Protein AF-A0AA88I882-F1 (afdb_monomer_lite)

Secondary structure (DSSP, 8-state):
-HHHHHHHHHHHHHHHHHHHGGG-HHHHHHHHHHHHHHHHHHHHHHHHHHHHHHHHHHT-S-HHHHHHHHHHHHHHHHHHHHHHHHTT-SS--HHHHHHHHHHHHHHHHHHHHHHHH---HHHHHHHHHHIIIIIS-HHHHH-GGGHHHHHHHHHHHHHHHHHHHHHHHHHIIIIIIS----HHHH-HHHHHHHHHHHHHHHHSS-S------------SSGGGSSS--------S---GGGSGGGS-HHHHHHHHHHHHHHHHS-HHHHHHHHHHHHHHHHHHHHHHHHHHHHHT-HHHHHHHHHHHHHHHHHHHGGGTTTSEEEEEEEE-HHHHHHHHHHHH-GGGSS-SSS--HHHHHHHH-SPEEEEEEEEHHHHHHHHHHHHHHHHHHHHHHHHHHHHHHHHHHHHHHHHH-SS--GGGSTTS-HHHHHHHHHHHHHHHHHHHHHHHHHHHHH---HHHHHHHHTTT-

Structure (mmCIF, N/CA/C/O backbone):
data_AF-A0AA88I882-F1
#
_entry.id   AF-A0AA88I882-F1
#
loop_
_atom_site.group_PDB
_atom_site.id
_atom_site.type_symbol
_atom_site.label_atom_id
_atom_site.label_alt_id
_atom_site.label_comp_id
_atom_site.label_asym_id
_atom_site.label_entity_id
_atom_site.label_seq_id
_atom_site.pdbx_PDB_ins_code
_atom_site.Cartn_x
_atom_site.Cartn_y
_atom_site.Cartn_z
_atom_site.occupancy
_atom_site.B_iso_or_equiv
_atom_site.auth_seq_id
_atom_site.auth_comp_id
_atom_site.auth_asym_id
_atom_site.auth_atom_id
_atom_site.pdbx_PDB_model_num
ATOM 1 N N . MET A 1 1 ? 34.377 -10.174 -47.319 1.00 42.16 1 MET A N 1
ATOM 2 C CA . MET A 1 1 ? 35.744 -9.650 -47.559 1.00 42.16 1 MET A CA 1
ATOM 3 C C . MET A 1 1 ? 35.767 -8.129 -47.769 1.00 42.16 1 MET A C 1
ATOM 5 O O . MET A 1 1 ? 36.567 -7.473 -47.118 1.00 42.16 1 MET A O 1
ATOM 9 N N . LEU A 1 2 ? 34.872 -7.553 -48.587 1.00 39.72 2 LEU A N 1
ATOM 10 C CA . LEU A 1 2 ? 34.772 -6.096 -48.819 1.00 39.72 2 LEU A CA 1
ATOM 11 C C . LEU A 1 2 ? 34.391 -5.277 -47.571 1.00 39.72 2 LEU A C 1
ATOM 13 O O . LEU A 1 2 ? 35.080 -4.317 -47.257 1.00 39.72 2 LEU A O 1
ATOM 17 N N . ILE A 1 3 ? 33.386 -5.709 -46.801 1.00 49.00 3 ILE A N 1
ATOM 18 C CA . ILE A 1 3 ? 32.972 -5.035 -45.549 1.00 49.00 3 ILE A CA 1
ATOM 19 C C . ILE A 1 3 ? 34.112 -5.000 -44.518 1.00 49.00 3 ILE A C 1
ATOM 21 O O . ILE A 1 3 ? 34.287 -4.017 -43.814 1.00 49.00 3 ILE A O 1
ATOM 25 N N . TRP A 1 4 ? 34.929 -6.055 -44.463 1.00 46.75 4 TRP A N 1
ATOM 26 C CA . TRP A 1 4 ? 36.063 -6.152 -43.537 1.00 46.75 4 TRP A CA 1
ATOM 27 C C . TRP A 1 4 ? 37.232 -5.239 -43.936 1.00 46.75 4 TRP A C 1
ATOM 29 O O . TRP A 1 4 ? 37.890 -4.677 -43.066 1.00 46.75 4 TRP A O 1
ATOM 39 N N . ARG A 1 5 ? 37.477 -5.059 -45.244 1.00 50.34 5 ARG A N 1
ATOM 40 C CA . ARG A 1 5 ? 38.460 -4.085 -45.752 1.00 50.34 5 ARG A CA 1
ATOM 41 C C . ARG A 1 5 ? 37.985 -2.649 -45.553 1.00 50.34 5 ARG A C 1
ATOM 43 O O . ARG A 1 5 ? 38.741 -1.854 -45.016 1.00 50.34 5 ARG A O 1
ATOM 50 N N . PHE A 1 6 ? 36.724 -2.368 -45.876 1.00 56.59 6 PHE A N 1
ATOM 51 C CA . PHE A 1 6 ? 36.104 -1.064 -45.646 1.00 56.59 6 PHE A CA 1
ATOM 52 C C . PHE A 1 6 ? 36.121 -0.689 -44.158 1.00 56.59 6 PHE A C 1
ATOM 54 O O . PHE A 1 6 ? 36.549 0.399 -43.800 1.00 56.59 6 PHE A O 1
ATOM 61 N N . LYS A 1 7 ? 35.775 -1.633 -43.271 1.00 61.25 7 LYS A N 1
ATOM 62 C CA . LYS A 1 7 ? 35.881 -1.457 -41.816 1.00 61.25 7 LYS A CA 1
ATOM 63 C C . LYS A 1 7 ? 37.305 -1.121 -41.376 1.00 61.25 7 LYS A C 1
ATOM 65 O O . LYS A 1 7 ? 37.488 -0.216 -40.577 1.00 61.25 7 LYS A O 1
ATOM 70 N N . LYS A 1 8 ? 38.311 -1.824 -41.902 1.00 60.81 8 LYS A N 1
ATOM 71 C CA . LYS A 1 8 ? 39.717 -1.615 -41.528 1.00 60.81 8 LYS A CA 1
ATOM 72 C C . LYS A 1 8 ? 40.274 -0.274 -42.025 1.00 60.81 8 LYS A C 1
ATOM 74 O O . LYS A 1 8 ? 41.030 0.360 -41.300 1.00 60.81 8 LYS A O 1
ATOM 79 N N . GLU A 1 9 ? 39.912 0.148 -43.234 1.00 59.69 9 GLU A N 1
ATOM 80 C CA . GLU A 1 9 ? 40.355 1.426 -43.809 1.00 59.69 9 GLU A CA 1
ATOM 81 C C . GLU A 1 9 ? 39.658 2.617 -43.141 1.00 59.69 9 GLU A C 1
ATOM 83 O O . GLU A 1 9 ? 40.330 3.553 -42.721 1.00 59.69 9 GLU A O 1
ATOM 88 N N . VAL A 1 10 ? 38.338 2.550 -42.946 1.00 64.38 10 VAL A N 1
ATOM 89 C CA . VAL A 1 10 ? 37.566 3.626 -42.301 1.00 64.38 10 VAL A CA 1
ATOM 90 C C . VAL A 1 10 ? 37.903 3.750 -40.815 1.00 64.38 10 VAL A C 1
ATOM 92 O O . VAL A 1 10 ? 38.095 4.864 -40.343 1.00 64.38 10 VAL A O 1
ATOM 95 N N . ALA A 1 11 ? 38.062 2.639 -40.084 1.00 63.38 11 ALA A N 1
ATOM 96 C CA . ALA A 1 11 ? 38.489 2.687 -38.682 1.00 63.38 11 ALA A CA 1
ATOM 97 C C . ALA A 1 11 ? 39.929 3.213 -38.530 1.00 63.38 11 ALA A C 1
ATOM 99 O O . ALA A 1 11 ? 40.230 3.916 -37.571 1.00 63.38 11 ALA A O 1
ATOM 100 N N . GLY A 1 12 ? 40.817 2.916 -39.488 1.00 62.78 12 GLY A N 1
ATOM 101 C CA . GLY A 1 12 ? 42.177 3.461 -39.508 1.00 62.78 12 GLY A CA 1
ATOM 102 C C . GLY A 1 12 ? 42.215 4.971 -39.759 1.00 62.78 12 GLY A C 1
ATOM 103 O O . GLY A 1 12 ? 42.983 5.678 -39.111 1.00 62.78 12 GLY A O 1
ATOM 104 N N . ILE A 1 13 ? 41.368 5.471 -40.665 1.00 62.91 13 ILE A N 1
ATOM 105 C CA . ILE A 1 13 ? 41.238 6.907 -40.962 1.00 62.91 13 ILE A CA 1
ATOM 106 C C . ILE A 1 13 ? 40.580 7.644 -39.789 1.00 62.91 13 ILE A C 1
ATOM 108 O O . ILE A 1 13 ? 41.088 8.674 -39.360 1.00 62.91 13 ILE A O 1
ATOM 112 N N . SER A 1 14 ? 39.503 7.085 -39.235 1.00 64.00 14 SER A N 1
ATOM 113 C CA . SER A 1 14 ? 38.823 7.598 -38.042 1.00 64.00 14 SER A CA 1
ATOM 114 C C . SER A 1 14 ? 39.781 7.705 -36.853 1.00 64.00 14 SER A C 1
ATOM 116 O O . SER A 1 14 ? 39.955 8.791 -36.311 1.00 64.00 14 SER A O 1
ATOM 118 N N . GLY A 1 15 ? 40.525 6.638 -36.533 1.00 62.94 15 GLY A N 1
ATOM 119 C CA . GLY A 1 15 ? 41.503 6.664 -35.441 1.00 62.94 15 GLY A CA 1
ATOM 120 C C . GLY A 1 15 ? 42.652 7.659 -35.663 1.00 62.94 15 GLY A C 1
ATOM 121 O O . GLY A 1 15 ? 43.136 8.269 -34.709 1.00 62.94 15 GLY A O 1
ATOM 122 N N . TYR A 1 16 ? 43.074 7.881 -36.915 1.00 61.19 16 TYR A N 1
ATOM 123 C CA . TYR A 1 16 ? 44.072 8.905 -37.245 1.00 61.19 16 TYR A CA 1
ATOM 124 C C . TYR A 1 16 ? 43.531 10.325 -37.023 1.00 61.19 16 TYR A C 1
ATOM 126 O O . TYR A 1 16 ? 44.219 11.156 -36.422 1.00 61.19 16 TYR A O 1
ATOM 134 N N . ILE A 1 17 ? 42.290 10.584 -37.444 1.00 61.00 17 ILE A N 1
ATOM 135 C CA . ILE A 1 17 ? 41.597 11.857 -37.217 1.00 61.00 17 ILE A CA 1
ATOM 136 C C . ILE A 1 17 ? 41.416 12.086 -35.713 1.00 61.00 17 ILE A C 1
ATOM 138 O O . ILE A 1 17 ? 41.827 13.136 -35.230 1.00 61.00 17 ILE A O 1
ATOM 142 N N . GLU A 1 18 ? 40.930 11.091 -34.962 1.00 62.12 18 GLU A N 1
ATOM 143 C CA . GLU A 1 18 ? 40.721 11.144 -33.505 1.00 62.12 18 GLU A CA 1
ATOM 144 C C . GLU A 1 18 ? 42.014 11.440 -32.727 1.00 62.12 18 GLU A C 1
ATOM 146 O O . GLU A 1 18 ? 42.018 12.283 -31.832 1.00 62.12 18 GLU A O 1
ATOM 151 N N . SER A 1 19 ? 43.144 10.835 -33.114 1.00 61.62 19 SER A N 1
ATOM 152 C CA . SER A 1 19 ? 44.457 11.127 -32.508 1.00 61.62 19 SER A CA 1
ATOM 153 C C . SER A 1 19 ? 44.981 12.545 -32.797 1.00 61.62 19 SER A C 1
ATOM 155 O O . SER A 1 19 ? 45.848 13.045 -32.080 1.00 61.62 19 SER A O 1
ATOM 157 N N . SER A 1 20 ? 44.437 13.202 -33.827 1.00 59.28 20 SER A N 1
ATOM 158 C CA . SER A 1 20 ? 44.857 14.519 -34.324 1.00 59.28 20 SER A CA 1
ATOM 159 C C . SER A 1 20 ? 43.876 15.648 -33.967 1.00 59.28 20 SER A C 1
ATOM 161 O O . SER A 1 20 ? 44.155 16.810 -34.281 1.00 59.28 20 SER A O 1
ATOM 163 N N . VAL A 1 21 ? 42.755 15.336 -33.294 1.00 57.69 21 VAL A N 1
ATOM 164 C CA . VAL A 1 21 ? 41.697 16.295 -32.904 1.00 57.69 21 VAL A CA 1
ATOM 165 C C . VAL A 1 21 ? 42.261 17.451 -32.074 1.00 57.69 21 VAL A C 1
ATOM 167 O O . VAL A 1 21 ? 41.899 18.601 -32.296 1.00 57.69 21 VAL A O 1
ATOM 170 N N . SER A 1 22 ? 43.239 17.190 -31.204 1.00 54.94 22 SER A N 1
ATOM 171 C CA . SER A 1 22 ? 43.864 18.216 -30.356 1.00 54.94 22 SER A CA 1
ATOM 172 C C . SER A 1 22 ? 44.721 19.240 -31.118 1.00 54.94 22 SER A C 1
ATOM 174 O O . SER A 1 22 ? 45.177 20.211 -30.518 1.00 54.94 22 SER A O 1
ATOM 176 N N . SER A 1 23 ? 44.998 19.024 -32.411 1.00 57.84 23 SER A N 1
ATOM 177 C CA . SER A 1 23 ? 45.967 19.824 -33.171 1.00 57.84 23 SER A CA 1
ATOM 178 C C . SER A 1 23 ? 45.344 20.805 -34.168 1.00 57.84 23 SER A C 1
ATOM 180 O O . SER A 1 23 ? 46.014 21.776 -34.520 1.00 57.84 23 SER A O 1
ATOM 182 N N . VAL A 1 24 ? 44.124 20.569 -34.676 1.00 63.25 24 VAL A N 1
ATOM 183 C CA . VAL A 1 24 ? 43.514 21.398 -35.738 1.00 63.25 24 VAL A CA 1
ATOM 184 C C . VAL A 1 24 ? 41.980 21.350 -35.664 1.00 63.25 24 VAL A C 1
ATOM 186 O O . VAL A 1 24 ? 41.390 20.288 -35.846 1.00 63.25 24 VAL A O 1
ATOM 189 N N . ALA A 1 25 ? 41.330 22.512 -35.533 1.00 67.88 25 ALA A N 1
ATOM 190 C CA . ALA A 1 25 ? 39.863 22.647 -35.477 1.00 67.88 25 ALA A CA 1
ATOM 191 C C . ALA A 1 25 ? 39.119 22.062 -36.702 1.00 67.88 25 ALA A C 1
ATOM 193 O O . ALA A 1 25 ? 37.972 21.640 -36.607 1.00 67.88 25 ALA A O 1
ATOM 194 N N . ALA A 1 26 ? 39.775 21.989 -37.864 1.00 68.62 26 ALA A N 1
ATOM 195 C CA . ALA A 1 26 ? 39.214 21.368 -39.065 1.00 68.62 26 ALA A CA 1
ATOM 196 C C . ALA A 1 26 ? 39.036 19.840 -38.940 1.00 68.62 26 ALA A C 1
ATOM 198 O O . ALA A 1 26 ? 38.123 19.291 -39.551 1.00 68.62 26 ALA A O 1
ATOM 199 N N . HIS A 1 27 ? 39.873 19.152 -38.151 1.00 67.50 27 HIS A N 1
ATOM 200 C CA . HIS A 1 27 ? 39.726 17.710 -37.909 1.00 67.50 27 HIS A CA 1
ATOM 201 C C . HIS A 1 27 ? 38.577 17.409 -36.941 1.00 67.50 27 HIS A C 1
ATOM 203 O O . HIS A 1 27 ? 37.929 16.378 -37.082 1.00 67.50 27 HIS A O 1
ATOM 209 N N . GLU A 1 28 ? 38.292 18.319 -36.009 1.00 68.38 28 GLU A N 1
ATOM 210 C CA . GLU A 1 28 ? 37.143 18.224 -35.103 1.00 68.38 28 GLU A CA 1
ATOM 211 C C . GLU A 1 28 ? 35.815 18.363 -35.868 1.00 68.38 28 GLU A C 1
ATOM 213 O O . GLU A 1 28 ? 34.930 17.524 -35.716 1.00 68.38 28 GLU A O 1
ATOM 218 N N . LEU A 1 29 ? 35.715 19.343 -36.779 1.00 77.12 29 LEU A N 1
ATOM 219 C CA . LEU A 1 29 ? 34.547 19.510 -37.657 1.00 77.12 29 LEU A CA 1
ATOM 220 C C . LEU A 1 29 ? 34.364 18.324 -38.615 1.00 77.12 29 LEU A C 1
ATOM 222 O O . LEU A 1 29 ? 33.267 17.791 -38.735 1.00 77.12 29 LEU A O 1
ATOM 226 N N . ALA A 1 30 ? 35.443 17.858 -39.253 1.00 76.69 30 ALA A N 1
ATOM 227 C CA . ALA A 1 30 ? 35.369 16.710 -40.154 1.00 76.69 30 ALA A CA 1
ATOM 228 C C . ALA A 1 30 ? 34.970 15.413 -39.427 1.00 76.69 30 ALA A C 1
ATOM 230 O O . ALA A 1 30 ? 34.268 14.579 -40.002 1.00 76.69 30 ALA A O 1
ATOM 231 N N . LEU A 1 31 ? 35.404 15.230 -38.174 1.00 77.62 31 LEU A N 1
ATOM 232 C CA . LEU A 1 31 ? 34.994 14.095 -37.350 1.00 77.62 31 LEU A CA 1
ATOM 233 C C . LEU A 1 31 ? 33.503 14.172 -36.999 1.00 77.62 31 LEU A C 1
ATOM 235 O O . LEU A 1 31 ? 32.816 13.159 -37.123 1.00 77.62 31 LEU A O 1
ATOM 239 N N . ALA A 1 32 ? 33.008 15.355 -36.621 1.00 79.81 32 ALA A N 1
ATOM 240 C CA . ALA A 1 32 ? 31.592 15.580 -36.342 1.00 79.81 32 ALA A CA 1
ATOM 241 C C . ALA A 1 32 ? 30.720 15.272 -37.573 1.00 79.81 32 ALA A C 1
ATOM 243 O O . ALA A 1 32 ? 29.806 14.457 -37.474 1.00 79.81 32 ALA A O 1
ATOM 244 N N . ASP A 1 33 ? 31.076 15.792 -38.753 1.00 82.00 33 ASP A N 1
ATOM 245 C CA . ASP A 1 33 ? 30.356 15.522 -40.009 1.00 82.00 33 ASP A CA 1
ATOM 246 C C . ASP A 1 33 ? 30.350 14.019 -40.364 1.00 82.00 33 ASP A C 1
ATOM 248 O O . ASP A 1 33 ? 29.359 13.469 -40.859 1.00 82.00 33 ASP A O 1
ATOM 252 N N . CYS A 1 34 ? 31.460 13.317 -40.103 1.00 82.62 34 CYS A N 1
ATOM 253 C CA . CYS A 1 34 ? 31.556 11.872 -40.324 1.00 82.62 34 CYS A CA 1
ATOM 254 C C . CYS A 1 34 ? 30.671 11.078 -39.356 1.00 82.62 34 CYS A C 1
ATOM 256 O O . CYS A 1 34 ? 30.014 10.119 -39.775 1.00 82.62 34 CYS A O 1
ATOM 258 N N . GLN A 1 35 ? 30.653 11.460 -38.077 1.00 83.31 35 GLN A N 1
ATOM 259 C CA . GLN A 1 35 ? 29.805 10.841 -37.059 1.00 83.31 35 GLN A CA 1
ATOM 260 C C . GLN A 1 35 ? 28.323 11.081 -37.365 1.00 83.31 35 GLN A C 1
ATOM 262 O O . GLN A 1 35 ? 27.546 10.125 -37.360 1.00 83.31 35 GLN A O 1
ATOM 267 N N . GLU A 1 36 ? 27.942 12.306 -37.729 1.00 86.06 36 GLU A N 1
ATOM 268 C CA . GLU A 1 36 ? 26.567 12.659 -38.088 1.00 86.06 36 GLU A CA 1
ATOM 269 C C . GLU A 1 36 ? 26.096 11.863 -39.318 1.00 86.06 36 GLU A C 1
ATOM 271 O O . GLU A 1 36 ? 25.039 11.225 -39.303 1.00 86.06 36 GLU A O 1
ATOM 276 N N . SER A 1 37 ? 26.910 11.819 -40.380 1.00 85.62 37 SER A N 1
ATOM 277 C CA . SER A 1 37 ? 26.607 11.060 -41.600 1.00 85.62 37 SER A CA 1
ATOM 278 C C . SER A 1 37 ? 26.466 9.557 -41.328 1.00 85.62 37 SER A C 1
ATOM 280 O O . SER A 1 37 ? 25.515 8.915 -41.794 1.00 85.62 37 SER A O 1
ATOM 282 N N . TYR A 1 38 ? 27.357 8.994 -40.503 1.00 87.31 38 TYR A N 1
ATOM 283 C CA . TYR A 1 38 ? 27.261 7.607 -40.052 1.00 87.31 38 TYR A CA 1
ATOM 284 C C . TYR A 1 38 ? 25.946 7.355 -39.304 1.00 87.31 38 TYR A C 1
ATOM 286 O O . TYR A 1 38 ? 25.205 6.431 -39.653 1.00 87.31 38 TYR A O 1
ATOM 294 N N . ILE A 1 39 ? 25.620 8.192 -38.315 1.00 86.50 39 ILE A N 1
ATOM 295 C CA . ILE A 1 39 ? 24.410 8.058 -37.498 1.00 86.50 39 ILE A CA 1
ATOM 296 C C . ILE A 1 39 ? 23.155 8.196 -38.362 1.00 86.50 39 ILE A C 1
ATOM 298 O O . ILE A 1 39 ? 22.227 7.403 -38.211 1.00 86.50 39 ILE A O 1
ATOM 302 N N . ASN A 1 40 ? 23.112 9.141 -39.301 1.00 88.38 40 ASN A N 1
ATOM 303 C CA . ASN A 1 40 ? 21.971 9.338 -40.196 1.00 88.38 40 ASN A CA 1
ATOM 304 C C . ASN A 1 40 ? 21.736 8.122 -41.101 1.00 88.38 40 ASN A C 1
ATOM 306 O O . ASN A 1 40 ? 20.600 7.649 -41.227 1.00 88.38 40 ASN A O 1
ATOM 310 N N . GLN A 1 41 ? 22.802 7.543 -41.660 1.00 88.75 41 GLN A N 1
ATOM 311 C CA . GLN A 1 41 ? 22.688 6.327 -42.461 1.00 88.75 41 GLN A CA 1
ATOM 312 C C . GLN A 1 41 ? 22.266 5.118 -41.610 1.00 88.75 41 GLN A C 1
ATOM 314 O O . GLN A 1 41 ? 21.433 4.317 -42.043 1.00 88.75 41 GLN A O 1
ATOM 319 N N . ARG A 1 42 ? 22.790 4.986 -40.382 1.00 88.19 42 ARG A N 1
ATOM 320 C CA . ARG A 1 42 ? 22.364 3.941 -39.435 1.00 88.19 42 ARG A CA 1
ATOM 321 C C . ARG A 1 42 ? 20.902 4.106 -39.033 1.00 88.19 42 ARG A C 1
ATOM 323 O O . ARG A 1 42 ? 20.152 3.137 -39.108 1.00 88.19 42 ARG A O 1
ATOM 330 N N . LYS A 1 43 ? 20.457 5.324 -38.708 1.00 86.50 43 LYS A N 1
ATOM 331 C CA . LYS A 1 43 ? 19.052 5.654 -38.411 1.00 86.50 43 LYS A CA 1
ATOM 332 C C . LYS A 1 43 ? 18.123 5.186 -39.529 1.00 86.50 43 LYS A C 1
ATOM 334 O O . LYS A 1 43 ? 17.126 4.529 -39.236 1.00 86.50 43 LYS A O 1
ATOM 339 N N . ALA A 1 44 ? 18.460 5.470 -40.788 1.00 88.25 44 ALA A N 1
ATOM 340 C CA . ALA A 1 44 ? 17.647 5.084 -41.942 1.00 88.25 44 ALA A CA 1
ATOM 341 C C . ALA A 1 44 ? 17.515 3.558 -42.117 1.00 88.25 44 ALA A C 1
ATOM 343 O O . ALA A 1 44 ? 16.459 3.076 -42.525 1.00 88.25 44 ALA A O 1
ATOM 344 N N . LEU A 1 45 ? 18.561 2.793 -41.789 1.00 88.38 45 LEU A N 1
ATOM 345 C CA . LEU A 1 45 ? 18.570 1.330 -41.912 1.00 88.38 45 LEU A CA 1
ATOM 346 C C . LEU A 1 45 ? 17.909 0.631 -40.717 1.00 88.38 45 LEU A C 1
ATOM 348 O O . LEU A 1 45 ? 17.161 -0.332 -40.886 1.00 88.38 45 LEU A O 1
ATOM 352 N N . THR A 1 46 ? 18.193 1.111 -39.509 1.00 86.56 46 THR A N 1
ATOM 353 C CA . THR A 1 46 ? 17.852 0.430 -38.259 1.00 86.56 46 THR A CA 1
ATOM 354 C C . THR A 1 46 ? 16.422 0.749 -37.796 1.00 86.56 46 THR A C 1
ATOM 356 O O . THR A 1 46 ? 15.693 -0.168 -37.409 1.00 86.56 46 THR A O 1
ATOM 359 N N . LYS A 1 47 ? 15.961 2.010 -37.905 1.00 84.69 47 LYS A N 1
ATOM 360 C CA . LYS A 1 47 ? 14.615 2.428 -37.449 1.00 84.69 47 LYS A CA 1
ATOM 361 C C . LYS A 1 47 ? 13.458 1.587 -38.029 1.00 84.69 47 LYS A C 1
ATOM 363 O O . LYS A 1 47 ? 12.638 1.136 -37.231 1.00 84.69 47 LYS A O 1
ATOM 368 N N . PRO A 1 48 ? 13.348 1.321 -39.350 1.00 86.94 48 PRO A N 1
ATOM 369 C CA . PRO A 1 48 ? 12.202 0.579 -39.890 1.00 86.94 48 PRO A CA 1
ATOM 370 C C . PRO A 1 48 ? 12.176 -0.895 -39.459 1.00 86.94 48 PRO A C 1
ATOM 372 O O . PRO A 1 48 ? 11.107 -1.429 -39.166 1.00 86.94 48 PRO A O 1
ATOM 375 N N . SER A 1 49 ? 13.341 -1.545 -39.370 1.00 87.88 49 SER A N 1
ATOM 376 C CA . SER A 1 49 ? 13.450 -2.948 -38.944 1.00 87.88 49 SER A CA 1
ATOM 377 C C . SER A 1 49 ? 13.064 -3.128 -37.471 1.00 87.88 49 SER A C 1
ATOM 379 O O . SER A 1 49 ? 12.287 -4.021 -37.114 1.00 87.88 49 SER A O 1
ATOM 381 N N . ILE A 1 50 ? 13.549 -2.224 -36.613 1.00 87.19 50 ILE A N 1
ATOM 382 C CA . ILE A 1 50 ? 13.199 -2.220 -35.191 1.00 87.19 50 ILE A CA 1
ATOM 383 C C . ILE A 1 50 ? 11.730 -1.874 -35.002 1.00 87.19 50 ILE A C 1
ATOM 385 O O . ILE A 1 50 ? 11.063 -2.550 -34.230 1.00 87.19 50 ILE A O 1
ATOM 389 N N . ALA A 1 51 ? 11.202 -0.879 -35.718 1.00 85.94 51 ALA A N 1
ATOM 390 C CA . ALA A 1 51 ? 9.792 -0.519 -35.624 1.00 85.94 51 ALA A CA 1
ATOM 391 C C . ALA A 1 51 ? 8.877 -1.709 -35.958 1.00 85.94 51 ALA A C 1
ATOM 393 O O . ALA A 1 51 ? 7.921 -1.951 -35.226 1.00 85.94 51 ALA A O 1
ATOM 394 N N . GLY A 1 52 ? 9.196 -2.490 -36.998 1.00 86.81 52 GLY A N 1
ATOM 395 C CA . GLY A 1 52 ? 8.476 -3.730 -37.313 1.00 86.81 52 GLY A CA 1
ATOM 396 C C . GLY A 1 52 ? 8.545 -4.752 -36.173 1.00 86.81 52 GLY A C 1
ATOM 397 O O . GLY A 1 52 ? 7.514 -5.193 -35.674 1.00 86.81 52 GLY A O 1
ATOM 398 N N . SER A 1 53 ? 9.753 -5.036 -35.682 1.00 87.81 53 SER A N 1
ATOM 399 C CA . SER A 1 53 ? 9.970 -5.994 -34.584 1.00 87.81 53 SER A CA 1
ATOM 400 C C . SER A 1 53 ? 9.280 -5.568 -33.278 1.00 87.81 53 SER A C 1
ATOM 402 O O . SER A 1 53 ? 8.734 -6.394 -32.548 1.00 87.81 53 SER A O 1
ATOM 404 N N . VAL A 1 54 ? 9.278 -4.266 -32.982 1.00 89.06 54 VAL A N 1
ATOM 405 C CA . VAL A 1 54 ? 8.593 -3.679 -31.827 1.00 89.06 54 VAL A CA 1
ATOM 406 C C . VAL A 1 54 ? 7.083 -3.824 -31.977 1.00 89.06 54 VAL A C 1
ATOM 408 O O . VAL A 1 54 ? 6.433 -4.223 -31.017 1.00 89.06 54 VAL A O 1
ATOM 411 N N . GLN A 1 55 ? 6.513 -3.566 -33.156 1.00 88.50 55 GLN A N 1
ATOM 412 C CA . GLN A 1 55 ? 5.077 -3.761 -33.393 1.00 88.50 55 GLN A CA 1
ATOM 413 C C . GLN A 1 55 ? 4.659 -5.228 -33.231 1.00 88.50 55 GLN A C 1
ATOM 415 O O . GLN A 1 55 ? 3.641 -5.506 -32.592 1.00 88.50 55 GLN A O 1
ATOM 420 N N . ASP A 1 56 ? 5.475 -6.165 -33.714 1.00 88.44 56 ASP A N 1
ATOM 421 C CA . ASP A 1 56 ? 5.228 -7.598 -33.545 1.00 88.44 56 ASP A CA 1
ATOM 422 C C . ASP A 1 56 ? 5.213 -7.993 -32.062 1.00 88.44 56 ASP A C 1
ATOM 424 O O . ASP A 1 56 ? 4.298 -8.684 -31.608 1.00 88.44 56 ASP A O 1
ATOM 428 N N . ILE A 1 57 ? 6.163 -7.491 -31.267 1.00 89.38 57 ILE A N 1
ATOM 429 C CA . ILE A 1 57 ? 6.196 -7.721 -29.815 1.00 89.38 57 ILE A CA 1
ATOM 430 C C . ILE A 1 57 ? 5.008 -7.045 -29.124 1.00 89.38 57 ILE A C 1
ATOM 432 O O . ILE A 1 57 ? 4.351 -7.657 -28.281 1.00 89.38 57 ILE A O 1
ATOM 436 N N . LEU A 1 58 ? 4.667 -5.811 -29.503 1.00 87.88 58 LEU A N 1
ATOM 437 C CA . LEU A 1 58 ? 3.533 -5.082 -28.933 1.00 87.88 58 LEU A CA 1
ATOM 438 C C . LEU A 1 58 ? 2.191 -5.776 -29.198 1.00 87.88 58 LEU A C 1
ATOM 440 O O . LEU A 1 58 ? 1.246 -5.569 -28.431 1.00 87.88 58 LEU A O 1
ATOM 444 N N . SER A 1 59 ? 2.099 -6.616 -30.233 1.00 87.06 59 SER A N 1
ATOM 445 C CA . SER A 1 59 ? 0.911 -7.418 -30.549 1.00 87.06 59 SER A CA 1
ATOM 446 C C . SER A 1 59 ? 0.655 -8.570 -29.563 1.00 87.06 59 SER A C 1
ATOM 448 O O . SER A 1 59 ? -0.471 -9.075 -29.494 1.00 87.06 59 SER A O 1
ATOM 450 N N . MET A 1 60 ? 1.652 -8.954 -28.755 1.00 87.06 60 MET A N 1
ATOM 451 C CA . MET A 1 60 ? 1.524 -10.032 -27.773 1.00 87.06 60 MET A CA 1
ATOM 452 C C . MET A 1 60 ? 0.422 -9.743 -26.740 1.00 87.06 60 MET A C 1
ATOM 454 O O . MET A 1 60 ? 0.206 -8.604 -26.321 1.00 87.06 60 MET A O 1
ATOM 458 N N . LYS A 1 61 ? -0.300 -10.798 -26.334 1.00 83.56 61 LYS A N 1
ATOM 459 C CA . LYS A 1 61 ? -1.428 -10.696 -25.389 1.00 83.56 61 LYS A CA 1
ATOM 460 C C . LYS A 1 61 ? -0.985 -10.522 -23.940 1.00 83.56 61 LYS A C 1
ATOM 462 O O . LYS A 1 61 ? -1.642 -9.799 -23.200 1.00 83.56 61 LYS A O 1
ATOM 467 N N . ASP A 1 62 ? 0.073 -11.221 -23.538 1.00 88.75 62 ASP A N 1
ATOM 468 C CA . ASP A 1 62 ? 0.577 -11.173 -22.170 1.00 88.75 62 ASP A CA 1
ATOM 469 C C . ASP A 1 62 ? 1.603 -10.047 -22.010 1.00 88.75 62 ASP A C 1
ATOM 471 O O . ASP A 1 62 ? 2.667 -10.066 -22.633 1.00 88.75 62 ASP A O 1
ATOM 475 N N . THR A 1 63 ? 1.281 -9.082 -21.150 1.00 89.00 63 THR A N 1
ATOM 476 C CA . THR A 1 63 ? 2.119 -7.913 -20.870 1.00 89.00 63 THR A CA 1
ATOM 477 C C . THR A 1 63 ? 3.454 -8.303 -20.233 1.00 89.00 63 THR A C 1
ATOM 479 O O . THR A 1 63 ? 4.463 -7.663 -20.519 1.00 89.00 63 THR A O 1
ATOM 482 N N . CYS A 1 64 ? 3.492 -9.353 -19.405 1.00 90.12 64 CYS A N 1
ATOM 483 C CA . CYS A 1 64 ? 4.719 -9.788 -18.733 1.00 90.12 64 CYS A CA 1
ATOM 484 C C . CYS A 1 64 ? 5.705 -10.413 -19.729 1.00 90.12 64 CYS A C 1
ATOM 486 O O . CYS A 1 64 ? 6.887 -10.064 -19.745 1.00 90.12 64 CYS A O 1
ATOM 488 N N . THR A 1 65 ? 5.220 -11.297 -20.604 1.00 90.88 65 THR A N 1
ATOM 489 C CA . THR A 1 65 ? 6.029 -11.871 -21.691 1.00 90.88 65 THR A CA 1
ATOM 490 C C . THR A 1 65 ? 6.485 -10.803 -22.685 1.00 90.88 65 THR A C 1
ATOM 492 O O . THR A 1 65 ? 7.654 -10.787 -23.073 1.00 90.88 65 THR A O 1
ATOM 495 N N . LEU A 1 66 ? 5.591 -9.878 -23.049 1.00 91.56 66 LEU A N 1
ATOM 496 C CA . LEU A 1 66 ? 5.896 -8.737 -23.912 1.00 91.56 66 LEU A CA 1
ATOM 497 C C . LEU A 1 66 ? 7.041 -7.904 -23.332 1.00 91.56 66 LEU A C 1
ATOM 499 O O . LEU A 1 66 ? 8.002 -7.619 -24.042 1.00 91.56 66 LEU A O 1
ATOM 503 N N . LEU A 1 67 ? 6.966 -7.545 -22.046 1.00 91.25 67 LEU A N 1
ATOM 504 C CA . LEU A 1 67 ? 7.991 -6.739 -21.390 1.00 91.25 67 LEU A CA 1
ATOM 505 C C . LEU A 1 67 ? 9.356 -7.436 -21.425 1.00 91.25 67 LEU A C 1
ATOM 507 O O . LEU A 1 67 ? 10.335 -6.822 -21.835 1.00 91.25 67 LEU A O 1
ATOM 511 N N . ARG A 1 68 ? 9.419 -8.725 -21.065 1.00 92.31 68 ARG A N 1
ATOM 512 C CA . ARG A 1 68 ? 10.674 -9.497 -21.094 1.00 92.31 68 ARG A CA 1
ATOM 513 C C . ARG A 1 68 ? 11.262 -9.586 -22.501 1.00 92.31 68 ARG A C 1
ATOM 515 O O . ARG A 1 68 ? 12.444 -9.309 -22.685 1.00 92.31 68 ARG A O 1
ATOM 522 N N . ALA A 1 69 ? 10.445 -9.944 -23.492 1.00 91.38 69 ALA A N 1
ATOM 523 C CA . ALA A 1 69 ? 10.886 -10.067 -24.880 1.00 91.38 69 ALA A CA 1
ATOM 524 C C . ALA A 1 69 ? 11.326 -8.715 -25.464 1.00 91.38 69 ALA A C 1
ATOM 526 O O . ALA A 1 69 ? 12.359 -8.628 -26.126 1.00 91.38 69 ALA A O 1
ATOM 527 N N . GLY A 1 70 ? 10.571 -7.653 -25.182 1.00 90.62 70 GLY A N 1
ATOM 528 C CA . GLY A 1 70 ? 10.862 -6.303 -25.643 1.00 90.62 70 GLY A CA 1
ATOM 529 C C . GLY A 1 70 ? 12.120 -5.720 -25.006 1.00 90.62 70 GLY A C 1
ATOM 530 O O . GLY A 1 70 ? 12.990 -5.239 -25.724 1.00 90.62 70 GLY A O 1
ATOM 531 N N . CYS A 1 71 ? 12.285 -5.843 -23.686 1.00 90.94 71 CYS A N 1
ATOM 532 C CA . CYS A 1 71 ? 13.512 -5.427 -23.007 1.00 90.94 71 CYS A CA 1
ATOM 533 C C . CYS A 1 71 ? 14.731 -6.229 -23.484 1.00 90.94 71 CYS A C 1
ATOM 535 O O . CYS A 1 71 ? 15.776 -5.635 -23.728 1.00 90.94 71 CYS A O 1
ATOM 537 N N . ALA A 1 72 ? 14.606 -7.545 -23.694 1.00 90.88 72 ALA A N 1
ATOM 538 C CA . ALA A 1 72 ? 15.693 -8.361 -24.240 1.00 90.88 72 ALA A CA 1
ATOM 539 C C . ALA A 1 72 ? 16.096 -7.928 -25.661 1.00 90.88 72 ALA A C 1
ATOM 541 O O . ALA A 1 72 ? 17.289 -7.830 -25.958 1.00 90.88 72 ALA A O 1
ATOM 542 N N . LEU A 1 73 ? 15.119 -7.625 -26.526 1.00 91.06 73 LEU A N 1
ATOM 543 C CA . LEU A 1 73 ? 15.382 -7.081 -27.859 1.00 91.06 73 LEU A CA 1
ATOM 544 C C . LEU A 1 73 ? 16.089 -5.725 -27.767 1.00 91.06 73 LEU A C 1
ATOM 546 O O . LEU A 1 73 ? 17.107 -5.531 -28.424 1.00 91.06 73 LEU A O 1
ATOM 550 N N . MET A 1 74 ? 15.573 -4.804 -26.949 1.00 90.94 74 MET A N 1
ATOM 551 C CA . MET A 1 74 ? 16.140 -3.463 -26.798 1.00 90.94 74 MET A CA 1
ATOM 552 C C . MET A 1 74 ? 17.565 -3.499 -26.241 1.00 90.94 74 MET A C 1
ATOM 554 O O . MET A 1 74 ? 18.434 -2.824 -26.781 1.00 90.94 74 MET A O 1
ATOM 558 N N . MET A 1 75 ? 17.836 -4.323 -25.224 1.00 90.19 75 MET A N 1
ATOM 559 C CA . MET A 1 75 ? 19.194 -4.505 -24.698 1.00 90.19 75 MET A CA 1
ATOM 560 C C . MET A 1 75 ? 20.151 -4.998 -25.782 1.00 90.19 75 MET A C 1
ATOM 562 O O . MET A 1 75 ? 21.241 -4.454 -25.929 1.00 90.19 75 MET A O 1
ATOM 566 N N . ARG A 1 76 ? 19.733 -5.994 -26.572 1.00 90.00 76 ARG A N 1
ATOM 567 C CA . ARG A 1 76 ? 20.555 -6.527 -27.661 1.00 90.00 76 ARG A CA 1
ATOM 568 C C . ARG A 1 76 ? 20.823 -5.484 -28.739 1.00 90.00 76 ARG A C 1
ATOM 570 O O . ARG A 1 76 ? 21.960 -5.343 -29.160 1.00 90.00 76 ARG A O 1
ATOM 577 N N . VAL A 1 77 ? 19.801 -4.740 -29.154 1.00 90.19 77 VAL A N 1
ATOM 578 C CA . VAL A 1 77 ? 19.942 -3.660 -30.140 1.00 90.19 77 VAL A CA 1
ATOM 579 C C . VAL A 1 77 ? 20.918 -2.594 -29.650 1.00 90.19 77 VAL A C 1
ATOM 581 O O . VAL A 1 77 ? 21.803 -2.197 -30.400 1.00 90.19 77 VAL A O 1
ATOM 584 N N . VAL A 1 78 ? 20.763 -2.128 -28.407 1.00 90.19 78 VAL A N 1
ATOM 585 C CA . VAL A 1 78 ? 21.632 -1.087 -27.842 1.00 90.19 78 VAL A CA 1
ATOM 586 C C . VAL A 1 78 ? 23.072 -1.584 -27.762 1.00 90.19 78 VAL A C 1
ATOM 588 O O . VAL A 1 78 ? 23.980 -0.858 -28.154 1.00 90.19 78 VAL A O 1
ATOM 591 N N . GLN A 1 79 ? 23.280 -2.829 -27.329 1.00 89.62 79 GLN A N 1
ATOM 592 C CA . GLN A 1 79 ? 24.608 -3.434 -27.272 1.00 89.62 79 GLN A CA 1
ATOM 593 C C . GLN A 1 79 ? 25.228 -3.595 -28.668 1.00 89.62 79 GLN A C 1
ATOM 595 O O . GLN A 1 79 ? 26.368 -3.190 -28.874 1.00 89.62 79 GLN A O 1
ATOM 600 N N . ASP A 1 80 ? 24.474 -4.120 -29.637 1.00 88.81 80 ASP A N 1
ATOM 601 C CA . ASP A 1 80 ? 24.948 -4.338 -31.006 1.00 88.81 80 ASP A CA 1
ATOM 602 C C . ASP A 1 80 ? 25.309 -3.003 -31.695 1.00 88.81 80 ASP A C 1
ATOM 604 O O . ASP A 1 80 ? 26.326 -2.920 -32.386 1.00 88.81 80 ASP A O 1
ATOM 608 N N . GLU A 1 81 ? 24.514 -1.940 -31.506 1.00 89.69 81 GLU A N 1
ATOM 609 C CA . GLU A 1 81 ? 24.818 -0.608 -32.057 1.00 89.69 81 GLU A CA 1
ATOM 610 C C . GLU A 1 81 ? 25.991 0.064 -31.333 1.00 89.69 81 GLU A C 1
ATOM 612 O O . GLU A 1 81 ? 26.793 0.739 -31.980 1.00 89.69 81 GLU A O 1
ATOM 617 N N . TYR A 1 82 ? 26.131 -0.142 -30.020 1.00 88.75 82 TYR A N 1
ATOM 618 C CA . TYR A 1 82 ? 27.282 0.332 -29.253 1.00 88.75 82 TYR A CA 1
ATOM 619 C C . TYR A 1 82 ? 28.573 -0.331 -29.743 1.00 88.75 82 TYR A C 1
ATOM 621 O O . TYR A 1 82 ? 29.505 0.359 -30.153 1.00 88.75 82 TYR A O 1
ATOM 629 N N . ASP A 1 83 ? 28.607 -1.663 -29.810 1.00 87.88 83 ASP A N 1
ATOM 630 C CA . ASP A 1 83 ? 29.770 -2.420 -30.282 1.00 87.88 83 ASP A CA 1
ATOM 631 C C . ASP A 1 83 ? 30.115 -2.077 -31.740 1.00 87.88 83 ASP A C 1
ATOM 633 O O . ASP A 1 83 ? 31.289 -2.023 -32.122 1.00 87.88 83 ASP A O 1
ATOM 637 N N . LEU A 1 84 ? 29.101 -1.813 -32.572 1.00 87.44 84 LEU A N 1
ATOM 638 C CA . LEU A 1 84 ? 29.306 -1.381 -33.949 1.00 87.44 84 LEU A CA 1
ATOM 639 C C . LEU A 1 84 ? 29.902 0.027 -34.016 1.00 87.44 84 LEU A C 1
ATOM 641 O O . LEU A 1 84 ? 30.860 0.221 -34.761 1.00 87.44 84 LEU A O 1
ATOM 645 N N . TYR A 1 85 ? 29.376 0.985 -33.249 1.00 86.25 85 TYR A N 1
ATOM 646 C CA . TYR A 1 85 ? 29.892 2.354 -33.201 1.00 86.25 85 TYR A CA 1
ATOM 647 C C . TYR A 1 85 ? 31.358 2.379 -32.754 1.00 86.25 85 TYR A C 1
ATOM 649 O O . TYR A 1 85 ? 32.204 2.933 -33.459 1.00 86.25 85 TYR A O 1
ATOM 657 N N . PHE A 1 86 ? 31.683 1.679 -31.662 1.00 85.00 86 PHE A N 1
ATOM 658 C CA . PHE A 1 86 ? 33.048 1.622 -31.130 1.00 85.00 86 PHE A CA 1
ATOM 659 C C . PHE A 1 86 ? 34.034 0.842 -32.001 1.00 85.00 86 PHE A C 1
ATOM 661 O O . PHE A 1 86 ? 35.248 0.917 -31.817 1.00 85.00 86 PHE A O 1
ATOM 668 N N . ALA A 1 87 ? 33.536 0.111 -32.998 1.00 84.00 87 ALA A N 1
ATOM 669 C CA . ALA A 1 87 ? 34.389 -0.499 -34.000 1.00 84.00 87 ALA A CA 1
ATOM 670 C C . ALA A 1 87 ? 34.852 0.477 -35.098 1.00 84.00 87 ALA A C 1
ATOM 672 O O . ALA A 1 87 ? 35.747 0.116 -35.867 1.00 84.00 87 ALA A O 1
ATOM 673 N N . PHE A 1 88 ? 34.241 1.663 -35.196 1.00 80.31 88 PHE A N 1
ATOM 674 C CA . PHE A 1 88 ? 34.596 2.713 -36.156 1.00 80.31 88 PHE A CA 1
ATOM 675 C C . PHE A 1 88 ? 35.140 3.976 -35.484 1.00 80.31 88 PHE A C 1
ATOM 677 O O . PHE A 1 88 ? 36.028 4.604 -36.055 1.00 80.31 88 PHE A O 1
ATOM 684 N N . PHE A 1 89 ? 34.644 4.334 -34.301 1.00 82.06 89 PHE A N 1
ATOM 685 C CA . PHE A 1 89 ? 35.005 5.550 -33.570 1.00 82.06 89 PHE A CA 1
ATOM 686 C C . PHE A 1 89 ? 35.442 5.191 -32.149 1.00 82.06 89 PHE A C 1
ATOM 688 O O . PHE A 1 89 ? 34.856 4.310 -31.530 1.00 82.06 89 PHE A O 1
ATOM 695 N N . THR A 1 90 ? 36.458 5.855 -31.609 1.00 77.25 90 THR A N 1
ATOM 696 C CA . THR A 1 90 ? 36.861 5.698 -30.202 1.00 77.25 90 THR A CA 1
ATOM 697 C C . THR A 1 90 ? 36.254 6.775 -29.307 1.00 77.25 90 THR A C 1
ATOM 699 O O . THR A 1 90 ? 36.124 6.567 -28.099 1.00 77.25 90 THR A O 1
ATOM 702 N N . LEU A 1 91 ? 35.827 7.903 -29.889 1.00 76.69 91 LEU A N 1
ATOM 703 C CA . LEU A 1 91 ? 35.225 9.013 -29.157 1.00 76.69 91 LEU A CA 1
ATOM 704 C C . LEU A 1 91 ? 33.698 8.906 -29.082 1.00 76.69 91 LEU A C 1
ATOM 706 O O . LEU A 1 91 ? 33.002 8.658 -30.070 1.00 76.69 91 LEU A O 1
ATOM 710 N N . LYS A 1 92 ? 33.166 9.156 -27.883 1.00 74.19 92 LYS A N 1
ATOM 711 C CA . LYS A 1 92 ? 31.727 9.277 -27.641 1.00 74.19 92 LYS A CA 1
ATOM 712 C C . LYS A 1 92 ? 31.189 10.587 -28.201 1.00 74.19 92 LYS A C 1
ATOM 714 O O . LYS A 1 92 ? 31.761 11.642 -27.952 1.00 74.19 92 LYS A O 1
ATOM 719 N N . CYS A 1 93 ? 30.052 10.504 -28.884 1.00 80.31 93 CYS A N 1
ATOM 720 C CA . CYS A 1 93 ? 29.313 11.653 -29.390 1.00 80.31 93 CYS A CA 1
ATOM 721 C C . CYS A 1 93 ? 27.910 11.699 -28.766 1.00 80.31 93 CYS A C 1
ATOM 723 O O . CYS A 1 93 ? 27.246 10.667 -28.644 1.00 80.31 93 CYS A O 1
ATOM 725 N N . SER A 1 94 ? 27.441 12.892 -28.394 1.00 83.12 94 SER A N 1
ATOM 726 C CA . SER A 1 94 ? 26.094 13.103 -27.841 1.00 83.12 94 SER A CA 1
ATOM 727 C C . SER A 1 94 ? 24.989 12.710 -28.828 1.00 83.12 94 SER A C 1
ATOM 729 O O . SER A 1 94 ? 23.942 12.207 -28.429 1.00 83.12 94 SER A O 1
ATOM 731 N N . GLU A 1 95 ? 25.228 12.861 -30.131 1.00 83.88 95 GLU A N 1
ATOM 732 C CA . GLU A 1 95 ? 24.276 12.470 -31.174 1.00 83.88 95 GLU A CA 1
ATOM 733 C C . GLU A 1 95 ? 24.052 10.958 -31.249 1.00 83.88 95 GLU A C 1
ATOM 735 O O . GLU A 1 95 ? 22.959 10.506 -31.608 1.00 83.88 95 GLU A O 1
ATOM 740 N N . PHE A 1 96 ? 25.073 10.173 -30.892 1.00 85.81 96 PHE A N 1
ATOM 741 C CA . PHE A 1 96 ? 24.964 8.722 -30.808 1.00 85.81 96 PHE A CA 1
ATOM 742 C C . PHE A 1 96 ? 24.122 8.307 -29.597 1.00 85.81 96 PHE A C 1
ATOM 744 O O . PHE A 1 96 ? 23.265 7.434 -29.722 1.00 85.81 96 PHE A O 1
ATOM 751 N N . GLU A 1 97 ? 24.279 8.976 -28.452 1.00 84.50 97 GLU A N 1
ATOM 752 C CA . GLU A 1 97 ? 23.409 8.739 -27.293 1.00 84.50 97 GLU A CA 1
ATOM 753 C C . GLU A 1 97 ? 21.946 9.085 -27.609 1.00 84.50 97 GLU A C 1
ATOM 755 O O . GLU A 1 97 ? 21.061 8.268 -27.355 1.00 84.50 97 GLU A O 1
ATOM 760 N N . ASN A 1 98 ? 21.697 10.219 -28.275 1.00 87.94 98 ASN A N 1
ATOM 761 C CA . ASN A 1 98 ? 20.359 10.598 -28.744 1.00 87.94 98 ASN A CA 1
ATOM 762 C C . ASN A 1 98 ? 19.778 9.572 -29.731 1.00 87.94 98 ASN A C 1
ATOM 764 O O . ASN A 1 98 ? 18.583 9.290 -29.717 1.00 87.94 98 ASN A O 1
ATOM 768 N N . PHE A 1 99 ? 20.611 8.985 -30.599 1.00 88.94 99 PHE A N 1
ATOM 769 C CA . PHE A 1 99 ? 20.178 7.911 -31.493 1.00 88.94 99 PHE A CA 1
ATOM 770 C C . PHE A 1 99 ? 19.724 6.664 -30.727 1.00 88.94 99 PHE A C 1
ATOM 772 O O . PHE A 1 99 ? 18.691 6.089 -31.071 1.00 88.94 99 PHE A O 1
ATOM 779 N N . LEU A 1 100 ? 20.467 6.246 -29.701 1.00 88.69 100 LEU A N 1
ATOM 780 C CA . LEU A 1 100 ? 20.081 5.105 -28.872 1.00 88.69 100 LEU A CA 1
ATOM 781 C C . LEU A 1 100 ? 18.787 5.391 -28.097 1.00 88.69 100 LEU A C 1
ATOM 783 O O . LEU A 1 100 ? 17.916 4.524 -28.024 1.00 88.69 100 LEU A O 1
ATOM 787 N N . GLU A 1 101 ? 18.622 6.608 -27.574 1.00 88.75 101 GLU A N 1
ATOM 788 C CA . GLU A 1 101 ? 17.389 7.030 -26.900 1.00 88.75 101 GLU A CA 1
ATOM 789 C C . GLU A 1 101 ? 16.182 7.037 -27.849 1.00 88.75 101 GLU A C 1
ATOM 791 O O . GLU A 1 101 ? 15.150 6.465 -27.506 1.00 88.75 101 GLU A O 1
ATOM 796 N N . ASP A 1 102 ? 16.323 7.561 -29.071 1.00 88.69 102 ASP A N 1
ATOM 797 C CA . ASP A 1 102 ? 15.288 7.524 -30.118 1.00 88.69 102 ASP A CA 1
ATOM 798 C C . ASP A 1 102 ? 14.761 6.102 -30.384 1.00 88.69 102 ASP A C 1
ATOM 800 O O . ASP A 1 102 ? 13.562 5.899 -30.595 1.00 88.69 102 ASP A O 1
ATOM 804 N N . LEU A 1 103 ? 15.656 5.107 -30.421 1.00 87.94 103 LEU A N 1
ATOM 805 C CA . LEU A 1 103 ? 15.280 3.710 -30.657 1.00 87.94 103 LEU A CA 1
ATOM 806 C C . LEU A 1 103 ? 14.476 3.136 -29.486 1.00 87.94 103 LEU A C 1
ATOM 808 O O . LEU A 1 103 ? 13.493 2.422 -29.697 1.00 87.94 103 LEU A O 1
ATOM 812 N N . LEU A 1 104 ? 14.878 3.469 -28.259 1.00 90.38 104 LEU A N 1
ATOM 813 C CA . LEU A 1 104 ? 14.210 3.029 -27.037 1.00 90.38 104 LEU A CA 1
ATOM 814 C C . LEU A 1 104 ? 12.859 3.724 -26.836 1.00 90.38 104 LEU A C 1
ATOM 816 O O . LEU A 1 104 ? 11.913 3.087 -26.366 1.00 90.38 104 LEU A O 1
ATOM 820 N N . LEU A 1 105 ? 12.745 4.995 -27.231 1.00 90.25 105 LEU A N 1
ATOM 821 C CA . LEU A 1 105 ? 11.519 5.787 -27.122 1.00 90.25 105 LEU A CA 1
ATOM 822 C C . LEU A 1 105 ? 10.357 5.162 -27.900 1.00 90.25 105 LEU A C 1
ATOM 824 O O . LEU A 1 105 ? 9.253 5.064 -27.371 1.00 90.25 105 LEU A O 1
ATOM 828 N N . ALA A 1 106 ? 10.605 4.639 -29.104 1.00 86.62 106 ALA A N 1
ATOM 829 C CA . ALA A 1 106 ? 9.566 3.977 -29.898 1.00 86.62 106 ALA A CA 1
ATOM 830 C C . ALA A 1 106 ? 8.951 2.758 -29.180 1.00 86.62 106 ALA A C 1
ATOM 832 O O . ALA A 1 106 ? 7.742 2.520 -29.252 1.00 86.62 106 ALA A O 1
ATOM 833 N N . PHE A 1 107 ? 9.776 1.986 -28.467 1.00 89.38 107 PHE A N 1
ATOM 834 C CA . PHE A 1 107 ? 9.311 0.866 -27.651 1.00 89.38 107 PHE A CA 1
ATOM 835 C C . PHE A 1 107 ? 8.604 1.346 -26.376 1.00 89.38 107 PHE A C 1
ATOM 837 O O . PHE A 1 107 ? 7.535 0.832 -26.034 1.00 89.38 107 PHE A O 1
ATOM 844 N N . TYR A 1 108 ? 9.164 2.355 -25.707 1.00 91.62 108 TYR A N 1
ATOM 845 C CA . TYR A 1 108 ? 8.595 2.956 -24.503 1.00 91.62 108 TYR A CA 1
ATOM 846 C C . TYR A 1 108 ? 7.187 3.525 -24.745 1.00 91.62 108 TYR A C 1
ATOM 848 O O . TYR A 1 108 ? 6.268 3.205 -23.989 1.00 91.62 108 TYR A O 1
ATOM 856 N N . ASP A 1 109 ? 6.966 4.272 -25.829 1.00 90.88 109 ASP A N 1
ATOM 857 C CA . ASP A 1 109 ? 5.651 4.837 -26.166 1.00 90.88 109 ASP A CA 1
ATOM 858 C C . ASP A 1 109 ? 4.601 3.743 -26.413 1.00 90.88 109 ASP A C 1
ATOM 860 O O . ASP A 1 109 ? 3.456 3.820 -25.941 1.00 90.88 109 ASP A O 1
ATOM 864 N N . GLY A 1 110 ? 5.003 2.673 -27.105 1.00 88.12 110 GLY A N 1
ATOM 865 C CA . GLY A 1 110 ? 4.161 1.502 -27.334 1.00 88.12 110 GLY A CA 1
ATOM 866 C C . GLY A 1 110 ? 3.776 0.793 -26.033 1.00 88.12 110 GLY A C 1
ATOM 867 O O . GLY A 1 110 ? 2.599 0.477 -25.815 1.00 88.12 110 GLY A O 1
ATOM 868 N N . LEU A 1 111 ? 4.747 0.588 -25.139 1.00 88.69 111 LEU A N 1
ATOM 869 C CA . LEU A 1 111 ? 4.520 0.015 -23.814 1.00 88.69 111 LEU A CA 1
ATOM 870 C C . LEU A 1 111 ? 3.606 0.889 -22.959 1.00 88.69 111 LEU A C 1
ATOM 872 O O . LEU A 1 111 ? 2.647 0.383 -22.374 1.00 88.69 111 LEU A O 1
ATOM 876 N N . ARG A 1 112 ? 3.857 2.199 -22.910 1.00 89.81 112 ARG A N 1
ATOM 877 C CA . ARG A 1 112 ? 3.089 3.152 -22.101 1.00 89.81 112 ARG A CA 1
ATOM 878 C C . ARG A 1 112 ? 1.599 3.104 -22.446 1.00 89.81 112 ARG A C 1
ATOM 880 O O . ARG A 1 112 ? 0.760 3.009 -21.549 1.00 89.81 112 ARG A O 1
ATOM 887 N N . SER A 1 113 ? 1.254 3.048 -23.735 1.00 89.56 113 SER A N 1
ATOM 888 C CA . SER A 1 113 ? -0.135 2.895 -24.205 1.00 89.56 113 SER A CA 1
ATOM 889 C C . SER A 1 113 ? -0.817 1.610 -23.703 1.00 89.56 113 SER A C 1
ATOM 891 O O . SER A 1 113 ? -2.016 1.604 -23.396 1.00 89.56 113 SER A O 1
ATOM 893 N N . ARG A 1 114 ? -0.066 0.507 -23.578 1.00 87.12 114 ARG A N 1
ATOM 894 C CA . ARG A 1 114 ? -0.562 -0.755 -23.006 1.00 87.12 114 ARG A CA 1
ATOM 895 C C . ARG A 1 114 ? -0.703 -0.669 -21.486 1.00 87.12 114 ARG A C 1
ATOM 897 O O . ARG A 1 114 ? -1.743 -1.061 -20.959 1.00 87.12 114 ARG A O 1
ATOM 904 N N . LEU A 1 115 ? 0.301 -0.127 -20.797 1.00 88.25 115 LEU A N 1
ATOM 905 C CA . LEU A 1 115 ? 0.364 -0.045 -19.334 1.00 88.25 115 LEU A CA 1
ATOM 906 C C . LEU A 1 115 ? -0.788 0.770 -18.736 1.00 88.25 115 LEU A C 1
ATOM 908 O O . LEU A 1 115 ? -1.368 0.363 -17.729 1.00 88.25 115 LEU A O 1
ATOM 912 N N . ILE A 1 116 ? -1.204 1.853 -19.399 1.00 89.25 116 ILE A N 1
ATOM 913 C CA . ILE A 1 116 ? -2.354 2.669 -18.969 1.00 89.25 116 ILE A CA 1
ATOM 914 C C . ILE A 1 116 ? -3.646 1.834 -18.893 1.00 89.25 116 ILE A C 1
ATOM 916 O O . ILE A 1 116 ? -4.489 2.060 -18.021 1.00 89.25 116 ILE A O 1
ATOM 920 N N . LYS A 1 117 ? -3.805 0.838 -19.772 1.00 88.69 117 LYS A N 1
ATOM 921 C CA . LYS A 1 117 ? -5.007 -0.010 -19.843 1.00 88.69 117 LYS A CA 1
ATOM 922 C C . LYS A 1 117 ? -5.003 -1.148 -18.823 1.00 88.69 117 LYS A C 1
ATOM 924 O O . LYS A 1 117 ? -6.048 -1.754 -18.598 1.00 88.69 117 LYS A O 1
ATOM 929 N N . VAL A 1 118 ? -3.866 -1.442 -18.189 1.00 88.38 118 VAL A N 1
ATOM 930 C CA . VAL A 1 118 ? -3.782 -2.504 -17.181 1.00 88.38 118 VAL A CA 1
ATOM 931 C C . VAL A 1 118 ? -4.558 -2.077 -15.932 1.00 88.38 118 VAL A C 1
ATOM 933 O O . VAL A 1 118 ? -4.304 -1.023 -15.340 1.00 88.38 118 VAL A O 1
ATOM 936 N N . ALA A 1 119 ? -5.539 -2.898 -15.556 1.00 87.25 119 ALA A N 1
ATOM 937 C CA . ALA A 1 119 ? -6.412 -2.665 -14.407 1.00 87.25 119 ALA A CA 1
ATOM 938 C C . ALA A 1 119 ? -6.035 -3.515 -13.182 1.00 87.25 119 ALA A C 1
ATOM 940 O O . ALA A 1 119 ? -6.305 -3.098 -12.052 1.00 87.25 119 ALA A O 1
ATOM 941 N N . HIS A 1 120 ? -5.431 -4.685 -13.405 1.00 88.19 120 HIS A N 1
ATOM 942 C CA . HIS A 1 120 ? -5.094 -5.651 -12.362 1.00 88.19 120 HIS A CA 1
ATOM 943 C C . HIS A 1 120 ? -3.810 -5.254 -11.634 1.00 88.19 120 HIS A C 1
ATOM 945 O O . HIS A 1 120 ? -2.752 -5.093 -12.244 1.00 88.19 120 HIS A O 1
ATOM 951 N N . MET A 1 121 ? -3.915 -5.120 -10.312 1.00 87.00 121 MET A N 1
ATOM 952 C CA . MET A 1 121 ? -2.798 -4.771 -9.435 1.00 87.00 121 MET A CA 1
ATOM 953 C C . MET A 1 121 ? -1.722 -5.865 -9.440 1.00 87.00 121 MET A C 1
ATOM 955 O O . MET A 1 121 ? -0.541 -5.561 -9.330 1.00 87.00 121 MET A O 1
ATOM 959 N N . GLU A 1 122 ? -2.117 -7.128 -9.615 1.00 87.31 122 GLU A N 1
ATOM 960 C CA . GLU A 1 122 ? -1.223 -8.288 -9.689 1.00 87.31 122 GLU A CA 1
ATOM 961 C C . GLU A 1 122 ? -0.262 -8.186 -10.869 1.00 87.31 122 GLU A C 1
ATOM 963 O O . GLU A 1 122 ? 0.942 -8.343 -10.694 1.00 87.31 122 GLU A O 1
ATOM 968 N N . THR A 1 123 ? -0.786 -7.864 -12.053 1.00 90.06 123 THR A N 1
ATOM 969 C CA . THR A 1 123 ? 0.028 -7.708 -13.259 1.00 90.06 123 THR A CA 1
ATOM 970 C C . THR A 1 123 ? 0.994 -6.537 -13.106 1.00 90.06 123 THR A C 1
ATOM 972 O O . THR A 1 123 ? 2.170 -6.675 -13.407 1.00 90.06 123 THR A O 1
ATOM 975 N N . LEU A 1 124 ? 0.537 -5.396 -12.577 1.00 91.00 124 LEU A N 1
ATOM 976 C CA . LEU A 1 124 ? 1.407 -4.238 -12.326 1.00 91.00 124 LEU A CA 1
ATOM 977 C C . LEU A 1 124 ? 2.518 -4.562 -11.315 1.00 91.00 124 LEU A C 1
ATOM 979 O O . LEU A 1 124 ? 3.672 -4.194 -11.517 1.00 91.00 124 LEU A O 1
ATOM 983 N N . ALA A 1 125 ? 2.182 -5.292 -10.251 1.00 87.69 125 ALA A N 1
ATOM 984 C CA . ALA A 1 125 ? 3.130 -5.736 -9.238 1.00 87.69 125 ALA A CA 1
ATOM 985 C C . ALA A 1 125 ? 4.197 -6.683 -9.817 1.00 87.69 125 ALA A C 1
ATOM 987 O O . ALA A 1 125 ? 5.380 -6.537 -9.498 1.00 87.69 125 ALA A O 1
ATOM 988 N N . GLU A 1 126 ? 3.794 -7.612 -10.688 1.00 89.50 126 GLU A N 1
ATOM 989 C CA . GLU A 1 126 ? 4.708 -8.515 -11.388 1.00 89.50 126 GLU A CA 1
ATOM 990 C C . GLU A 1 126 ? 5.628 -7.750 -12.348 1.00 89.50 126 GLU A C 1
ATOM 992 O O . GLU A 1 126 ? 6.840 -7.944 -12.301 1.00 89.50 126 GLU A O 1
ATOM 997 N N . LEU A 1 127 ? 5.100 -6.808 -13.136 1.00 91.19 127 LEU A N 1
ATOM 998 C CA . LEU A 1 127 ? 5.903 -5.965 -14.032 1.00 91.19 127 LEU A CA 1
ATOM 999 C C . LEU A 1 127 ? 6.962 -5.160 -13.262 1.00 91.19 127 LEU A C 1
ATOM 1001 O O . LEU A 1 127 ? 8.125 -5.134 -13.662 1.00 91.19 127 LEU A O 1
ATOM 1005 N N . CYS A 1 128 ? 6.604 -4.574 -12.114 1.00 89.19 128 CYS A N 1
ATOM 1006 C CA . CYS A 1 128 ? 7.574 -3.908 -11.240 1.00 89.19 128 CYS A CA 1
ATOM 1007 C C . CYS A 1 128 ? 8.651 -4.869 -10.706 1.00 89.19 128 CYS A C 1
ATOM 1009 O O . CYS A 1 128 ? 9.794 -4.460 -10.492 1.00 89.19 128 CYS A O 1
ATOM 1011 N N . SER A 1 129 ? 8.299 -6.132 -10.446 1.00 87.38 129 SER A N 1
ATOM 1012 C CA . SER A 1 129 ? 9.261 -7.157 -10.026 1.00 87.38 129 SER A CA 1
ATOM 1013 C C . SER A 1 129 ? 10.204 -7.535 -11.167 1.00 87.38 129 SER A C 1
ATOM 1015 O O . SER A 1 129 ? 11.407 -7.602 -10.945 1.00 87.38 129 SER A O 1
ATOM 1017 N N . ILE A 1 130 ? 9.686 -7.722 -12.383 1.00 90.31 130 ILE A N 1
ATOM 1018 C CA . ILE A 1 130 ? 10.481 -8.041 -13.578 1.00 90.31 130 ILE A CA 1
ATOM 1019 C C . ILE A 1 130 ? 11.498 -6.933 -13.844 1.00 90.31 130 ILE A C 1
ATOM 1021 O O . ILE A 1 130 ? 12.686 -7.205 -14.000 1.00 90.31 130 ILE A O 1
ATOM 1025 N N . LEU A 1 131 ? 11.062 -5.670 -13.840 1.00 89.50 131 LEU A N 1
ATOM 1026 C CA . LEU A 1 131 ? 11.963 -4.550 -14.104 1.00 89.50 131 LEU A CA 1
ATOM 1027 C C . LEU A 1 131 ? 13.079 -4.438 -13.063 1.00 89.50 131 LEU A C 1
ATOM 1029 O O . LEU A 1 131 ? 14.236 -4.264 -13.433 1.00 89.50 131 LEU A O 1
ATOM 1033 N N . ARG A 1 132 ? 12.759 -4.577 -11.771 1.00 86.31 132 ARG A N 1
ATOM 1034 C CA . ARG A 1 132 ? 13.768 -4.469 -10.705 1.00 86.31 132 ARG A CA 1
ATOM 1035 C C . ARG A 1 132 ? 14.688 -5.678 -10.611 1.00 86.31 132 ARG A C 1
ATOM 1037 O O . ARG A 1 132 ? 15.874 -5.498 -10.381 1.00 86.31 132 ARG A O 1
ATOM 1044 N N . SER A 1 133 ? 14.154 -6.888 -10.737 1.00 84.69 133 SER A N 1
ATOM 1045 C CA . SER A 1 133 ? 14.915 -8.114 -10.480 1.00 84.69 133 SER A CA 1
ATOM 1046 C C . SER A 1 133 ? 15.581 -8.685 -11.728 1.00 84.69 133 SER A C 1
ATOM 1048 O O . SER A 1 133 ? 16.664 -9.247 -11.618 1.00 84.69 133 SER A O 1
ATOM 1050 N N . GLU A 1 134 ? 14.951 -8.568 -12.900 1.00 85.81 134 GLU A N 1
ATOM 1051 C CA . GLU A 1 134 ? 15.459 -9.173 -14.138 1.00 85.81 134 GLU A CA 1
ATOM 1052 C C . GLU A 1 134 ? 16.176 -8.153 -15.040 1.00 85.81 134 GLU A C 1
ATOM 1054 O O . GLU A 1 134 ? 17.185 -8.496 -15.650 1.00 85.81 134 GLU A O 1
ATOM 1059 N N . MET A 1 135 ? 15.684 -6.909 -15.135 1.00 84.44 135 MET A N 1
ATOM 1060 C CA . MET A 1 135 ? 16.194 -5.926 -16.112 1.00 84.44 135 MET A CA 1
ATOM 1061 C C . MET A 1 135 ? 17.217 -4.942 -15.527 1.00 84.44 135 MET A C 1
ATOM 1063 O O . MET A 1 135 ? 18.163 -4.563 -16.211 1.00 84.44 135 MET A O 1
ATOM 1067 N N . LEU A 1 136 ? 17.070 -4.552 -14.259 1.00 83.06 136 LEU A N 1
ATOM 1068 C CA . LEU A 1 136 ? 18.000 -3.668 -13.543 1.00 83.06 136 LEU A CA 1
ATOM 1069 C C . LEU A 1 136 ? 19.007 -4.467 -12.702 1.00 83.06 136 LEU A C 1
ATOM 1071 O O . LEU A 1 136 ? 19.173 -4.224 -11.510 1.00 83.06 136 LEU A O 1
ATOM 1075 N N . THR A 1 137 ? 19.669 -5.448 -13.315 1.00 80.75 137 THR A N 1
ATOM 1076 C CA . THR A 1 137 ? 20.740 -6.202 -12.642 1.00 80.75 137 THR A CA 1
ATOM 1077 C C . THR A 1 137 ? 22.010 -5.357 -12.517 1.00 80.75 137 THR A C 1
ATOM 1079 O O . THR A 1 137 ? 22.286 -4.515 -13.374 1.00 80.75 137 THR A O 1
ATOM 1082 N N . ASP A 1 138 ? 22.827 -5.610 -11.488 1.00 74.94 138 ASP A N 1
ATOM 1083 C CA . ASP A 1 138 ? 24.068 -4.855 -11.228 1.00 74.94 138 ASP A CA 1
ATOM 1084 C C . ASP A 1 138 ? 25.011 -4.811 -12.443 1.00 74.94 138 ASP A C 1
ATOM 1086 O O . ASP A 1 138 ? 25.687 -3.810 -12.684 1.00 74.94 138 ASP A O 1
ATOM 1090 N N . TYR A 1 139 ? 25.015 -5.872 -13.254 1.00 72.81 139 TYR A N 1
ATOM 1091 C CA . TYR A 1 139 ? 25.763 -5.935 -14.508 1.00 72.81 139 TYR A CA 1
ATOM 1092 C C . TYR A 1 139 ? 25.261 -4.924 -15.548 1.00 72.81 139 TYR A C 1
ATOM 1094 O O . TYR A 1 139 ? 26.059 -4.217 -16.162 1.00 72.81 139 TYR A O 1
ATOM 1102 N N . VAL A 1 140 ? 23.943 -4.831 -15.733 1.00 74.50 140 VAL A N 1
ATOM 1103 C CA . VAL A 1 140 ? 23.327 -3.913 -16.701 1.00 74.50 140 VAL A CA 1
ATOM 1104 C C . VAL A 1 140 ? 23.545 -2.463 -16.275 1.00 74.50 140 VAL A C 1
ATOM 1106 O O . VAL A 1 140 ? 23.868 -1.624 -17.109 1.00 74.50 140 VAL A O 1
ATOM 1109 N N . VAL A 1 141 ? 23.450 -2.179 -14.973 1.00 75.81 141 VAL A N 1
ATOM 1110 C CA . VAL A 1 141 ? 23.685 -0.835 -14.418 1.00 75.81 141 VAL A CA 1
ATOM 1111 C C . VAL A 1 141 ? 25.157 -0.424 -14.515 1.00 75.81 141 VAL A C 1
ATOM 1113 O O . VAL A 1 141 ? 25.452 0.744 -14.757 1.00 75.81 141 VAL A O 1
ATOM 1116 N N . SER A 1 142 ? 26.084 -1.372 -14.364 1.00 77.38 142 SER A N 1
ATOM 1117 C CA . SER A 1 142 ? 27.528 -1.105 -14.458 1.00 77.38 142 SER A CA 1
ATOM 1118 C C . SER A 1 142 ? 28.032 -0.984 -15.900 1.00 77.38 142 SER A C 1
ATOM 1120 O O . SER A 1 142 ? 29.156 -0.538 -16.124 1.00 77.38 142 SER A O 1
ATOM 1122 N N . SER A 1 143 ? 27.229 -1.400 -16.882 1.00 81.75 143 SER A N 1
ATOM 1123 C CA . SER A 1 143 ? 27.617 -1.399 -18.291 1.00 81.75 143 SER A CA 1
ATOM 1124 C C . SER A 1 143 ? 27.420 -0.015 -18.904 1.00 81.75 143 SER A C 1
ATOM 1126 O O . SER A 1 143 ? 26.296 0.448 -19.093 1.00 81.75 143 SER A O 1
ATOM 1128 N N . GLU A 1 144 ? 28.523 0.629 -19.281 1.00 77.81 144 GLU A N 1
ATOM 1129 C CA . GLU A 1 144 ? 28.515 1.958 -19.903 1.00 77.81 144 GLU A CA 1
ATOM 1130 C C . GLU A 1 144 ? 27.753 1.987 -21.244 1.00 77.81 144 GLU A C 1
ATOM 1132 O O . GLU A 1 144 ? 27.204 3.021 -21.628 1.00 77.81 144 GLU A O 1
ATOM 1137 N N . SER A 1 145 ? 27.660 0.843 -21.931 1.00 80.56 145 SER A N 1
ATOM 1138 C CA . SER A 1 145 ? 26.909 0.668 -23.178 1.00 80.56 145 SER A CA 1
ATOM 1139 C C . SER A 1 145 ? 25.394 0.739 -23.014 1.00 80.56 145 SER A C 1
ATOM 1141 O O . SER A 1 145 ? 24.693 1.171 -23.926 1.00 80.56 145 SER A O 1
ATOM 1143 N N . LEU A 1 146 ? 24.873 0.359 -21.846 1.00 85.19 146 LEU A N 1
ATOM 1144 C CA . LEU A 1 146 ? 23.437 0.225 -21.596 1.00 85.19 146 LEU A CA 1
ATOM 1145 C C . LEU A 1 146 ? 22.845 1.432 -20.856 1.00 85.19 146 LEU A C 1
ATOM 1147 O O . LEU A 1 146 ? 21.679 1.396 -20.464 1.00 85.19 146 LEU A O 1
ATOM 1151 N N . GLY A 1 147 ? 23.597 2.527 -20.708 1.00 85.31 147 GLY A N 1
ATOM 1152 C CA . GLY A 1 147 ? 23.160 3.711 -19.960 1.00 85.31 147 GLY A CA 1
ATOM 1153 C C . GLY A 1 147 ? 21.802 4.270 -20.413 1.00 85.31 147 GLY A C 1
ATOM 1154 O O . GLY A 1 147 ? 20.938 4.533 -19.576 1.00 85.31 147 GLY A O 1
ATOM 1155 N N . ALA A 1 148 ? 21.569 4.383 -21.727 1.00 86.75 148 ALA A N 1
ATOM 1156 C CA . ALA A 1 148 ? 20.286 4.839 -22.278 1.00 86.75 148 ALA A CA 1
ATOM 1157 C C . ALA A 1 148 ? 19.128 3.870 -21.955 1.00 86.75 148 ALA A C 1
ATOM 1159 O O . ALA A 1 148 ? 18.029 4.295 -21.592 1.00 86.75 148 ALA A O 1
ATOM 1160 N N . PHE A 1 149 ? 19.385 2.558 -22.009 1.00 90.19 149 PHE A N 1
ATOM 1161 C CA . PHE A 1 149 ? 18.405 1.528 -21.656 1.00 90.19 149 PHE A CA 1
ATOM 1162 C C . PHE A 1 149 ? 18.053 1.563 -20.165 1.00 90.19 149 PHE A C 1
ATOM 1164 O O . PHE A 1 149 ? 16.877 1.465 -19.808 1.00 90.19 149 PHE A O 1
ATOM 1171 N N . VAL A 1 150 ? 19.049 1.751 -19.295 1.00 90.12 150 VAL A N 1
ATOM 1172 C CA . VAL A 1 150 ? 18.844 1.884 -17.847 1.00 90.12 150 VAL A CA 1
ATOM 1173 C C . VAL A 1 150 ? 17.975 3.103 -17.542 1.00 90.12 150 VAL A C 1
ATOM 1175 O O . VAL A 1 150 ? 16.998 2.966 -16.807 1.00 90.12 150 VAL A O 1
ATOM 1178 N N . ARG A 1 151 ? 18.256 4.267 -18.152 1.00 89.50 151 ARG A N 1
ATOM 1179 C CA . ARG A 1 151 ? 17.432 5.482 -17.991 1.00 89.50 151 ARG A CA 1
ATOM 1180 C C . ARG A 1 151 ? 15.968 5.231 -18.361 1.00 89.50 151 ARG A C 1
ATOM 1182 O O . ARG A 1 151 ? 15.082 5.500 -17.549 1.00 89.50 151 ARG A O 1
ATOM 1189 N N . MET A 1 152 ? 15.720 4.647 -19.536 1.00 90.69 152 MET A N 1
ATOM 1190 C CA . MET A 1 152 ? 14.366 4.306 -19.988 1.00 90.69 152 MET A CA 1
ATOM 1191 C C . MET A 1 152 ? 13.684 3.311 -19.041 1.00 90.69 152 MET A C 1
ATOM 1193 O O . MET A 1 152 ? 12.528 3.497 -18.670 1.00 90.69 152 MET A O 1
ATOM 1197 N N . THR A 1 153 ? 14.403 2.282 -18.590 1.00 90.50 153 THR A N 1
ATOM 1198 C CA . THR A 1 153 ? 13.859 1.245 -17.703 1.00 90.50 153 THR A CA 1
ATOM 1199 C C . THR A 1 153 ? 13.482 1.802 -16.330 1.00 90.50 153 THR A C 1
ATOM 1201 O O . THR A 1 153 ? 12.444 1.436 -15.779 1.00 90.50 153 THR A O 1
ATOM 1204 N N . VAL A 1 154 ? 14.287 2.718 -15.784 1.00 90.69 154 VAL A N 1
ATOM 1205 C CA . VAL A 1 154 ? 13.982 3.420 -14.528 1.00 90.69 154 VAL A CA 1
ATOM 1206 C C . VAL A 1 154 ? 12.749 4.310 -14.687 1.00 90.69 154 VAL A C 1
ATOM 1208 O O . VAL A 1 154 ? 11.869 4.285 -13.827 1.00 90.69 154 VAL A O 1
ATOM 1211 N N . GLN A 1 155 ? 12.638 5.043 -15.797 1.00 92.06 155 GLN A N 1
ATOM 1212 C CA . GLN A 1 155 ? 11.454 5.854 -16.095 1.00 92.06 155 GLN A CA 1
ATOM 1213 C C . GLN A 1 155 ? 10.194 4.987 -16.249 1.00 92.06 155 GLN A C 1
ATOM 1215 O O . GLN A 1 155 ? 9.150 5.295 -15.679 1.00 92.06 155 GLN A O 1
ATOM 1220 N N . LEU A 1 156 ? 10.300 3.863 -16.958 1.00 92.00 156 LEU A N 1
ATOM 1221 C CA . LEU A 1 156 ? 9.211 2.903 -17.115 1.00 92.00 156 LEU A CA 1
ATOM 1222 C C . LEU A 1 156 ? 8.782 2.302 -15.770 1.00 92.00 156 LEU A C 1
ATOM 1224 O O . LEU A 1 156 ? 7.590 2.155 -15.508 1.00 92.00 156 LEU A O 1
ATOM 1228 N N . LEU A 1 157 ? 9.739 1.975 -14.900 1.00 90.62 157 LEU A N 1
ATOM 1229 C CA . LEU A 1 157 ? 9.454 1.491 -13.553 1.00 90.62 157 LEU A CA 1
ATOM 1230 C C . LEU A 1 157 ? 8.677 2.534 -12.738 1.00 90.62 157 LEU A C 1
ATOM 1232 O O . LEU A 1 157 ? 7.715 2.160 -12.067 1.00 90.62 157 LEU A O 1
ATOM 1236 N N . ALA A 1 158 ? 9.054 3.813 -12.821 1.00 90.00 158 ALA A N 1
ATOM 1237 C CA . ALA A 1 158 ? 8.351 4.897 -12.137 1.00 90.00 158 ALA A CA 1
ATOM 1238 C C . ALA A 1 158 ? 6.895 5.036 -12.621 1.00 90.00 158 ALA A C 1
ATOM 1240 O O . ALA A 1 158 ? 5.983 5.080 -11.797 1.00 90.00 158 ALA A O 1
ATOM 1241 N N . ASP A 1 159 ? 6.652 4.993 -13.935 1.00 91.12 159 ASP A N 1
ATOM 1242 C CA . ASP A 1 159 ? 5.294 5.043 -14.501 1.00 91.12 159 ASP A CA 1
ATOM 1243 C C . ASP A 1 159 ? 4.421 3.863 -14.037 1.00 91.12 159 ASP A C 1
ATOM 1245 O O . ASP A 1 159 ? 3.240 4.023 -13.707 1.00 91.12 159 ASP A O 1
ATOM 1249 N N . ILE A 1 160 ? 4.983 2.647 -14.011 1.00 91.25 160 ILE A N 1
ATOM 1250 C CA . ILE A 1 160 ? 4.252 1.453 -13.561 1.00 91.25 160 ILE A CA 1
ATOM 1251 C C . ILE A 1 160 ? 3.968 1.544 -12.060 1.00 91.25 160 ILE A C 1
ATOM 1253 O O . ILE A 1 160 ? 2.874 1.170 -11.631 1.00 91.25 160 ILE A O 1
ATOM 1257 N N . GLN A 1 161 ? 4.905 2.064 -11.264 1.00 89.56 161 GLN A N 1
ATOM 1258 C CA . GLN A 1 161 ? 4.701 2.309 -9.837 1.00 89.56 161 GLN A CA 1
ATOM 1259 C C . GLN A 1 161 ? 3.598 3.341 -9.595 1.00 89.56 161 GLN A C 1
ATOM 1261 O O . GLN A 1 161 ? 2.688 3.063 -8.819 1.00 89.56 161 GLN A O 1
ATOM 1266 N N . GLU A 1 162 ? 3.602 4.476 -10.294 1.00 89.81 162 GLU A N 1
ATOM 1267 C CA . GLU A 1 162 ? 2.538 5.481 -10.185 1.00 89.81 162 GLU A CA 1
ATOM 1268 C C . GLU A 1 162 ? 1.173 4.873 -10.537 1.00 89.81 162 GLU A C 1
ATOM 1270 O O . GLU A 1 162 ? 0.188 5.021 -9.804 1.00 89.81 162 GLU A O 1
ATOM 1275 N N . ARG A 1 163 ? 1.121 4.083 -11.616 1.00 91.69 163 ARG A N 1
ATOM 1276 C CA . ARG A 1 163 ? -0.094 3.365 -12.006 1.00 91.69 163 ARG A CA 1
ATOM 1277 C C . ARG A 1 163 ? -0.530 2.350 -10.948 1.00 91.69 163 ARG A C 1
ATOM 1279 O O . ARG A 1 163 ? -1.728 2.241 -10.680 1.00 91.69 163 ARG A O 1
ATOM 1286 N N . LEU A 1 164 ? 0.406 1.611 -10.354 1.00 90.75 164 LEU A N 1
ATOM 1287 C CA . LEU A 1 164 ? 0.147 0.655 -9.276 1.00 90.75 164 LEU A CA 1
ATOM 1288 C C . LEU A 1 164 ? -0.449 1.360 -8.055 1.00 90.75 164 LEU A C 1
ATOM 1290 O O . LEU A 1 164 ? -1.465 0.900 -7.538 1.00 90.75 164 LEU A O 1
ATOM 1294 N N . VAL A 1 165 ? 0.131 2.490 -7.643 1.00 90.38 165 VAL A N 1
ATOM 1295 C CA . VAL A 1 165 ? -0.355 3.318 -6.529 1.00 90.38 165 VAL A CA 1
ATOM 1296 C C . VAL A 1 165 ? -1.773 3.811 -6.805 1.00 90.38 165 VAL A C 1
ATOM 1298 O O . VAL A 1 165 ? -2.659 3.640 -5.969 1.00 90.38 165 VAL A O 1
ATOM 1301 N N . TYR A 1 166 ? -2.031 4.327 -8.007 1.00 91.25 166 TYR A N 1
ATOM 1302 C CA . TYR A 1 166 ? -3.368 4.758 -8.413 1.00 91.25 166 TYR A CA 1
ATOM 1303 C C . TYR A 1 166 ? -4.398 3.618 -8.354 1.00 91.25 166 TYR A C 1
ATOM 1305 O O . TYR A 1 166 ? -5.497 3.782 -7.820 1.00 91.25 166 TYR A O 1
ATOM 1313 N N . ARG A 1 167 ? -4.056 2.434 -8.881 1.00 91.62 167 ARG A N 1
ATOM 1314 C CA . ARG A 1 167 ? -4.951 1.266 -8.838 1.00 91.62 167 ARG A CA 1
ATOM 1315 C C . ARG A 1 167 ? -5.160 0.752 -7.415 1.00 91.62 167 ARG A C 1
ATOM 1317 O O . ARG A 1 167 ? -6.277 0.353 -7.095 1.00 91.62 167 ARG A O 1
ATOM 1324 N N . ALA A 1 168 ? -4.134 0.801 -6.568 1.00 91.31 168 ALA A N 1
ATOM 1325 C CA . ALA A 1 168 ? -4.249 0.474 -5.153 1.00 91.31 168 ALA A CA 1
ATOM 1326 C C . ALA A 1 168 ? -5.209 1.435 -4.436 1.00 91.31 168 ALA A C 1
ATOM 1328 O O . ALA A 1 168 ? -6.083 0.974 -3.708 1.00 91.31 168 ALA A O 1
ATOM 1329 N N . HIS A 1 169 ? -5.127 2.741 -4.706 1.00 90.94 169 HIS A N 1
ATOM 1330 C CA . HIS A 1 169 ? -6.049 3.723 -4.135 1.00 90.94 169 HIS A CA 1
ATOM 1331 C C . HIS A 1 169 ? -7.508 3.449 -4.534 1.00 90.94 169 HIS A C 1
ATOM 1333 O O . HIS A 1 169 ? -8.385 3.413 -3.673 1.00 90.94 169 HIS A O 1
ATOM 1339 N N . ILE A 1 170 ? -7.776 3.161 -5.815 1.00 90.81 170 ILE A N 1
ATOM 1340 C CA . ILE A 1 170 ? -9.124 2.771 -6.270 1.00 90.81 170 ILE A CA 1
ATOM 1341 C C . ILE A 1 170 ? -9.609 1.515 -5.544 1.00 90.81 170 ILE A C 1
ATOM 1343 O O . ILE A 1 170 ? -10.729 1.492 -5.043 1.00 90.81 170 ILE A O 1
ATOM 1347 N N . TYR A 1 171 ? -8.762 0.489 -5.445 1.00 91.69 171 TYR A N 1
ATOM 1348 C CA . TYR A 1 171 ? -9.101 -0.742 -4.736 1.00 91.69 171 TYR A CA 1
ATOM 1349 C C . TYR A 1 171 ? -9.451 -0.477 -3.262 1.00 91.69 171 TYR A C 1
ATOM 1351 O O . TYR A 1 171 ? -10.415 -1.030 -2.741 1.00 91.69 171 TYR A O 1
ATOM 1359 N N . ILE A 1 172 ? -8.729 0.416 -2.581 1.00 91.06 172 ILE A N 1
ATOM 1360 C CA . ILE A 1 172 ? -9.045 0.799 -1.197 1.00 91.06 172 ILE A CA 1
ATOM 1361 C C . ILE A 1 172 ? -10.426 1.465 -1.112 1.00 91.06 172 ILE A C 1
ATOM 1363 O O . ILE A 1 172 ? -11.229 1.120 -0.239 1.00 91.06 172 ILE A O 1
ATOM 1367 N N . GLN A 1 173 ? -10.721 2.394 -2.021 1.00 91.19 173 GLN A N 1
ATOM 1368 C CA . GLN A 1 173 ? -11.994 3.115 -2.032 1.00 91.19 173 GLN A CA 1
ATOM 1369 C C . GLN A 1 173 ? -13.179 2.196 -2.360 1.00 91.19 173 GLN A C 1
ATOM 1371 O O . GLN A 1 173 ? -14.185 2.213 -1.655 1.00 91.19 173 GLN A O 1
ATOM 1376 N N . GLU A 1 174 ? -13.066 1.361 -3.391 1.00 90.69 174 GLU A N 1
ATOM 1377 C CA . GLU A 1 174 ? -14.173 0.532 -3.878 1.00 90.69 174 GLU A CA 1
ATOM 1378 C C . GLU A 1 174 ? -14.343 -0.757 -3.060 1.00 90.69 174 GLU A C 1
ATOM 1380 O O . GLU A 1 174 ? -15.447 -1.067 -2.607 1.00 90.69 174 GLU A O 1
ATOM 1385 N N . ASP A 1 175 ? -13.254 -1.494 -2.822 1.00 88.31 175 ASP A N 1
ATOM 1386 C CA . ASP A 1 175 ? -13.301 -2.856 -2.279 1.00 88.31 175 ASP A CA 1
ATOM 1387 C C . ASP A 1 175 ? -13.153 -2.946 -0.753 1.00 88.31 175 ASP A C 1
ATOM 1389 O O . ASP A 1 175 ? -13.474 -4.000 -0.186 1.00 88.31 175 ASP A O 1
ATOM 1393 N N . ILE A 1 176 ? -12.680 -1.884 -0.085 1.00 89.94 176 ILE A N 1
ATOM 1394 C CA . ILE A 1 176 ? -12.526 -1.828 1.382 1.00 89.94 176 ILE A CA 1
ATOM 1395 C C . ILE A 1 176 ? -13.524 -0.840 1.999 1.00 89.94 176 ILE A C 1
ATOM 1397 O O . ILE A 1 176 ? -14.340 -1.249 2.832 1.00 89.94 176 ILE A O 1
ATOM 1401 N N . LEU A 1 177 ? -13.476 0.438 1.603 1.00 87.94 177 LEU A N 1
ATOM 1402 C CA . LEU A 1 177 ? -14.376 1.482 2.119 1.00 87.94 177 LEU A CA 1
ATOM 1403 C C . LEU A 1 177 ? -15.801 1.328 1.581 1.00 87.94 177 LEU A C 1
ATOM 1405 O O . LEU A 1 177 ? -16.761 1.378 2.347 1.00 87.94 177 LEU A O 1
ATOM 1409 N N . GLY A 1 178 ? -15.934 1.094 0.276 1.00 86.00 178 GLY A N 1
ATOM 1410 C CA . GLY A 1 178 ? -17.210 0.885 -0.406 1.00 86.00 178 GLY A CA 1
ATOM 1411 C C . GLY A 1 178 ? -17.853 -0.478 -0.143 1.00 86.00 178 GLY A C 1
ATOM 1412 O O . GLY A 1 178 ? -18.977 -0.721 -0.595 1.00 86.00 178 GLY A O 1
ATOM 1413 N N . TYR A 1 179 ? -17.182 -1.367 0.600 1.00 87.44 179 TYR A N 1
ATOM 1414 C CA . TYR A 1 179 ? -17.705 -2.696 0.887 1.00 87.44 179 TYR A CA 1
ATOM 1415 C C . TYR A 1 179 ? -19.008 -2.612 1.683 1.00 87.44 179 TYR A C 1
ATOM 1417 O O . TYR A 1 179 ? -19.057 -2.084 2.795 1.00 87.44 179 TYR A O 1
ATOM 1425 N N . LYS A 1 180 ? -20.073 -3.190 1.124 1.00 81.94 180 LYS A N 1
ATOM 1426 C CA . LYS A 1 180 ? -21.357 -3.342 1.807 1.00 81.94 180 LYS A CA 1
ATOM 1427 C C . LYS A 1 180 ? -21.393 -4.722 2.471 1.00 81.94 180 LYS A C 1
ATOM 1429 O O . LYS A 1 180 ? -21.429 -5.714 1.745 1.00 81.94 180 LYS A O 1
ATOM 1434 N N . PRO A 1 181 ? -21.406 -4.802 3.816 1.00 80.69 181 PRO A N 1
ATOM 1435 C CA . PRO A 1 181 ? -21.507 -6.071 4.526 1.00 80.69 181 PRO A CA 1
ATOM 1436 C C . PRO A 1 181 ? -22.726 -6.862 4.061 1.00 80.69 181 PRO A C 1
ATOM 1438 O O . PRO A 1 181 ? -23.836 -6.323 4.036 1.00 80.69 181 PRO A O 1
ATOM 1441 N N . SER A 1 182 ? -22.524 -8.130 3.707 1.00 78.19 182 SER A N 1
ATOM 1442 C CA . SER A 1 182 ? -23.637 -9.038 3.439 1.00 78.19 182 SER A CA 1
ATOM 1443 C C . SER A 1 182 ? -24.330 -9.425 4.751 1.00 78.19 182 SER A C 1
ATOM 1445 O O . SER A 1 182 ? -23.709 -9.407 5.816 1.00 78.19 182 SER A O 1
ATOM 1447 N N . HIS A 1 183 ? -25.603 -9.834 4.699 1.00 67.62 183 HIS A N 1
ATOM 1448 C CA . HIS A 1 183 ? -26.313 -10.323 5.892 1.00 67.62 183 HIS A CA 1
ATOM 1449 C C . HIS A 1 183 ? -25.590 -11.508 6.554 1.00 67.62 183 HIS A C 1
ATOM 1451 O O . HIS A 1 183 ? -25.585 -11.632 7.775 1.00 67.62 183 HIS A O 1
ATOM 1457 N N . GLY A 1 184 ? -24.898 -12.337 5.763 1.00 65.81 184 GLY A N 1
ATOM 1458 C CA . GLY A 1 184 ? -24.046 -13.401 6.284 1.00 65.81 184 GLY A CA 1
ATOM 1459 C C . GLY A 1 184 ? -22.835 -12.873 7.058 1.00 65.81 184 GLY A C 1
ATOM 1460 O O . GLY A 1 184 ? -22.457 -13.471 8.060 1.00 65.81 184 GLY A O 1
ATOM 1461 N N . ASP A 1 185 ? -22.220 -11.767 6.639 1.00 70.69 185 ASP A N 1
ATOM 1462 C CA . ASP A 1 185 ? -21.089 -11.158 7.357 1.00 70.69 185 ASP A CA 1
ATOM 1463 C C . ASP A 1 185 ? -21.523 -10.519 8.686 1.00 70.69 185 ASP A C 1
ATOM 1465 O O . ASP A 1 185 ? -20.764 -10.546 9.652 1.00 70.69 185 ASP A O 1
ATOM 1469 N N . LEU A 1 186 ? -22.753 -9.992 8.741 1.00 70.31 186 LEU A N 1
ATOM 1470 C CA . LEU A 1 186 ? -23.365 -9.386 9.932 1.00 70.31 186 LEU A CA 1
ATOM 1471 C C . LEU A 1 186 ? -23.906 -10.429 10.924 1.00 70.31 186 LEU A C 1
ATOM 1473 O O . LEU A 1 186 ? -23.897 -10.198 12.132 1.00 70.31 186 LEU A O 1
ATOM 1477 N N . ALA A 1 187 ? -24.279 -11.623 10.448 1.00 67.38 187 ALA A N 1
ATOM 1478 C CA . ALA A 1 187 ? -24.655 -12.775 11.274 1.00 67.38 187 ALA A CA 1
ATOM 1479 C C . ALA A 1 187 ? -23.451 -13.438 11.983 1.00 67.38 187 ALA A C 1
ATOM 1481 O O . ALA A 1 187 ? -23.431 -14.643 12.230 1.00 67.38 187 ALA A O 1
ATOM 1482 N N . TYR A 1 188 ? -22.427 -12.654 12.318 1.00 68.88 188 TYR A N 1
ATOM 1483 C CA . TYR A 1 188 ? -21.229 -13.099 13.020 1.00 68.88 188 TYR A CA 1
ATOM 1484 C C . TYR A 1 188 ? -21.511 -13.751 14.389 1.00 68.88 188 TYR A C 1
ATOM 1486 O O . TYR A 1 188 ? -20.927 -14.803 14.646 1.00 68.88 188 TYR A O 1
ATOM 1494 N N . PRO A 1 189 ? -22.427 -13.223 15.233 1.00 66.88 189 PRO A N 1
ATOM 1495 C CA . PRO A 1 189 ? -22.714 -13.823 16.539 1.00 66.88 189 PRO A CA 1
ATOM 1496 C C . PRO A 1 189 ? -23.252 -15.259 16.423 1.00 66.88 189 PRO A C 1
ATOM 1498 O O . PRO A 1 189 ? -22.779 -16.159 17.111 1.00 66.88 189 PRO A O 1
ATOM 1501 N N . ASP A 1 190 ? -24.167 -15.510 15.479 1.00 68.31 190 ASP A N 1
ATOM 1502 C CA . ASP A 1 190 ? -24.786 -16.838 15.316 1.00 68.31 190 ASP A CA 1
ATOM 1503 C C . ASP A 1 190 ? -23.795 -17.843 14.732 1.00 68.31 190 ASP A C 1
ATOM 1505 O O . ASP A 1 190 ? -23.813 -19.020 15.083 1.00 68.31 190 ASP A O 1
ATOM 1509 N N . LYS A 1 191 ? -22.901 -17.375 13.851 1.00 68.19 191 LYS A N 1
ATOM 1510 C CA . LYS A 1 191 ? -21.827 -18.199 13.289 1.00 68.19 191 LYS A CA 1
ATOM 1511 C C . LYS A 1 191 ? -20.883 -18.702 14.374 1.00 68.19 191 LYS A C 1
ATOM 1513 O O . LYS A 1 191 ? -20.486 -19.861 14.329 1.00 68.19 191 LYS A O 1
ATOM 1518 N N . LEU A 1 192 ? -20.525 -17.848 15.333 1.00 67.31 192 LEU A N 1
ATOM 1519 C CA . LEU A 1 192 ? -19.642 -18.244 16.427 1.00 67.31 192 LEU A CA 1
ATOM 1520 C C . LEU A 1 192 ? -20.304 -19.290 17.332 1.00 67.31 192 LEU A C 1
ATOM 1522 O O . LEU A 1 192 ? -19.684 -20.310 17.614 1.00 67.31 192 LEU A O 1
ATOM 1526 N N . VAL A 1 193 ? -21.574 -19.087 17.698 1.00 68.38 193 VAL A N 1
ATOM 1527 C CA . VAL A 1 193 ? -22.347 -20.040 18.516 1.00 68.38 193 VAL A CA 1
ATOM 1528 C C . VAL A 1 193 ? -22.523 -21.381 17.798 1.00 68.38 193 VAL A C 1
ATOM 1530 O O . VAL A 1 193 ? -22.339 -22.440 18.393 1.00 68.38 193 VAL A O 1
ATOM 1533 N N . MET A 1 194 ? -22.829 -21.361 16.497 1.00 67.50 194 MET A N 1
ATOM 1534 C CA . MET A 1 194 ? -22.943 -22.581 15.696 1.00 67.50 194 MET A CA 1
ATOM 1535 C C . MET A 1 194 ? -21.623 -23.360 15.686 1.00 67.50 194 MET A C 1
ATOM 1537 O O . MET A 1 194 ? -21.623 -24.576 15.848 1.00 67.50 194 MET A O 1
ATOM 1541 N N . ILE A 1 195 ? -20.489 -22.677 15.550 1.00 69.56 195 ILE A N 1
ATOM 1542 C CA . ILE A 1 195 ? -19.171 -23.319 15.520 1.00 69.56 195 ILE A CA 1
ATOM 1543 C C . ILE A 1 195 ? -18.764 -23.851 16.892 1.00 69.56 195 ILE A C 1
ATOM 1545 O O . ILE A 1 195 ? -18.205 -24.943 16.956 1.00 69.56 195 ILE A O 1
ATOM 1549 N N . GLU A 1 196 ? -19.077 -23.133 17.969 1.00 68.19 196 GLU A N 1
ATOM 1550 C CA . GLU A 1 196 ? -18.909 -23.630 19.336 1.00 68.19 196 GLU A CA 1
ATOM 1551 C C . GLU A 1 196 ? -19.723 -24.917 19.539 1.00 68.19 196 GLU A C 1
ATOM 1553 O O . GLU A 1 196 ? -19.154 -25.936 19.917 1.00 68.19 196 GLU A O 1
ATOM 1558 N N . SER A 1 197 ? -21.000 -24.935 19.138 1.00 68.50 197 SER A N 1
ATOM 1559 C CA . SER A 1 197 ? -21.848 -26.134 19.238 1.00 68.50 197 SER A CA 1
ATOM 1560 C C . SER A 1 197 ? -21.335 -27.314 18.398 1.00 68.50 197 SER A C 1
ATOM 1562 O O . SER A 1 197 ? -21.402 -28.469 18.823 1.00 68.50 197 SER A O 1
ATOM 1564 N N . ILE A 1 198 ? -20.759 -27.041 17.220 1.00 71.38 198 ILE A N 1
ATOM 1565 C CA . ILE A 1 198 ? -20.121 -28.064 16.384 1.00 71.38 198 ILE A CA 1
ATOM 1566 C C . ILE A 1 198 ? -18.853 -28.584 17.072 1.00 71.38 198 ILE A C 1
ATOM 1568 O O . ILE A 1 198 ? -18.650 -29.796 17.131 1.00 71.38 198 ILE A O 1
ATOM 1572 N N . ALA A 1 199 ? -18.013 -27.707 17.624 1.00 67.75 199 ALA A N 1
ATOM 1573 C CA . ALA A 1 199 ? -16.798 -28.098 18.331 1.00 67.75 199 ALA A CA 1
ATOM 1574 C C . ALA A 1 199 ? -17.106 -28.935 19.585 1.00 67.75 199 ALA A C 1
ATOM 1576 O O . ALA A 1 199 ? -16.470 -29.968 19.795 1.00 67.75 199 ALA A O 1
ATOM 1577 N N . GLU A 1 200 ? -18.118 -28.545 20.362 1.00 68.94 200 GLU A N 1
ATOM 1578 C CA . GLU A 1 200 ? -18.622 -29.308 21.507 1.00 68.94 200 GLU A CA 1
ATOM 1579 C C . GLU A 1 200 ? -19.157 -30.679 21.069 1.00 68.94 200 GLU A C 1
ATOM 1581 O O . GLU A 1 200 ? -18.809 -31.699 21.667 1.00 68.94 200 GLU A O 1
ATOM 1586 N N . SER A 1 201 ? -19.922 -30.741 19.970 1.00 69.38 201 SER A N 1
ATOM 1587 C CA . SER A 1 201 ? -20.432 -32.009 19.435 1.00 69.38 201 SER A CA 1
ATOM 1588 C C . SER A 1 201 ? -19.307 -32.956 19.000 1.00 69.38 201 SER A C 1
ATOM 1590 O O . SER A 1 201 ? -19.355 -34.141 19.320 1.00 69.38 201 SER A O 1
ATOM 1592 N N . LEU A 1 202 ? -18.247 -32.436 18.370 1.00 68.44 202 LEU A N 1
ATOM 1593 C CA . LEU A 1 202 ? -17.076 -33.210 17.946 1.00 68.44 202 LEU A CA 1
ATOM 1594 C C . LEU A 1 202 ? -16.234 -33.704 19.130 1.00 68.44 202 LEU A C 1
ATOM 1596 O O . LEU A 1 202 ? -15.693 -34.805 19.069 1.00 68.44 202 LEU A O 1
ATOM 1600 N N . GLN A 1 203 ? -16.130 -32.919 20.206 1.00 60.88 203 GLN A N 1
ATOM 1601 C CA . GLN A 1 203 ? -15.437 -33.327 21.434 1.00 60.88 203 GLN A CA 1
ATOM 1602 C C . GLN A 1 203 ? -16.248 -34.335 22.262 1.00 60.88 203 GLN A C 1
ATOM 1604 O O . GLN A 1 203 ? -15.664 -35.157 22.964 1.00 60.88 203 GLN A O 1
ATOM 1609 N N . SER A 1 204 ? -17.580 -34.298 22.167 1.00 54.62 204 SER A N 1
ATOM 1610 C CA . SER A 1 204 ? -18.482 -35.192 22.903 1.00 54.62 204 SER A CA 1
ATOM 1611 C C . SER A 1 204 ? -18.608 -36.606 22.318 1.00 54.62 204 SER A C 1
ATOM 1613 O O . SER A 1 204 ? -19.204 -37.467 22.963 1.00 54.62 204 SER A O 1
ATOM 1615 N N . VAL A 1 205 ? -18.041 -36.883 21.133 1.00 50.69 205 VAL A N 1
ATOM 1616 C CA . VAL A 1 205 ? -17.982 -38.246 20.579 1.00 50.69 205 VAL A CA 1
ATOM 1617 C C . VAL A 1 205 ? -16.847 -39.016 21.271 1.00 50.69 205 VAL A C 1
ATOM 1619 O O . VAL A 1 205 ? -15.675 -38.708 21.040 1.00 50.69 205 VAL A O 1
ATOM 1622 N N . PRO A 1 206 ? -17.139 -40.029 22.112 1.00 41.00 206 PRO A N 1
ATOM 1623 C CA . PRO A 1 206 ? -16.093 -40.817 22.745 1.00 41.00 206 PRO A CA 1
ATOM 1624 C C . PRO A 1 206 ? -15.341 -41.626 21.683 1.00 41.00 206 PRO A C 1
ATOM 1626 O O . PRO A 1 206 ? -15.935 -42.144 20.736 1.00 41.00 206 PRO A O 1
ATOM 1629 N N . ALA A 1 207 ? -14.023 -41.743 21.858 1.00 43.09 207 ALA A N 1
ATOM 1630 C CA . ALA A 1 207 ? -13.088 -42.500 21.025 1.00 43.09 207 ALA A CA 1
ATOM 1631 C C . ALA A 1 207 ? -13.315 -44.028 21.091 1.00 43.09 207 ALA A C 1
ATOM 1633 O O . ALA A 1 207 ? -12.411 -44.804 21.390 1.00 43.09 207 ALA A O 1
ATOM 1634 N N . THR A 1 208 ? -14.533 -44.476 20.811 1.00 43.34 208 THR A N 1
ATOM 1635 C CA . THR A 1 208 ? -14.938 -45.878 20.766 1.00 43.34 208 THR A CA 1
ATOM 1636 C C . THR A 1 208 ? -15.828 -46.088 19.549 1.00 43.34 208 THR A C 1
ATOM 1638 O O . THR A 1 208 ? -17.029 -45.842 19.599 1.00 43.34 208 THR A O 1
ATOM 1641 N N . GLY A 1 209 ? -15.237 -46.547 18.445 1.00 36.97 209 GLY A N 1
ATOM 1642 C CA . GLY A 1 209 ? -15.987 -47.002 17.274 1.00 36.97 209 GLY A CA 1
ATOM 1643 C C . GLY A 1 209 ? -15.342 -46.575 15.969 1.00 36.97 209 GLY A C 1
ATOM 1644 O O . GLY A 1 209 ? -15.783 -45.628 15.326 1.00 36.97 209 GLY A O 1
ATOM 1645 N N . GLY A 1 210 ? -14.282 -47.278 15.573 1.00 45.69 210 GLY A N 1
ATOM 1646 C CA . GLY A 1 210 ? -13.667 -47.093 14.268 1.00 45.69 210 GLY A CA 1
ATOM 1647 C C . GLY A 1 210 ? -14.656 -47.409 13.149 1.00 45.69 210 GLY A C 1
ATOM 1648 O O . GLY A 1 210 ? -14.889 -48.572 12.850 1.00 45.69 210 GLY A O 1
ATOM 1649 N N . LEU A 1 211 ? -15.178 -46.374 12.497 1.00 37.38 211 LEU A N 1
ATOM 1650 C CA . LEU A 1 211 ? -15.763 -46.448 11.163 1.00 37.38 211 LEU A CA 1
ATOM 1651 C C . LEU A 1 211 ? -15.291 -45.225 10.376 1.00 37.38 211 LEU A C 1
ATOM 1653 O O . LEU A 1 211 ? -15.926 -44.176 10.341 1.00 37.38 211 LEU A O 1
ATOM 1657 N N . ARG A 1 212 ? -14.130 -45.386 9.734 1.00 50.16 212 ARG A N 1
ATOM 1658 C CA . ARG A 1 212 ? -13.687 -44.524 8.637 1.00 50.16 212 ARG A CA 1
ATOM 1659 C C . ARG A 1 212 ? -14.692 -44.649 7.492 1.00 50.16 212 ARG A C 1
ATOM 1661 O O . ARG A 1 212 ? -14.746 -45.684 6.833 1.00 50.16 212 ARG A O 1
ATOM 1668 N N . ARG A 1 213 ? -15.464 -43.593 7.260 1.00 41.34 213 ARG A N 1
ATOM 1669 C CA . ARG A 1 213 ? -16.185 -43.279 6.015 1.00 41.34 213 ARG A CA 1
ATOM 1670 C C . ARG A 1 213 ? -16.251 -41.754 5.948 1.00 41.34 213 ARG A C 1
ATOM 1672 O O . ARG A 1 213 ? -16.466 -41.135 6.978 1.00 41.34 213 ARG A O 1
ATOM 1679 N N . SER A 1 214 ? -16.108 -41.047 4.847 1.00 36.19 214 SER A N 1
ATOM 1680 C CA . SER A 1 214 ? -15.594 -41.299 3.508 1.00 36.19 214 SER A CA 1
ATOM 1681 C C . SER A 1 214 ? -15.271 -39.891 3.002 1.00 36.19 214 SER A C 1
ATOM 1683 O O . SER A 1 214 ? -16.098 -38.997 3.172 1.00 36.19 214 SER A O 1
ATOM 1685 N N . ASP A 1 215 ? -14.086 -39.678 2.429 1.00 42.41 215 ASP A N 1
ATOM 1686 C CA . ASP A 1 215 ? -13.759 -38.426 1.744 1.00 42.41 215 ASP A CA 1
ATOM 1687 C C . ASP A 1 215 ? -14.814 -38.137 0.677 1.00 42.41 215 ASP A C 1
ATOM 1689 O O . ASP A 1 215 ? -14.999 -38.920 -0.257 1.00 42.41 215 ASP A O 1
ATOM 1693 N N . SER A 1 216 ? -15.525 -37.019 0.806 1.00 39.75 216 SER A N 1
ATOM 1694 C CA . SER A 1 216 ? -16.097 -36.316 -0.343 1.00 39.75 216 SER A CA 1
ATOM 1695 C C . SER A 1 216 ? -16.513 -34.885 0.012 1.00 39.75 216 SER A C 1
ATOM 1697 O O . SER A 1 216 ? -17.491 -34.645 0.708 1.00 39.75 216 SER A O 1
ATOM 1699 N N . GLN A 1 217 ? -15.780 -33.952 -0.602 1.00 43.06 217 GLN A N 1
ATOM 1700 C CA . GLN A 1 217 ? -16.263 -32.664 -1.109 1.00 43.06 217 GLN A CA 1
ATOM 1701 C C . GLN A 1 217 ? -16.527 -31.527 -0.110 1.00 43.06 217 GLN A C 1
ATOM 1703 O O . GLN A 1 217 ? -17.630 -31.006 -0.010 1.00 43.06 217 GLN A O 1
ATOM 1708 N N . LEU A 1 218 ? -15.451 -31.003 0.482 1.00 35.22 218 LEU A N 1
ATOM 1709 C CA . LEU A 1 218 ? -15.335 -29.566 0.778 1.00 35.22 218 LEU A CA 1
ATOM 1710 C C . LEU A 1 218 ? -13.974 -29.051 0.288 1.00 35.22 218 LEU A C 1
ATOM 1712 O O . LEU A 1 218 ? -13.158 -28.512 1.028 1.00 35.22 218 LEU A O 1
ATOM 1716 N N . SER A 1 219 ? -13.717 -29.255 -1.002 1.00 39.50 219 SER A N 1
ATOM 1717 C CA . SER A 1 219 ? -12.508 -28.803 -1.693 1.00 39.50 219 SER A CA 1
ATOM 1718 C C . SER A 1 219 ? -12.864 -27.660 -2.643 1.00 39.50 219 SER A C 1
ATOM 1720 O O . SER A 1 219 ? -12.924 -27.854 -3.848 1.00 39.50 219 SER A O 1
ATOM 1722 N N . MET A 1 220 ? -13.131 -26.465 -2.106 1.00 38.06 220 MET A N 1
ATOM 1723 C CA . MET A 1 220 ? -13.212 -25.230 -2.912 1.00 38.06 220 MET A CA 1
ATOM 1724 C C . MET A 1 220 ? -12.445 -24.038 -2.316 1.00 38.06 220 MET A C 1
ATOM 1726 O O . MET A 1 220 ? -12.569 -22.926 -2.816 1.00 38.06 220 MET A O 1
ATOM 1730 N N . LEU A 1 221 ? -11.619 -24.224 -1.278 1.00 42.88 221 LEU A N 1
ATOM 1731 C CA . LEU A 1 221 ? -10.911 -23.098 -0.640 1.00 42.88 221 LEU A CA 1
ATOM 1732 C C . LEU A 1 221 ? -9.385 -23.242 -0.541 1.00 42.88 221 LEU A C 1
ATOM 1734 O O . LEU A 1 221 ? -8.732 -22.380 0.040 1.00 42.88 221 LEU A O 1
ATOM 1738 N N . SER A 1 222 ? -8.778 -24.259 -1.152 1.00 38.53 222 SER A N 1
ATOM 1739 C CA . SER A 1 222 ? -7.328 -24.485 -1.044 1.00 38.53 222 SER A CA 1
ATOM 1740 C C . SER A 1 222 ? -6.459 -23.802 -2.112 1.00 38.53 222 SER A C 1
ATOM 1742 O O . SER A 1 222 ? -5.239 -23.897 -2.022 1.00 38.53 222 SER A O 1
ATOM 1744 N N . VAL A 1 223 ? -7.008 -23.041 -3.067 1.00 35.84 223 VAL A N 1
ATOM 1745 C CA . VAL A 1 223 ? -6.169 -22.369 -4.091 1.00 35.84 223 VAL A CA 1
ATOM 1746 C C . VAL A 1 223 ? -5.448 -21.117 -3.554 1.00 35.84 223 VAL A C 1
ATOM 1748 O O . VAL A 1 223 ? -4.464 -20.678 -4.134 1.00 35.84 223 VAL A O 1
ATOM 1751 N N . ALA A 1 224 ? -5.853 -20.567 -2.404 1.00 36.94 224 ALA A N 1
ATOM 1752 C CA . ALA A 1 224 ? -5.194 -19.388 -1.821 1.00 36.94 224 ALA A CA 1
ATOM 1753 C C . ALA A 1 224 ? -4.046 -19.713 -0.840 1.00 36.94 224 ALA A C 1
ATOM 1755 O O . ALA A 1 224 ? -3.400 -18.795 -0.338 1.00 36.94 224 ALA A O 1
ATOM 1756 N N . SER A 1 225 ? -3.779 -20.993 -0.545 1.00 38.66 225 SER A N 1
ATOM 1757 C CA . SER A 1 225 ? -2.848 -21.380 0.530 1.00 38.66 225 SER A CA 1
ATOM 1758 C C . SER A 1 225 ? -1.404 -21.651 0.080 1.00 38.66 225 SER A C 1
ATOM 1760 O O . SER A 1 225 ? -0.582 -22.008 0.919 1.00 38.66 225 SER A O 1
ATOM 1762 N N . SER A 1 226 ? -1.050 -21.485 -1.197 1.00 34.78 226 SER A N 1
ATOM 1763 C CA . SER A 1 226 ? 0.291 -21.840 -1.699 1.00 34.78 226 SER A CA 1
ATOM 1764 C C . SER A 1 226 ? 1.288 -20.676 -1.803 1.00 34.78 226 SER A C 1
ATOM 1766 O O . SER A 1 226 ? 2.317 -20.833 -2.449 1.00 34.78 226 SER A O 1
ATOM 1768 N N . VAL A 1 227 ? 1.023 -19.511 -1.192 1.00 38.25 227 VAL A N 1
ATOM 1769 C CA . VAL A 1 227 ? 1.943 -18.343 -1.255 1.00 38.25 227 VAL A CA 1
ATOM 1770 C C . VAL A 1 227 ? 2.533 -17.953 0.112 1.00 38.25 227 VAL A C 1
ATOM 1772 O O . VAL A 1 227 ? 3.368 -17.057 0.188 1.00 38.25 227 VAL A O 1
ATOM 1775 N N . TYR A 1 228 ? 2.171 -18.645 1.196 1.00 40.50 228 TYR A N 1
ATOM 1776 C CA . TYR A 1 228 ? 2.701 -18.377 2.540 1.00 40.50 228 TYR A CA 1
ATOM 1777 C C . TYR A 1 228 ? 3.424 -19.599 3.111 1.00 40.50 228 TYR A C 1
ATOM 1779 O O . TYR A 1 228 ? 2.971 -20.200 4.082 1.00 40.50 228 TYR A O 1
ATOM 1787 N N . ASP A 1 229 ? 4.561 -19.957 2.520 1.00 31.38 229 ASP A N 1
ATOM 1788 C CA . ASP A 1 229 ? 5.546 -20.802 3.199 1.00 31.38 229 ASP A CA 1
ATOM 1789 C C . ASP A 1 229 ? 6.572 -19.876 3.872 1.00 31.38 229 ASP A C 1
ATOM 1791 O O . ASP A 1 229 ? 7.460 -19.332 3.220 1.00 31.38 229 ASP A O 1
ATOM 1795 N N . GLY A 1 230 ? 6.361 -19.574 5.159 1.00 32.53 230 GLY A N 1
ATOM 1796 C CA . GLY A 1 230 ? 7.259 -18.683 5.909 1.00 32.53 230 GLY A CA 1
ATOM 1797 C C . GLY A 1 230 ? 6.750 -18.094 7.232 1.00 32.53 230 GLY A C 1
ATOM 1798 O O . GLY A 1 230 ? 7.509 -17.392 7.894 1.00 32.53 230 GLY A O 1
ATOM 1799 N N . ALA A 1 231 ? 5.508 -18.348 7.664 1.00 34.62 231 ALA A N 1
ATOM 1800 C CA . ALA A 1 231 ? 5.034 -17.871 8.970 1.00 34.62 231 ALA A CA 1
ATOM 1801 C C . ALA A 1 231 ? 5.354 -18.885 10.093 1.00 34.62 231 ALA A C 1
ATOM 1803 O O . ALA A 1 231 ? 5.070 -20.079 9.937 1.00 34.62 231 ALA A O 1
ATOM 1804 N N . PRO A 1 232 ? 5.908 -18.453 11.245 1.00 32.59 232 PRO A N 1
ATOM 1805 C CA . PRO A 1 232 ? 6.148 -19.343 12.371 1.00 32.59 232 PRO A CA 1
ATOM 1806 C C . PRO A 1 232 ? 4.801 -19.802 12.939 1.00 32.59 232 PRO A C 1
ATOM 1808 O O . PRO A 1 232 ? 3.926 -18.994 13.245 1.00 32.59 232 PRO A O 1
ATOM 1811 N N . LYS A 1 233 ? 4.630 -21.119 13.078 1.00 34.88 233 LYS A N 1
ATOM 1812 C CA . LYS A 1 233 ? 3.458 -21.734 13.712 1.00 34.88 233 LYS A CA 1
ATOM 1813 C C . LYS A 1 233 ? 3.332 -21.220 15.151 1.00 34.88 233 LYS A C 1
ATOM 1815 O O . LYS A 1 233 ? 4.042 -21.690 16.040 1.00 34.88 233 LYS A O 1
ATOM 1820 N N . SER A 1 234 ? 2.433 -20.263 15.376 1.00 32.38 234 SER A N 1
ATOM 1821 C CA . SER A 1 234 ? 2.036 -19.835 16.717 1.00 32.38 234 SER A CA 1
ATOM 1822 C C . SER A 1 234 ? 1.375 -21.010 17.444 1.00 32.38 234 SER A C 1
ATOM 1824 O O . SER A 1 234 ? 0.431 -21.618 16.944 1.00 32.38 234 SER A O 1
ATOM 1826 N N . ARG A 1 235 ? 1.910 -21.357 18.618 1.00 34.28 235 ARG A N 1
ATOM 1827 C CA . ARG A 1 235 ? 1.433 -22.427 19.511 1.00 34.28 235 ARG A CA 1
ATOM 1828 C C . ARG A 1 235 ? 0.303 -21.942 20.436 1.00 34.28 235 ARG A C 1
ATOM 1830 O O . ARG A 1 235 ? 0.321 -22.242 21.626 1.00 34.28 235 ARG A O 1
ATOM 1837 N N . SER A 1 236 ? -0.668 -21.200 19.911 1.00 36.41 236 SER A N 1
ATOM 1838 C CA . SER A 1 236 ? -1.900 -20.870 20.640 1.00 36.41 236 SER A CA 1
ATOM 1839 C C . SER A 1 236 ? -3.063 -21.670 20.055 1.00 36.41 236 SER A C 1
ATOM 1841 O O . SER A 1 236 ? -3.172 -21.796 18.839 1.00 36.41 236 SER A O 1
ATOM 1843 N N . GLY A 1 237 ? -3.859 -22.290 20.929 1.00 36.75 237 GLY A N 1
ATOM 1844 C CA . GLY A 1 237 ? -4.804 -23.365 20.622 1.00 36.75 237 GLY A CA 1
ATOM 1845 C C . GLY A 1 237 ? -5.728 -23.095 19.433 1.00 36.75 237 GLY A C 1
ATOM 1846 O O . GLY A 1 237 ? -6.409 -22.079 19.369 1.00 36.75 237 GLY A O 1
ATOM 1847 N N . THR A 1 238 ? -5.768 -24.059 18.515 1.00 40.97 238 THR A N 1
ATOM 1848 C CA . THR A 1 238 ? -6.635 -24.111 17.338 1.00 40.97 238 THR A CA 1
ATOM 1849 C C . THR A 1 238 ? -8.114 -24.104 17.732 1.00 40.97 238 THR A C 1
ATOM 1851 O O . THR A 1 238 ? -8.717 -25.158 17.935 1.00 40.97 238 THR A O 1
ATOM 1854 N N . SER A 1 239 ? -8.710 -22.913 17.800 1.00 40.25 239 SER A N 1
ATOM 1855 C CA . SER A 1 239 ? -10.156 -22.744 17.676 1.00 40.25 239 SER A CA 1
ATOM 1856 C C . SER A 1 239 ? -10.531 -22.783 16.186 1.00 40.25 239 SER A C 1
ATOM 1858 O O . SER A 1 239 ? -9.887 -22.103 15.382 1.00 40.25 239 SER A O 1
ATOM 1860 N N . PRO A 1 240 ? -11.577 -23.521 15.768 1.00 41.59 240 PRO A N 1
ATOM 1861 C CA . PRO A 1 240 ? -12.072 -23.498 14.387 1.00 41.59 240 PRO A CA 1
ATOM 1862 C C . PRO A 1 240 ? -12.545 -22.101 13.932 1.00 41.59 240 PRO A C 1
ATOM 1864 O O . PRO A 1 240 ? -12.757 -21.882 12.740 1.00 41.59 240 PRO A O 1
ATOM 1867 N N . ALA A 1 241 ? -12.644 -21.137 14.858 1.00 43.59 241 ALA A N 1
ATOM 1868 C CA . ALA A 1 241 ? -12.910 -19.732 14.573 1.00 43.59 241 ALA A CA 1
ATOM 1869 C C . ALA A 1 241 ? -11.731 -18.948 13.955 1.00 43.59 241 ALA A C 1
ATOM 1871 O O . ALA A 1 241 ? -11.947 -17.863 13.410 1.00 43.59 241 ALA A O 1
ATOM 1872 N N . ASP A 1 242 ? -10.510 -19.494 14.017 1.00 51.59 242 ASP A N 1
ATOM 1873 C CA . ASP A 1 242 ? -9.287 -18.875 13.484 1.00 51.59 242 ASP A CA 1
ATOM 1874 C C . ASP A 1 242 ? -8.982 -19.277 12.035 1.00 51.59 242 ASP A C 1
ATOM 1876 O O . ASP A 1 242 ? -7.994 -18.824 11.450 1.00 51.59 242 ASP A O 1
ATOM 1880 N N . LEU A 1 243 ? -9.843 -20.080 11.399 1.00 57.53 243 LEU A N 1
ATOM 1881 C CA . LEU A 1 243 ? -9.747 -20.274 9.959 1.00 57.53 243 LEU A CA 1
ATOM 1882 C C . LEU A 1 243 ? -9.957 -18.928 9.265 1.00 57.53 243 LEU A C 1
ATOM 1884 O O . LEU A 1 243 ? -10.971 -18.260 9.479 1.00 57.53 243 LEU A O 1
ATOM 1888 N N . HIS A 1 244 ? -9.035 -18.577 8.360 1.00 59.84 244 HIS A N 1
ATOM 1889 C CA . HIS A 1 244 ? -9.135 -17.392 7.505 1.00 59.84 2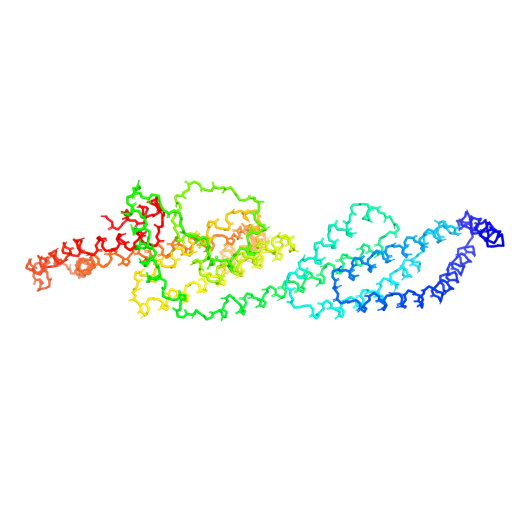44 HIS A CA 1
ATOM 1890 C C . HIS A 1 244 ? -10.539 -17.221 6.925 1.00 59.84 244 HIS A C 1
ATOM 1892 O O . HIS A 1 244 ? -10.965 -16.090 6.778 1.00 59.84 244 HIS A O 1
ATOM 1898 N N . GLY A 1 245 ? -11.275 -18.319 6.685 1.00 61.31 245 GLY A N 1
ATOM 1899 C CA . GLY A 1 245 ? -12.685 -18.397 6.287 1.00 61.31 245 GLY A CA 1
ATOM 1900 C C . GLY A 1 245 ? -13.701 -17.612 7.131 1.00 61.31 245 GLY A C 1
ATOM 1901 O O . GLY A 1 245 ? -14.768 -17.297 6.605 1.00 61.31 245 GLY A O 1
ATOM 1902 N N . MET A 1 246 ? -13.366 -17.189 8.351 1.00 69.81 246 MET A N 1
ATOM 1903 C CA . MET A 1 246 ? -14.246 -16.400 9.226 1.00 69.81 246 MET A CA 1
ATOM 1904 C C . MET A 1 246 ? -13.857 -14.936 9.375 1.00 69.81 246 MET A C 1
ATOM 1906 O O . MET A 1 246 ? -14.587 -14.177 10.003 1.00 69.81 246 MET A O 1
ATOM 1910 N N . TRP A 1 247 ? -12.738 -14.499 8.806 1.00 81.50 247 TRP A N 1
ATOM 1911 C CA . TRP A 1 247 ? -12.346 -13.097 8.925 1.00 81.50 247 TRP A CA 1
ATOM 1912 C C . TRP A 1 247 ? -13.268 -12.212 8.097 1.00 81.50 247 TRP A C 1
ATOM 1914 O O . TRP A 1 247 ? -13.634 -12.585 6.979 1.00 81.50 247 TRP A O 1
ATOM 1924 N N . TYR A 1 248 ? -13.583 -11.026 8.606 1.00 84.88 248 TYR A N 1
ATOM 1925 C CA . TYR A 1 248 ? -14.329 -10.018 7.861 1.00 84.88 248 TYR A CA 1
ATOM 1926 C C . TYR A 1 248 ? -13.693 -9.759 6.471 1.00 84.88 248 TYR A C 1
ATOM 1928 O O . TYR A 1 248 ? -12.477 -9.550 6.394 1.00 84.88 248 TYR A O 1
ATOM 1936 N N . PRO A 1 249 ? -14.449 -9.797 5.354 1.00 87.31 249 PRO A N 1
ATOM 1937 C CA . PRO A 1 249 ? -13.851 -9.779 4.014 1.00 87.31 249 PRO A CA 1
ATOM 1938 C C . PRO A 1 249 ? -12.951 -8.564 3.707 1.00 87.31 249 PRO A C 1
ATOM 1940 O O . PRO A 1 249 ? -11.853 -8.784 3.185 1.00 87.31 249 PRO A O 1
ATOM 1943 N N . PRO A 1 250 ? -13.302 -7.317 4.092 1.00 89.12 250 PRO A N 1
ATOM 1944 C CA . PRO A 1 250 ? -12.410 -6.158 3.954 1.00 89.12 250 PRO A CA 1
ATOM 1945 C C . PRO A 1 250 ? -11.063 -6.309 4.664 1.00 89.12 250 PRO A C 1
ATOM 1947 O O . PRO A 1 250 ? -10.043 -5.877 4.134 1.00 89.12 250 PRO A O 1
ATOM 1950 N N . LEU A 1 251 ? -11.028 -6.984 5.818 1.00 89.62 251 LEU A N 1
ATOM 1951 C CA . LEU A 1 251 ? -9.780 -7.258 6.532 1.00 89.62 251 LEU A CA 1
ATOM 1952 C C . LEU A 1 251 ? -8.859 -8.164 5.700 1.00 89.62 251 LEU A C 1
ATOM 1954 O O . LEU A 1 251 ? -7.677 -7.869 5.546 1.00 89.62 251 LEU A O 1
ATOM 1958 N N . ARG A 1 252 ? -9.394 -9.235 5.099 1.00 86.75 252 ARG A N 1
ATOM 1959 C CA . ARG A 1 252 ? -8.597 -10.130 4.236 1.00 86.75 252 ARG A CA 1
ATOM 1960 C C . ARG A 1 252 ? -8.085 -9.416 2.992 1.00 86.75 252 ARG A C 1
ATOM 1962 O O . ARG A 1 252 ? -6.917 -9.551 2.637 1.00 86.75 252 ARG A O 1
ATOM 1969 N N . ARG A 1 253 ? -8.972 -8.660 2.339 1.00 88.12 253 ARG A N 1
ATOM 1970 C CA . ARG A 1 253 ? -8.672 -7.866 1.140 1.00 88.12 253 ARG A CA 1
ATOM 1971 C C . ARG A 1 253 ? -7.529 -6.890 1.389 1.00 88.12 253 ARG A C 1
ATOM 1973 O O . ARG A 1 253 ? -6.635 -6.779 0.554 1.00 88.12 253 ARG A O 1
ATOM 1980 N N . ALA A 1 254 ? -7.539 -6.238 2.546 1.00 89.38 254 ALA A N 1
ATOM 1981 C CA . ALA A 1 254 ? -6.494 -5.322 2.965 1.00 89.38 254 ALA A CA 1
ATOM 1982 C C . ALA A 1 254 ? -5.160 -6.012 3.249 1.00 89.38 254 ALA A C 1
ATOM 1984 O O . ALA A 1 254 ? -4.135 -5.560 2.753 1.00 89.38 254 ALA A O 1
ATOM 1985 N N . LEU A 1 255 ? -5.159 -7.123 3.991 1.00 86.81 255 LEU A N 1
ATOM 1986 C CA . LEU A 1 255 ? -3.930 -7.868 4.291 1.00 86.81 255 LEU A CA 1
ATOM 1987 C C . LEU A 1 255 ? -3.268 -8.421 3.019 1.00 86.81 255 LEU A C 1
ATOM 1989 O O . LEU A 1 255 ? -2.049 -8.335 2.867 1.00 86.81 255 LEU A O 1
ATOM 1993 N N . LEU A 1 256 ? -4.067 -8.921 2.069 1.00 84.81 256 LEU A N 1
ATOM 1994 C CA . LEU A 1 256 ? -3.560 -9.368 0.770 1.00 84.81 256 LEU A CA 1
ATOM 1995 C C . LEU A 1 256 ? -2.962 -8.207 -0.037 1.00 84.81 256 LEU A C 1
ATOM 1997 O O . LEU A 1 256 ? -1.913 -8.368 -0.660 1.00 84.81 256 LEU A O 1
ATOM 2001 N N . CYS A 1 257 ? -3.618 -7.045 -0.020 1.00 87.06 257 CYS A N 1
ATOM 2002 C CA . CYS A 1 257 ? -3.124 -5.836 -0.673 1.00 87.06 257 CYS A CA 1
ATOM 2003 C C . CYS A 1 257 ? -1.798 -5.371 -0.049 1.00 87.06 257 CYS A C 1
ATOM 2005 O O . CYS A 1 257 ? -0.822 -5.203 -0.774 1.00 87.06 257 CYS A O 1
ATOM 2007 N N . LEU A 1 258 ? -1.711 -5.292 1.285 1.00 86.69 258 LEU A N 1
ATOM 2008 C CA . LEU A 1 258 ? -0.482 -4.944 2.008 1.00 86.69 258 LEU A CA 1
ATOM 2009 C C . LEU A 1 258 ? 0.677 -5.886 1.661 1.00 86.69 258 LEU A C 1
ATOM 2011 O O . LEU A 1 258 ? 1.760 -5.422 1.327 1.00 86.69 258 LEU A O 1
ATOM 2015 N N . SER A 1 259 ? 0.449 -7.202 1.653 1.00 83.62 259 SER A N 1
ATOM 2016 C CA . SER A 1 259 ? 1.495 -8.184 1.326 1.00 83.62 259 SER A CA 1
ATOM 2017 C C . SER A 1 259 ? 1.976 -8.128 -0.132 1.00 83.62 259 SER A C 1
ATOM 2019 O O . SER A 1 259 ? 3.092 -8.552 -0.449 1.00 83.62 259 SER A O 1
ATOM 2021 N N . LYS A 1 260 ? 1.134 -7.654 -1.054 1.00 81.00 260 LYS A N 1
ATOM 2022 C CA . LYS A 1 260 ? 1.525 -7.427 -2.452 1.00 81.00 260 LYS A CA 1
ATOM 2023 C C . LYS A 1 260 ? 2.296 -6.119 -2.590 1.00 81.00 260 LYS A C 1
ATOM 2025 O O . LYS A 1 260 ? 3.3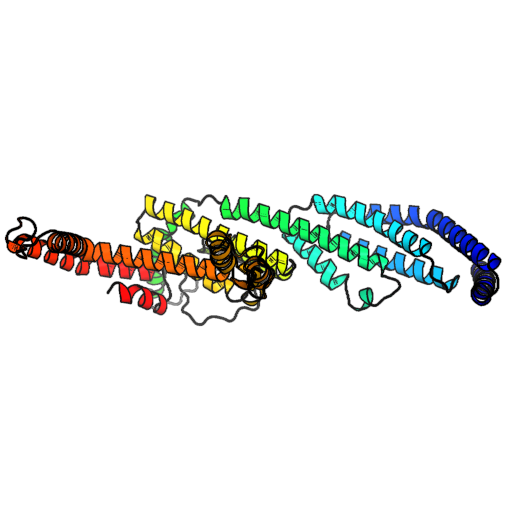73 -6.105 -3.180 1.00 81.00 260 LYS A O 1
ATOM 2030 N N . LEU A 1 261 ? 1.782 -5.042 -2.001 1.00 85.38 261 LEU A N 1
ATOM 2031 C CA . LEU A 1 261 ? 2.413 -3.729 -2.061 1.00 85.38 261 LEU A CA 1
ATOM 2032 C C . LEU A 1 261 ? 3.770 -3.709 -1.349 1.00 85.38 261 LEU A C 1
ATOM 2034 O O . LEU A 1 261 ? 4.680 -3.072 -1.859 1.00 85.38 261 LEU A O 1
ATOM 2038 N N . SER A 1 262 ? 3.958 -4.462 -0.261 1.00 80.81 262 SER A N 1
ATOM 2039 C CA . SER A 1 262 ? 5.233 -4.482 0.477 1.00 80.81 262 SER A CA 1
ATOM 2040 C C . SER A 1 262 ? 6.407 -5.012 -0.351 1.00 80.81 262 SER A C 1
ATOM 2042 O O . SER A 1 262 ? 7.554 -4.665 -0.101 1.00 80.81 262 SER A O 1
ATOM 2044 N N . ARG A 1 263 ? 6.134 -5.862 -1.347 1.00 78.31 263 ARG A N 1
ATOM 2045 C CA . ARG A 1 263 ? 7.155 -6.411 -2.253 1.00 78.31 263 ARG A CA 1
ATOM 2046 C C . ARG A 1 263 ? 7.365 -5.554 -3.497 1.00 78.31 263 ARG A C 1
ATOM 2048 O O . ARG A 1 263 ? 8.421 -5.630 -4.118 1.00 78.31 263 ARG A O 1
ATOM 2055 N N . CYS A 1 264 ? 6.349 -4.784 -3.889 1.00 77.00 264 CYS A N 1
ATOM 2056 C CA . CYS A 1 264 ? 6.281 -4.195 -5.222 1.00 77.00 264 CYS A CA 1
ATOM 2057 C C . CYS A 1 264 ? 6.263 -2.659 -5.244 1.00 77.00 264 CYS A C 1
ATOM 2059 O O . CYS A 1 264 ? 6.646 -2.073 -6.258 1.00 77.00 264 CYS A O 1
ATOM 2061 N N . ALA A 1 265 ? 5.862 -1.994 -4.170 1.00 79.75 265 ALA A N 1
ATOM 2062 C CA . ALA A 1 265 ? 5.939 -0.544 -4.052 1.00 79.75 265 ALA A CA 1
ATOM 2063 C C . ALA A 1 265 ? 7.303 -0.120 -3.487 1.00 79.75 265 ALA A C 1
ATOM 2065 O O . ALA A 1 265 ? 7.987 -0.891 -2.813 1.00 79.75 265 ALA A O 1
ATOM 2066 N N . ASP A 1 266 ? 7.725 1.099 -3.798 1.00 79.31 266 ASP A N 1
ATOM 2067 C CA . ASP A 1 266 ? 8.814 1.759 -3.085 1.00 79.31 266 ASP A CA 1
ATOM 2068 C C . ASP A 1 266 ? 8.406 2.050 -1.630 1.00 79.31 266 ASP A C 1
ATOM 2070 O O . ASP A 1 266 ? 7.223 2.073 -1.283 1.00 79.31 266 ASP A O 1
ATOM 2074 N N . ARG A 1 267 ? 9.396 2.276 -0.758 1.00 79.62 267 ARG A N 1
ATOM 2075 C CA . ARG A 1 267 ? 9.154 2.459 0.683 1.00 79.62 267 ARG A CA 1
ATOM 2076 C C . ARG A 1 267 ? 8.194 3.611 0.978 1.00 79.62 267 ARG A C 1
ATOM 2078 O O . ARG A 1 267 ? 7.336 3.466 1.843 1.00 79.62 267 ARG A O 1
ATOM 2085 N N . ASN A 1 268 ? 8.311 4.722 0.255 1.00 80.25 268 ASN A N 1
ATOM 2086 C CA . ASN A 1 268 ? 7.510 5.913 0.518 1.00 80.25 268 ASN A CA 1
ATOM 2087 C C . ASN A 1 268 ? 6.059 5.709 0.064 1.00 80.25 268 ASN A C 1
ATOM 2089 O O . ASN A 1 268 ? 5.136 5.977 0.835 1.00 80.25 268 ASN A O 1
ATOM 2093 N N . ALA A 1 269 ? 5.839 5.176 -1.144 1.00 82.50 269 ALA A N 1
ATOM 2094 C CA . ALA A 1 269 ? 4.481 4.883 -1.594 1.00 82.50 269 ALA A CA 1
ATOM 2095 C C . ALA A 1 269 ? 3.823 3.772 -0.766 1.00 82.50 269 ALA A C 1
ATOM 2097 O O . ALA A 1 269 ? 2.639 3.873 -0.442 1.00 82.50 269 ALA A O 1
ATOM 2098 N N . PHE A 1 270 ? 4.577 2.739 -0.366 1.00 85.25 270 PHE A N 1
ATOM 2099 C CA . PHE A 1 270 ? 4.064 1.692 0.519 1.00 85.25 270 PHE A CA 1
ATOM 2100 C C . PHE A 1 270 ? 3.599 2.266 1.858 1.00 85.25 270 PHE A C 1
ATOM 2102 O O . PHE A 1 270 ? 2.514 1.929 2.325 1.00 85.25 270 PHE A O 1
ATOM 2109 N N . GLN A 1 271 ? 4.385 3.159 2.457 1.00 81.94 271 GLN A N 1
ATOM 2110 C CA . GLN A 1 271 ? 4.038 3.811 3.715 1.00 81.94 271 GLN A CA 1
ATOM 2111 C C . GLN A 1 271 ? 2.728 4.597 3.609 1.00 81.94 271 GLN A C 1
ATOM 2113 O O . GLN A 1 271 ? 1.816 4.352 4.403 1.00 81.94 271 GLN A O 1
ATOM 2118 N N . GLY A 1 272 ? 2.592 5.462 2.598 1.00 84.00 272 GLY A N 1
ATOM 2119 C CA . GLY A 1 272 ? 1.361 6.225 2.365 1.00 84.00 272 GLY A CA 1
ATOM 2120 C C . GLY A 1 272 ? 0.143 5.321 2.149 1.00 84.00 272 GLY A C 1
ATOM 2121 O O . GLY A 1 272 ? -0.853 5.428 2.867 1.00 84.00 272 GLY A O 1
ATOM 2122 N N . LEU A 1 273 ? 0.260 4.348 1.239 1.00 87.19 273 LEU A N 1
ATOM 2123 C CA . LEU A 1 273 ? -0.810 3.388 0.956 1.00 87.19 273 LEU A CA 1
ATOM 2124 C C . LEU A 1 273 ? -1.165 2.539 2.177 1.00 87.19 273 LEU A C 1
ATOM 2126 O O . LEU A 1 273 ? -2.337 2.267 2.420 1.00 87.19 273 LEU A O 1
ATOM 2130 N N . SER A 1 274 ? -0.181 2.128 2.977 1.00 87.50 274 SER A N 1
ATOM 2131 C CA . SER A 1 274 ? -0.435 1.329 4.174 1.00 87.50 274 SER A CA 1
ATOM 2132 C C . SER A 1 274 ? -1.270 2.079 5.204 1.00 87.50 274 SER A C 1
ATOM 2134 O O . SER A 1 274 ? -2.165 1.493 5.815 1.00 87.50 274 SER A O 1
ATOM 2136 N N . GLN A 1 275 ? -1.023 3.381 5.366 1.00 86.75 275 GLN A N 1
ATOM 2137 C CA . GLN A 1 275 ? -1.793 4.219 6.270 1.00 86.75 275 GLN A CA 1
ATOM 2138 C C . GLN A 1 275 ? -3.249 4.314 5.798 1.00 86.75 275 GLN A C 1
ATOM 2140 O O . GLN A 1 275 ? -4.166 4.130 6.602 1.00 86.75 275 GLN A O 1
ATOM 2145 N N . GLU A 1 276 ? -3.461 4.535 4.498 1.00 89.06 276 GLU A N 1
ATOM 2146 C CA . GLU A 1 276 ? -4.794 4.574 3.892 1.00 89.06 276 GLU A CA 1
ATOM 2147 C C . GLU A 1 276 ? -5.527 3.236 4.031 1.00 89.06 276 GLU A C 1
ATOM 2149 O O . GLU A 1 276 ? -6.680 3.215 4.460 1.00 89.06 276 GLU A O 1
ATOM 2154 N N . ILE A 1 277 ? -4.856 2.111 3.750 1.00 90.38 277 ILE A N 1
ATOM 2155 C CA . ILE A 1 277 ? -5.426 0.764 3.891 1.00 90.38 277 ILE A CA 1
ATOM 2156 C C . ILE A 1 277 ? -5.859 0.518 5.338 1.00 90.38 277 ILE A C 1
ATOM 2158 O O . ILE A 1 277 ? -6.989 0.098 5.584 1.00 90.38 277 ILE A O 1
ATOM 2162 N N . LEU A 1 278 ? -4.985 0.779 6.314 1.00 90.25 278 LEU A N 1
ATOM 2163 C CA . LEU A 1 278 ? -5.284 0.515 7.723 1.00 90.25 278 LEU A CA 1
ATOM 2164 C C . LEU A 1 278 ? -6.409 1.412 8.243 1.00 90.25 278 LEU A C 1
ATOM 2166 O O . LEU A 1 278 ? -7.290 0.935 8.965 1.00 90.25 278 LEU A O 1
ATOM 2170 N N . GLN A 1 279 ? -6.436 2.680 7.832 1.00 90.81 279 GLN A N 1
ATOM 2171 C CA . GLN A 1 279 ? -7.533 3.591 8.141 1.00 90.81 279 GLN A CA 1
ATOM 2172 C C . GLN A 1 279 ? -8.853 3.123 7.509 1.00 90.81 279 GLN A C 1
ATOM 2174 O O . GLN A 1 279 ? -9.878 3.084 8.196 1.00 90.81 279 GLN A O 1
ATOM 2179 N N . ALA A 1 280 ? -8.826 2.714 6.240 1.00 90.69 280 ALA A N 1
ATOM 2180 C CA . ALA A 1 280 ? -9.985 2.205 5.516 1.00 90.69 280 ALA A CA 1
ATOM 2181 C C . ALA A 1 280 ? -10.570 0.948 6.168 1.00 90.69 280 ALA A C 1
ATOM 2183 O O . ALA A 1 280 ? -11.781 0.853 6.375 1.00 90.69 280 ALA A O 1
ATOM 2184 N N . VAL A 1 281 ? -9.714 0.004 6.563 1.00 91.88 281 VAL A N 1
ATOM 2185 C CA . VAL A 1 281 ? -10.133 -1.218 7.260 1.00 91.88 281 VAL A CA 1
ATOM 2186 C C . VAL A 1 281 ? -10.742 -0.896 8.614 1.00 91.88 281 VAL A C 1
ATOM 2188 O O . VAL A 1 281 ? -11.809 -1.414 8.932 1.00 91.88 281 VAL A O 1
ATOM 2191 N N . CYS A 1 282 ? -10.106 -0.029 9.406 1.00 91.06 282 CYS A N 1
ATOM 2192 C CA . CYS A 1 282 ? -10.635 0.361 10.712 1.00 91.06 282 CYS A CA 1
ATOM 2193 C C . CYS A 1 282 ? -12.012 1.030 10.583 1.00 91.06 282 CYS A C 1
ATOM 2195 O O . CYS A 1 282 ? -12.914 0.725 11.363 1.00 91.06 282 CYS A O 1
ATOM 2197 N N . SER A 1 283 ? -12.194 1.892 9.576 1.00 91.31 283 SER A N 1
ATOM 2198 C CA . SER A 1 283 ? -13.484 2.519 9.272 1.00 91.31 283 SER A CA 1
ATOM 2199 C C . SER A 1 283 ? -14.536 1.488 8.845 1.00 91.31 283 SER A C 1
ATOM 2201 O O . SER A 1 283 ? -15.637 1.474 9.394 1.00 91.31 283 SER A O 1
ATOM 2203 N N . SER A 1 284 ? -14.182 0.563 7.948 1.00 91.94 284 SER A N 1
ATOM 2204 C CA . SER A 1 284 ? -15.077 -0.504 7.477 1.00 91.94 284 SER A CA 1
ATOM 2205 C C . SER A 1 284 ? -15.502 -1.450 8.611 1.00 91.94 284 SER A C 1
ATOM 2207 O O . SER A 1 284 ? -16.683 -1.777 8.738 1.00 91.94 284 SER A O 1
ATOM 2209 N N . ILE A 1 285 ? -14.573 -1.834 9.497 1.00 91.00 285 ILE A N 1
ATOM 2210 C CA . ILE A 1 285 ? -14.873 -2.631 10.699 1.00 91.00 285 ILE A CA 1
ATOM 2211 C C . ILE A 1 285 ? -15.788 -1.847 11.645 1.00 91.00 285 ILE A C 1
ATOM 2213 O O . ILE A 1 285 ? -16.757 -2.411 12.148 1.00 91.00 285 ILE A O 1
ATOM 2217 N N . GLY A 1 286 ? -15.518 -0.559 11.877 1.00 90.06 286 GLY A N 1
ATOM 2218 C CA . GLY A 1 286 ? -16.369 0.298 12.707 1.00 90.06 286 GLY A CA 1
ATOM 2219 C C . GLY A 1 286 ? -17.792 0.429 12.154 1.00 90.06 286 GLY A C 1
ATOM 2220 O O . GLY A 1 286 ? -18.760 0.335 12.908 1.00 90.06 286 GLY A O 1
ATOM 2221 N N . GLY A 1 287 ? -17.934 0.566 10.832 1.00 89.38 287 GLY A N 1
ATOM 2222 C CA . GLY A 1 287 ? -19.228 0.588 10.148 1.00 89.38 287 GLY A CA 1
ATOM 2223 C C . GLY A 1 287 ? -19.990 -0.734 10.274 1.00 89.38 287 GLY A C 1
ATOM 2224 O O . GLY A 1 287 ? -21.185 -0.729 10.572 1.00 89.38 287 GLY A O 1
ATOM 2225 N N . ALA A 1 288 ? -19.308 -1.871 10.112 1.00 88.25 288 ALA A N 1
ATOM 2226 C CA . ALA A 1 288 ? -19.903 -3.191 10.327 1.00 88.25 288 ALA A CA 1
ATOM 2227 C C . ALA A 1 288 ? -20.318 -3.398 11.794 1.00 88.25 288 ALA A C 1
ATOM 2229 O O . ALA A 1 288 ? -21.435 -3.834 12.065 1.00 88.25 288 ALA A O 1
ATOM 2230 N N . ALA A 1 289 ? -19.465 -3.004 12.742 1.00 88.31 289 ALA A N 1
ATOM 2231 C CA . ALA A 1 289 ? -19.758 -3.061 14.168 1.00 88.31 289 ALA A CA 1
ATOM 2232 C C . ALA A 1 289 ? -20.995 -2.229 14.532 1.00 88.31 289 ALA A C 1
ATOM 2234 O O . ALA A 1 289 ? -21.841 -2.700 15.285 1.00 88.31 289 ALA A O 1
ATOM 2235 N N . ALA A 1 290 ? -21.145 -1.023 13.973 1.00 89.25 290 ALA A N 1
ATOM 2236 C CA . ALA A 1 290 ? -22.322 -0.183 14.193 1.00 89.25 290 ALA A CA 1
ATOM 2237 C C . ALA A 1 290 ? -23.623 -0.851 13.715 1.00 89.25 290 ALA A C 1
ATOM 2239 O O . ALA A 1 290 ? -24.632 -0.778 14.412 1.00 89.25 290 ALA A O 1
ATOM 2240 N N . ARG A 1 291 ? -23.592 -1.560 12.579 1.00 86.94 291 ARG A N 1
ATOM 2241 C CA . ARG A 1 291 ? -24.751 -2.329 12.089 1.00 86.94 291 ARG A CA 1
ATOM 2242 C C . ARG A 1 291 ? -25.084 -3.520 12.987 1.00 86.94 291 ARG A C 1
ATOM 2244 O O . ARG A 1 291 ? -26.250 -3.747 13.293 1.00 86.94 291 ARG A O 1
ATOM 2251 N N . ILE A 1 292 ? -24.072 -4.237 13.479 1.00 86.69 292 ILE A N 1
ATOM 2252 C CA . ILE A 1 292 ? -24.279 -5.339 14.434 1.00 86.69 292 ILE A CA 1
ATOM 2253 C C . ILE A 1 292 ? -24.879 -4.810 15.747 1.00 86.69 292 ILE A C 1
ATOM 2255 O O . ILE A 1 292 ? -25.789 -5.433 16.294 1.00 86.69 292 ILE A O 1
ATOM 2259 N N . LYS A 1 293 ? -24.437 -3.632 16.220 1.00 87.81 293 LYS A N 1
ATOM 2260 C CA . LYS A 1 293 ? -25.019 -2.973 17.404 1.00 87.81 293 LYS A CA 1
ATOM 2261 C C . LYS A 1 293 ? -26.512 -2.686 17.232 1.00 87.81 293 LYS A C 1
ATOM 2263 O O . LYS A 1 293 ? -27.244 -2.827 18.205 1.00 87.81 293 LYS A O 1
ATOM 2268 N N . SER A 1 294 ? -26.957 -2.286 16.036 1.00 86.06 294 SER A N 1
ATOM 2269 C CA . SER A 1 294 ? -28.373 -1.988 15.775 1.00 86.06 294 SER A CA 1
ATOM 2270 C C . SER A 1 294 ? -29.243 -3.225 15.552 1.00 86.06 294 SER A C 1
ATOM 2272 O O . SER A 1 294 ? -30.414 -3.200 15.907 1.00 86.06 294 SER A O 1
ATOM 2274 N N . GLU A 1 295 ? -28.705 -4.289 14.949 1.00 83.12 295 GLU A N 1
ATOM 2275 C CA . GLU A 1 295 ? -29.493 -5.479 14.590 1.00 83.12 295 GLU A CA 1
ATOM 2276 C C . GLU A 1 295 ? -29.566 -6.526 15.711 1.00 83.12 295 GLU A C 1
ATOM 2278 O O . GLU A 1 295 ? -30.560 -7.243 15.806 1.00 83.12 295 GLU A O 1
ATOM 2283 N N . LYS A 1 296 ? -28.515 -6.649 16.535 1.00 81.19 296 LYS A N 1
ATOM 2284 C CA . LYS A 1 296 ? -28.351 -7.757 17.492 1.00 81.19 296 LYS A CA 1
ATOM 2285 C C . LYS A 1 296 ? -28.233 -7.275 18.931 1.00 81.19 296 LYS A C 1
ATOM 2287 O O . LYS A 1 296 ? -29.172 -7.373 19.713 1.00 81.19 296 LYS A O 1
ATOM 2292 N N . SER A 1 297 ? -27.046 -6.800 19.290 1.00 84.00 297 SER A N 1
ATOM 2293 C CA . SER A 1 297 ? -26.690 -6.417 20.649 1.00 84.00 297 SER A CA 1
ATOM 2294 C C . SER A 1 297 ? -25.501 -5.472 20.619 1.00 84.00 297 SER A C 1
ATOM 2296 O O . SER A 1 297 ? -24.574 -5.610 19.812 1.00 84.00 297 SER A O 1
ATOM 2298 N N . GLN A 1 298 ? -25.498 -4.523 21.551 1.00 87.19 298 GLN A N 1
ATOM 2299 C CA . GLN A 1 298 ? -24.399 -3.582 21.708 1.00 87.19 298 GLN A CA 1
ATOM 2300 C C . GLN A 1 298 ? -23.086 -4.292 22.078 1.00 87.19 298 GLN A C 1
ATOM 2302 O O . GLN A 1 298 ? -22.031 -3.911 21.572 1.00 87.19 298 GLN A O 1
ATOM 2307 N N . ILE A 1 299 ? -23.160 -5.348 22.897 1.00 85.69 299 ILE A N 1
ATOM 2308 C CA . ILE A 1 299 ? -22.005 -6.153 23.328 1.00 85.69 299 ILE A CA 1
ATOM 2309 C C . ILE A 1 299 ? -21.378 -6.864 22.124 1.00 85.69 299 ILE A C 1
ATOM 2311 O O . ILE A 1 299 ? -20.175 -6.739 21.900 1.00 85.69 299 ILE A O 1
ATOM 2315 N N . ASP A 1 300 ? -22.196 -7.529 21.305 1.00 84.94 300 ASP A N 1
ATOM 2316 C CA . ASP A 1 300 ? -21.742 -8.265 20.119 1.00 84.94 300 ASP A CA 1
ATOM 2317 C C . ASP A 1 300 ? -21.025 -7.361 19.115 1.00 84.94 300 ASP A C 1
ATOM 2319 O 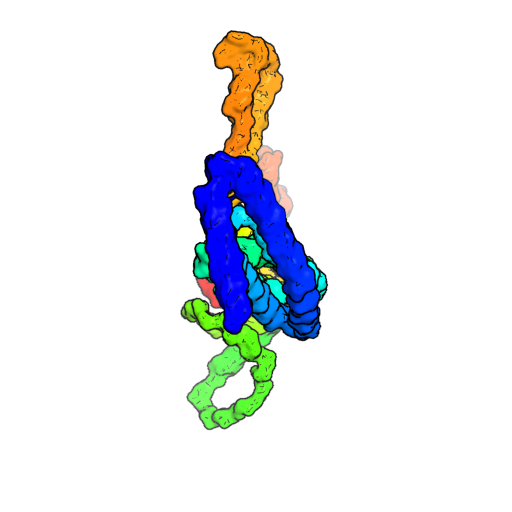O . ASP A 1 300 ? -19.969 -7.713 18.591 1.00 84.94 300 ASP A O 1
ATOM 2323 N N . GLY A 1 301 ? -21.553 -6.158 18.873 1.00 86.44 301 GLY A N 1
ATOM 2324 C CA . GLY A 1 301 ? -20.908 -5.211 17.968 1.00 86.44 301 GLY A CA 1
ATOM 2325 C C . GLY A 1 301 ? -19.567 -4.687 18.497 1.00 86.44 301 GLY A C 1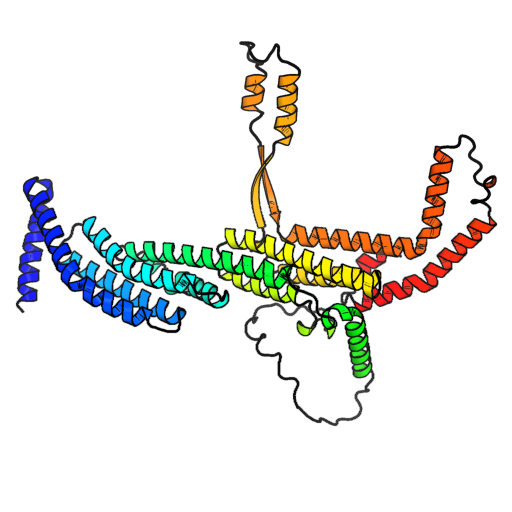
ATOM 2326 O O . GLY A 1 301 ? -18.627 -4.514 17.721 1.00 86.44 301 GLY A O 1
ATOM 2327 N N . MET A 1 302 ? -19.441 -4.463 19.811 1.00 87.25 302 MET A N 1
ATOM 2328 C CA . MET A 1 302 ? -18.169 -4.048 20.427 1.00 87.25 302 MET A CA 1
ATOM 2329 C C . MET A 1 302 ? -17.137 -5.181 20.418 1.00 87.25 302 MET A C 1
ATOM 2331 O O . MET A 1 302 ? -15.985 -4.955 20.046 1.00 87.25 302 MET A O 1
ATOM 2335 N N . LEU A 1 303 ? -17.548 -6.407 20.749 1.00 87.44 303 LEU A N 1
ATOM 2336 C CA . LEU A 1 303 ? -16.677 -7.584 20.726 1.00 87.44 303 LEU A CA 1
ATOM 2337 C C . LEU A 1 303 ? -16.245 -7.958 19.304 1.00 87.44 303 LEU A C 1
ATOM 2339 O O . LEU A 1 303 ? -15.080 -8.292 19.090 1.00 87.44 303 LEU A O 1
ATOM 2343 N N . PHE A 1 304 ? -17.134 -7.827 18.314 1.00 88.44 304 PHE A N 1
ATOM 2344 C CA . PHE A 1 304 ? -16.791 -7.984 16.899 1.00 88.44 304 PHE A CA 1
ATOM 2345 C C . PHE A 1 304 ? -15.658 -7.038 16.491 1.00 88.44 304 PHE A C 1
ATOM 2347 O O . PHE A 1 304 ? -14.691 -7.464 15.853 1.00 88.44 304 PHE A O 1
ATOM 2354 N N . GLN A 1 305 ? -15.762 -5.765 16.880 1.00 90.12 305 GLN A N 1
ATOM 2355 C CA . GLN A 1 305 ? -14.756 -4.753 16.578 1.00 90.12 305 GLN A CA 1
ATOM 2356 C C . GLN A 1 305 ? -13.420 -5.066 17.261 1.00 90.12 305 GLN A C 1
ATOM 2358 O O . GLN A 1 305 ? -12.387 -5.068 16.593 1.00 90.12 305 GLN A O 1
ATOM 2363 N N . ILE A 1 306 ? -13.436 -5.392 18.559 1.00 89.25 306 ILE A N 1
ATOM 2364 C CA . ILE A 1 306 ? -12.229 -5.752 19.321 1.00 89.25 306 ILE A CA 1
ATOM 2365 C C . ILE A 1 306 ? -11.544 -6.973 18.696 1.00 89.25 306 ILE A C 1
ATOM 2367 O O . ILE A 1 306 ? -10.345 -6.925 18.426 1.00 89.25 306 ILE A O 1
ATOM 2371 N N . LYS A 1 307 ? -12.298 -8.033 18.382 1.00 87.12 307 LYS A N 1
ATOM 2372 C CA . LYS A 1 307 ? -11.762 -9.251 17.760 1.00 87.12 307 LYS A CA 1
ATOM 2373 C C . LYS A 1 307 ? -11.048 -8.956 16.440 1.00 87.12 307 LYS A C 1
ATOM 2375 O O . LYS A 1 307 ? -9.907 -9.368 16.250 1.00 87.12 307 LYS A O 1
ATOM 2380 N N . HIS A 1 308 ? -11.690 -8.225 15.530 1.00 87.75 308 HIS A N 1
ATOM 2381 C CA . HIS A 1 308 ? -11.108 -7.953 14.213 1.00 87.75 308 HIS A CA 1
ATOM 2382 C C . HIS A 1 308 ? -9.937 -6.965 14.267 1.00 87.75 308 HIS A C 1
ATOM 2384 O O . HIS A 1 308 ? -9.012 -7.091 13.467 1.00 87.75 308 HIS A O 1
ATOM 2390 N N . LEU A 1 309 ? -9.924 -6.032 15.225 1.00 88.81 309 LEU A N 1
ATOM 2391 C CA . LEU A 1 309 ? -8.770 -5.163 15.467 1.00 88.81 309 LEU A CA 1
ATOM 2392 C C . LEU A 1 309 ? -7.587 -5.919 16.091 1.00 88.81 309 LEU A C 1
ATOM 2394 O O . LEU A 1 309 ? -6.443 -5.626 15.750 1.00 88.81 309 LEU A O 1
ATOM 2398 N N . LEU A 1 310 ? -7.835 -6.913 16.953 1.00 86.44 310 LEU A N 1
ATOM 2399 C CA . LEU A 1 310 ? -6.790 -7.802 17.472 1.00 86.44 310 LEU A CA 1
ATOM 2400 C C . LEU A 1 310 ? -6.168 -8.644 16.356 1.00 86.44 310 LEU A C 1
ATOM 2402 O O . LEU A 1 310 ? -4.944 -8.702 16.255 1.00 86.44 310 LEU A O 1
ATOM 2406 N N . ILE A 1 311 ? -6.997 -9.229 15.482 1.00 84.44 311 ILE A N 1
ATOM 2407 C CA . ILE A 1 311 ? -6.515 -9.960 14.300 1.00 84.44 311 ILE A CA 1
ATOM 2408 C C . ILE A 1 311 ? -5.694 -9.019 13.416 1.00 84.44 311 ILE A C 1
ATOM 2410 O O . ILE A 1 311 ? -4.577 -9.361 13.044 1.00 84.44 311 ILE A O 1
ATOM 2414 N N . LEU A 1 312 ? -6.200 -7.816 13.118 1.00 87.19 312 LEU A N 1
ATOM 2415 C CA . LEU A 1 312 ? -5.462 -6.839 12.319 1.00 87.19 312 LEU A CA 1
ATOM 2416 C C . LEU A 1 312 ? -4.100 -6.517 12.946 1.00 87.19 312 LEU A C 1
ATOM 2418 O O . LEU A 1 312 ? -3.099 -6.561 12.240 1.00 87.19 312 LEU A O 1
ATOM 2422 N N . ARG A 1 313 ? -4.046 -6.252 14.259 1.00 86.06 313 ARG A N 1
ATOM 2423 C CA . ARG A 1 313 ? -2.805 -5.963 14.995 1.00 86.06 313 ARG A CA 1
ATOM 2424 C C . ARG A 1 313 ? -1.786 -7.100 14.899 1.00 86.06 313 ARG A C 1
ATOM 2426 O O . ARG A 1 313 ? -0.604 -6.828 14.710 1.00 86.06 313 ARG A O 1
ATOM 2433 N N . GLU A 1 314 ? -2.228 -8.345 15.034 1.00 84.50 314 GLU A N 1
ATOM 2434 C CA . GLU A 1 314 ? -1.347 -9.512 14.938 1.00 84.50 314 GLU A CA 1
ATOM 2435 C C . GLU A 1 314 ? -0.794 -9.671 13.514 1.00 84.50 314 GLU A C 1
ATOM 2437 O O . GLU A 1 314 ? 0.405 -9.844 13.313 1.00 84.50 314 GLU A O 1
ATOM 2442 N N . GLN A 1 315 ? -1.656 -9.532 12.503 1.00 82.75 315 GLN A N 1
ATOM 2443 C CA . GLN A 1 315 ? -1.288 -9.757 11.102 1.00 82.75 315 GLN A CA 1
ATOM 2444 C C . GLN A 1 315 ? -0.402 -8.650 10.512 1.00 82.75 315 GLN A C 1
ATOM 2446 O O . GLN A 1 315 ? 0.307 -8.893 9.538 1.00 82.75 315 GLN A O 1
ATOM 2451 N N . ILE A 1 316 ? -0.407 -7.445 11.091 1.00 82.19 316 ILE A N 1
ATOM 2452 C CA . ILE A 1 316 ? 0.491 -6.354 10.678 1.00 82.19 316 ILE A CA 1
ATOM 2453 C C . ILE A 1 316 ? 1.859 -6.406 11.372 1.00 82.19 316 ILE A C 1
ATOM 2455 O O . ILE A 1 316 ? 2.776 -5.696 10.963 1.00 82.19 316 ILE A O 1
ATOM 2459 N N . ALA A 1 317 ? 2.032 -7.246 12.399 1.00 78.00 317 ALA A N 1
ATOM 2460 C CA . ALA A 1 317 ? 3.284 -7.348 13.143 1.00 78.00 317 ALA A CA 1
ATOM 2461 C C . ALA A 1 317 ? 4.510 -7.747 12.287 1.00 78.00 317 ALA A C 1
ATOM 2463 O O . ALA A 1 317 ? 5.582 -7.206 12.553 1.00 78.00 317 ALA A O 1
ATOM 2464 N N . PRO A 1 318 ? 4.417 -8.615 11.260 1.00 74.06 318 PRO A N 1
ATOM 2465 C CA . PRO A 1 318 ? 5.565 -8.949 10.408 1.00 74.06 318 PRO A CA 1
ATOM 2466 C C . PRO A 1 318 ? 6.093 -7.777 9.566 1.00 74.06 318 PRO A C 1
ATOM 2468 O O . PRO A 1 318 ? 7.254 -7.775 9.178 1.00 74.06 318 PRO A O 1
ATOM 2471 N N . PHE A 1 319 ? 5.266 -6.765 9.309 1.00 69.56 319 PHE A N 1
ATOM 2472 C CA . PHE A 1 319 ? 5.585 -5.623 8.443 1.00 69.56 319 PHE A CA 1
ATOM 2473 C C . PHE A 1 319 ? 6.134 -4.412 9.228 1.00 69.56 319 PHE A C 1
ATOM 2475 O O . PHE A 1 319 ? 6.133 -3.286 8.737 1.00 69.56 319 PHE A O 1
ATOM 2482 N N . GLN A 1 320 ? 6.591 -4.622 10.470 1.00 60.47 320 GLN A N 1
ATOM 2483 C CA . GLN A 1 320 ? 7.016 -3.567 11.405 1.00 60.47 320 GLN A CA 1
ATOM 2484 C C . GLN A 1 320 ? 8.021 -2.563 10.827 1.00 60.47 320 GLN A C 1
ATOM 2486 O O . GLN A 1 320 ? 7.944 -1.381 11.147 1.00 60.47 320 GLN A O 1
ATOM 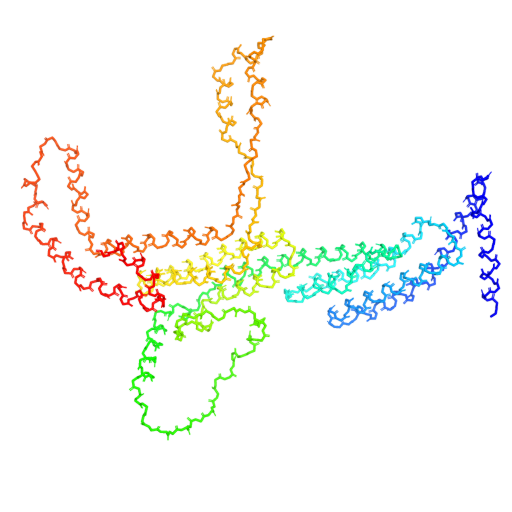2491 N N . VAL A 1 321 ? 8.952 -3.020 9.990 1.00 55.50 321 VAL A N 1
ATOM 2492 C CA . VAL A 1 321 ? 10.018 -2.173 9.431 1.00 55.50 321 VAL A CA 1
ATOM 2493 C C . VAL A 1 321 ? 9.489 -1.240 8.337 1.00 55.50 321 VAL A C 1
ATOM 2495 O O . VAL A 1 321 ? 9.997 -0.134 8.167 1.00 55.50 321 VAL A O 1
ATOM 2498 N N . ASP A 1 322 ? 8.433 -1.646 7.635 1.00 59.56 322 ASP A N 1
ATOM 2499 C CA . ASP A 1 322 ? 7.934 -0.929 6.463 1.00 59.56 322 ASP A CA 1
ATOM 2500 C C . ASP A 1 322 ? 6.857 0.117 6.815 1.00 59.56 322 ASP A C 1
ATOM 2502 O O . ASP A 1 322 ? 6.548 0.977 5.994 1.00 59.56 322 ASP A O 1
ATOM 2506 N N . PHE A 1 323 ? 6.316 0.099 8.043 1.00 57.09 323 PHE A N 1
ATOM 2507 C CA . PHE A 1 323 ? 5.263 1.024 8.503 1.00 57.09 323 PHE A CA 1
ATOM 2508 C C . PHE A 1 323 ? 5.751 2.252 9.282 1.00 57.09 323 PHE A C 1
ATOM 2510 O O . PHE A 1 323 ? 4.946 3.123 9.619 1.00 57.09 323 PHE A O 1
ATOM 2517 N N . THR A 1 324 ? 7.044 2.349 9.591 1.00 51.56 324 THR A N 1
ATOM 2518 C CA . THR A 1 324 ? 7.579 3.487 10.347 1.00 51.56 324 THR A CA 1
ATOM 2519 C C . THR A 1 324 ? 7.944 4.642 9.416 1.00 51.56 324 THR A C 1
ATOM 2521 O O . THR A 1 324 ? 8.966 4.580 8.730 1.00 51.56 324 THR A O 1
ATOM 2524 N N . VAL A 1 325 ? 7.142 5.712 9.423 1.00 51.47 325 VAL A N 1
ATOM 2525 C CA . VAL A 1 325 ? 7.431 6.957 8.693 1.00 51.47 325 VAL A CA 1
ATOM 2526 C C . VAL A 1 325 ? 8.133 7.954 9.612 1.00 51.47 325 VAL A C 1
ATOM 2528 O O . VAL A 1 325 ? 7.659 8.228 10.717 1.00 51.47 325 VAL A O 1
ATOM 2531 N N . LYS A 1 326 ? 9.245 8.534 9.149 1.00 50.50 326 LYS A N 1
ATOM 2532 C CA . LYS A 1 326 ? 9.840 9.742 9.739 1.00 50.50 326 LYS A CA 1
ATOM 2533 C C . LYS A 1 326 ? 9.235 10.962 9.041 1.00 50.50 326 LYS A C 1
ATOM 2535 O O . LYS A 1 326 ? 9.783 11.424 8.046 1.00 50.50 326 LYS A O 1
ATOM 2540 N N . GLU A 1 327 ? 8.096 11.463 9.516 1.00 48.88 327 GLU A N 1
ATOM 2541 C CA . GLU A 1 327 ? 7.593 12.755 9.037 1.00 48.88 327 GLU A CA 1
ATOM 2542 C C . GLU A 1 327 ? 8.358 13.871 9.769 1.00 48.88 327 GLU A C 1
ATOM 2544 O O . GLU A 1 327 ? 8.353 13.963 11.002 1.00 48.88 327 GLU A O 1
ATOM 2549 N N . ILE A 1 328 ? 9.059 14.703 8.997 1.00 51.84 328 ILE A N 1
ATOM 2550 C CA . ILE A 1 328 ? 9.715 15.920 9.478 1.00 51.84 328 ILE A CA 1
ATOM 2551 C C . ILE A 1 328 ? 8.618 16.980 9.597 1.00 51.84 328 ILE A C 1
ATOM 2553 O O . ILE A 1 328 ? 8.330 17.695 8.641 1.00 51.84 328 ILE A O 1
ATOM 2557 N N . ASN A 1 329 ? 7.965 17.048 10.756 1.00 50.56 329 ASN A N 1
ATOM 2558 C CA . ASN A 1 329 ? 6.988 18.092 11.029 1.00 50.56 329 ASN A CA 1
ATOM 2559 C C . ASN A 1 329 ? 7.688 19.289 11.678 1.00 50.56 329 ASN A C 1
ATOM 2561 O O . ASN A 1 329 ? 8.522 19.156 12.577 1.00 50.56 329 ASN A O 1
ATOM 2565 N N . LEU A 1 330 ? 7.342 20.479 11.201 1.00 55.84 330 LEU A N 1
ATOM 2566 C CA . LEU A 1 330 ? 7.778 21.737 11.790 1.00 55.84 330 LEU A CA 1
ATOM 2567 C C . LEU A 1 330 ? 6.904 22.019 13.015 1.00 55.84 330 LEU A C 1
ATOM 2569 O O . LEU A 1 330 ? 5.683 22.128 12.899 1.00 55.84 330 LEU A O 1
ATOM 2573 N N . ASP A 1 331 ? 7.511 22.098 14.197 1.00 61.00 331 ASP A N 1
ATOM 2574 C CA . ASP A 1 331 ? 6.800 22.452 15.420 1.00 61.00 331 ASP A CA 1
ATOM 2575 C C . ASP A 1 331 ? 6.709 23.975 15.563 1.00 61.00 331 ASP A C 1
ATOM 2577 O O . ASP A 1 331 ? 7.706 24.664 15.787 1.00 61.00 331 ASP A O 1
ATOM 2581 N N . PHE A 1 332 ? 5.485 24.495 15.453 1.00 68.00 332 PHE A N 1
ATOM 2582 C CA . PHE A 1 332 ? 5.168 25.917 15.606 1.00 68.00 332 PHE A CA 1
ATOM 2583 C C . PHE A 1 332 ? 4.786 26.302 17.043 1.00 68.00 332 PHE A C 1
ATOM 2585 O O . PHE A 1 332 ? 4.454 27.462 17.293 1.00 68.00 332 PHE A O 1
ATOM 2592 N N . SER A 1 333 ? 4.824 25.364 17.998 1.00 72.00 333 SER A N 1
ATOM 2593 C CA . SER A 1 333 ? 4.401 25.619 19.383 1.00 72.00 333 SER A CA 1
ATOM 2594 C C . SER A 1 333 ? 5.198 26.765 20.014 1.00 72.00 333 SER A C 1
ATOM 2596 O O . SER A 1 333 ? 4.612 27.663 20.610 1.00 72.00 333 SER A O 1
ATOM 2598 N N . HIS A 1 334 ? 6.514 26.793 19.782 1.00 67.06 334 HIS A N 1
ATOM 2599 C CA . HIS A 1 334 ? 7.407 27.845 20.279 1.00 67.06 334 HIS A CA 1
ATOM 2600 C C . HIS A 1 334 ? 7.257 29.171 19.519 1.00 67.06 334 HIS A C 1
ATOM 2602 O O . HIS A 1 334 ? 7.385 30.237 20.110 1.00 67.06 334 HIS A O 1
ATOM 2608 N N . ILE A 1 335 ? 6.902 29.126 18.230 1.00 76.00 335 ILE A N 1
ATOM 2609 C CA . ILE A 1 335 ? 6.699 30.329 17.405 1.00 76.00 335 ILE A CA 1
ATOM 2610 C C . ILE A 1 335 ? 5.551 31.173 17.949 1.00 76.00 335 ILE A C 1
ATOM 2612 O O . ILE A 1 335 ? 5.632 32.399 17.928 1.00 76.00 335 ILE A O 1
ATOM 2616 N N . LYS A 1 336 ? 4.496 30.534 18.465 1.00 75.06 336 LYS A N 1
ATOM 2617 C CA . LYS A 1 336 ? 3.359 31.237 19.065 1.00 75.06 336 LYS A CA 1
ATOM 2618 C C . LYS A 1 336 ? 3.777 32.059 20.288 1.00 75.06 336 LYS A C 1
ATOM 2620 O O . LYS A 1 336 ? 3.380 33.217 20.396 1.00 75.06 336 LYS A O 1
ATOM 2625 N N . ASP A 1 337 ? 4.590 31.485 21.169 1.00 75.75 337 ASP A N 1
ATOM 2626 C CA . ASP A 1 337 ? 5.040 32.148 22.395 1.00 75.75 337 ASP A CA 1
ATOM 2627 C C . ASP A 1 337 ? 6.051 33.267 22.087 1.00 75.75 337 ASP A C 1
ATOM 2629 O O . ASP A 1 337 ? 5.932 34.379 22.608 1.00 75.75 337 ASP A O 1
ATOM 2633 N N . THR A 1 338 ? 6.982 33.033 21.156 1.00 71.00 338 THR A N 1
ATOM 2634 C CA . THR A 1 338 ? 7.959 34.045 20.721 1.00 71.00 338 THR A CA 1
ATOM 2635 C C . THR A 1 338 ? 7.295 35.182 19.929 1.00 71.00 338 THR A C 1
ATOM 2637 O O . THR A 1 338 ? 7.625 36.349 20.138 1.00 71.00 338 THR A O 1
ATOM 2640 N N . ALA A 1 339 ? 6.292 34.896 19.089 1.00 74.19 339 ALA A N 1
ATOM 2641 C CA . ALA A 1 339 ? 5.498 35.921 18.400 1.00 74.19 339 ALA A CA 1
ATOM 2642 C C . ALA A 1 339 ? 4.643 36.745 19.376 1.00 74.19 339 ALA A C 1
ATOM 2644 O O . ALA A 1 339 ? 4.507 37.960 19.213 1.00 74.19 339 ALA A O 1
ATOM 2645 N N . MET A 1 340 ? 4.099 36.113 20.422 1.00 79.19 340 MET A N 1
ATOM 2646 C CA . MET A 1 340 ? 3.375 36.829 21.474 1.00 79.19 340 MET A CA 1
ATOM 2647 C C . MET A 1 340 ? 4.306 37.777 22.244 1.00 79.19 340 MET A C 1
ATOM 2649 O O . MET A 1 340 ? 3.907 38.896 22.565 1.00 79.19 340 MET A O 1
ATOM 2653 N N . ASN A 1 341 ? 5.565 37.390 22.468 1.00 75.44 341 ASN A N 1
ATOM 2654 C CA . ASN A 1 341 ? 6.578 38.259 23.074 1.00 75.44 341 ASN A CA 1
ATOM 2655 C C . ASN A 1 341 ? 6.926 39.479 22.200 1.00 75.44 341 ASN A C 1
ATOM 2657 O O . ASN A 1 341 ? 7.113 40.574 22.738 1.00 75.44 341 ASN A O 1
ATOM 2661 N N . VAL A 1 342 ? 6.949 39.324 20.869 1.00 77.81 342 VAL A N 1
ATOM 2662 C CA . VAL A 1 342 ? 7.106 40.435 19.907 1.00 77.81 342 VAL A CA 1
ATOM 2663 C C . VAL A 1 342 ? 5.906 41.386 19.980 1.00 77.81 342 VAL A C 1
ATOM 2665 O O . VAL A 1 342 ? 6.083 42.603 20.068 1.00 77.81 342 VAL A O 1
ATOM 2668 N N . LEU A 1 343 ? 4.684 40.841 20.016 1.00 78.69 343 LEU A N 1
ATOM 2669 C CA . LEU A 1 343 ? 3.447 41.626 20.070 1.00 78.69 343 LEU A CA 1
ATOM 2670 C C . LEU A 1 343 ? 3.286 42.388 21.394 1.00 78.69 343 LEU A C 1
ATOM 2672 O O . LEU A 1 343 ? 2.814 43.523 21.405 1.00 78.69 343 LEU A O 1
ATOM 2676 N N . GLN A 1 344 ? 3.700 41.788 22.512 1.00 80.31 344 GLN A N 1
ATOM 2677 C CA . GLN A 1 344 ? 3.630 42.411 23.836 1.00 80.31 344 GLN A CA 1
ATOM 2678 C C . GLN A 1 344 ? 4.694 43.503 24.054 1.00 80.31 344 GLN A C 1
ATOM 2680 O O . GLN A 1 344 ? 4.537 44.328 24.955 1.00 80.31 344 GLN A O 1
ATOM 2685 N N . LYS A 1 345 ? 5.776 43.540 23.259 1.00 74.25 345 LYS A N 1
ATOM 2686 C CA . LYS A 1 345 ? 6.895 44.490 23.430 1.00 74.25 345 LYS A CA 1
ATOM 2687 C C . LYS A 1 345 ? 7.267 45.217 22.123 1.00 74.25 345 LYS A C 1
ATOM 2689 O O . LYS A 1 345 ? 8.419 45.147 21.687 1.00 74.25 345 LYS A O 1
ATOM 2694 N N . PRO A 1 346 ? 6.350 46.006 21.527 1.00 69.81 346 PRO A N 1
ATOM 2695 C CA . PRO A 1 346 ? 6.574 46.643 20.228 1.00 69.81 346 PRO A CA 1
ATOM 2696 C C . PRO A 1 346 ? 7.686 47.706 20.241 1.00 69.81 346 PRO A C 1
ATOM 2698 O O . PRO A 1 346 ? 8.357 47.926 19.236 1.00 69.81 346 PRO A O 1
ATOM 2701 N N . SER A 1 347 ? 7.936 48.340 21.391 1.00 72.69 347 SER A N 1
ATOM 2702 C CA . SER A 1 347 ? 8.962 49.381 21.554 1.00 72.69 347 SER A CA 1
ATOM 2703 C C . SER A 1 347 ? 10.403 48.863 21.480 1.00 72.69 347 SER A C 1
ATOM 2705 O O . SER A 1 347 ? 11.330 49.658 21.349 1.00 72.69 347 SER A O 1
ATOM 2707 N N . ARG A 1 348 ? 10.604 47.539 21.546 1.00 69.81 348 ARG A N 1
ATOM 2708 C CA . ARG A 1 348 ? 11.918 46.878 21.466 1.00 69.81 348 ARG A CA 1
ATOM 2709 C C . ARG A 1 348 ? 12.126 46.105 20.160 1.00 69.81 348 ARG A C 1
ATOM 2711 O O . ARG A 1 348 ? 13.095 45.363 20.039 1.00 69.81 348 ARG A O 1
ATOM 2718 N N . MET A 1 349 ? 11.226 46.272 19.186 1.00 68.19 349 MET A N 1
ATOM 2719 C CA . MET A 1 349 ? 11.351 45.623 17.877 1.00 68.19 349 MET A CA 1
ATOM 2720 C C . MET A 1 349 ? 12.527 46.177 17.062 1.00 68.19 349 MET A C 1
ATOM 2722 O O . MET A 1 349 ? 13.206 45.409 16.396 1.00 68.19 349 MET A O 1
ATOM 2726 N N . PHE A 1 350 ? 12.797 47.482 17.149 1.00 74.00 350 PHE A N 1
ATOM 2727 C CA . PHE A 1 350 ? 13.811 48.168 16.333 1.00 74.00 350 PHE A CA 1
ATOM 2728 C C . PHE A 1 350 ? 14.928 48.817 17.167 1.00 74.00 350 PHE A C 1
ATOM 2730 O O . PHE A 1 350 ? 15.554 49.785 16.735 1.00 74.00 350 PHE A O 1
ATOM 2737 N N . SER A 1 351 ? 15.163 48.351 18.396 1.00 71.12 351 SER A N 1
ATOM 2738 C CA . SER A 1 351 ? 16.209 48.936 19.239 1.00 71.12 351 SER A CA 1
ATOM 2739 C C . SER A 1 351 ? 17.590 48.508 18.743 1.00 71.12 351 SER A C 1
ATOM 2741 O O . SER A 1 351 ? 17.895 47.333 18.787 1.00 71.12 351 SER A O 1
ATOM 2743 N N . PHE A 1 352 ? 18.492 49.412 18.365 1.00 62.97 352 PHE A N 1
ATOM 2744 C CA . PHE A 1 352 ? 19.856 49.069 17.896 1.00 62.97 352 PHE A CA 1
ATOM 2745 C C . PHE A 1 352 ? 20.806 48.457 18.966 1.00 62.97 352 PHE A C 1
ATOM 2747 O O . PHE A 1 352 ? 22.024 48.535 18.847 1.00 62.97 352 PHE A O 1
ATOM 2754 N N . SER A 1 353 ? 20.264 47.854 20.026 1.00 67.25 353 SER A N 1
ATOM 2755 C CA . SER A 1 353 ? 20.984 47.152 21.090 1.00 67.25 353 SER A CA 1
ATOM 2756 C C . SER A 1 353 ? 20.966 45.633 20.859 1.00 67.25 353 SER A C 1
ATOM 2758 O O . SER A 1 353 ? 20.137 45.115 20.113 1.00 67.25 353 SER 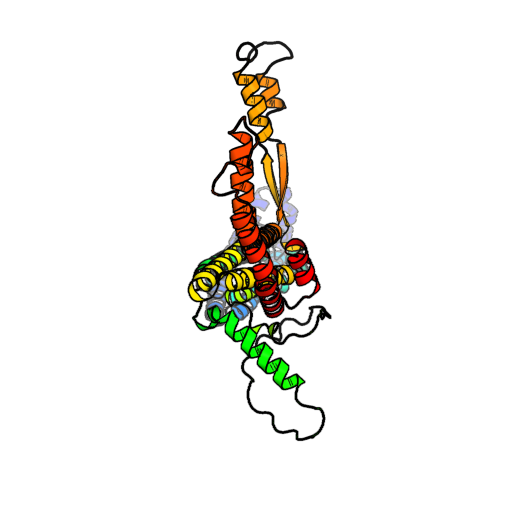A O 1
ATOM 2760 N N . THR A 1 354 ? 21.850 44.899 21.536 1.00 65.25 354 THR A N 1
ATOM 2761 C CA . THR A 1 354 ? 21.989 43.431 21.471 1.00 65.25 354 THR A CA 1
ATOM 2762 C C . THR A 1 354 ? 20.715 42.664 21.870 1.00 65.25 354 THR A C 1
ATOM 2764 O O . THR A 1 354 ? 20.599 41.485 21.567 1.00 65.25 354 THR A O 1
ATOM 2767 N N . ASN A 1 355 ? 19.734 43.333 22.490 1.00 66.81 355 ASN A N 1
ATOM 2768 C CA . ASN A 1 355 ? 18.456 42.763 22.938 1.00 66.81 355 ASN A CA 1
ATOM 2769 C C . ASN A 1 355 ? 17.293 43.109 21.982 1.00 66.81 355 ASN A C 1
ATOM 2771 O O . ASN A 1 355 ? 16.267 43.646 22.409 1.00 66.81 355 ASN A O 1
ATOM 2775 N N . ASN A 1 356 ? 17.469 42.865 20.683 1.00 76.19 356 ASN A N 1
ATOM 2776 C CA . ASN A 1 356 ? 16.418 43.060 19.682 1.00 76.19 356 ASN A CA 1
ATOM 2777 C C . ASN A 1 356 ? 15.425 41.902 19.702 1.00 76.19 356 ASN A C 1
ATOM 2779 O O . ASN A 1 356 ? 15.773 40.789 19.320 1.00 76.19 356 ASN A O 1
ATOM 2783 N N . VAL A 1 357 ? 14.167 42.194 20.026 1.00 71.50 357 VAL A N 1
ATOM 2784 C CA . VAL A 1 357 ? 13.098 41.181 20.085 1.00 71.50 357 VAL A CA 1
ATOM 2785 C C . VAL A 1 357 ? 12.778 40.619 18.688 1.00 71.50 357 VAL A C 1
ATOM 2787 O O . VAL A 1 357 ? 12.397 39.461 18.561 1.00 71.50 357 VAL A O 1
ATOM 2790 N N . LEU A 1 358 ? 12.987 41.404 17.617 1.00 74.81 358 LEU A N 1
ATOM 2791 C CA . LEU A 1 358 ? 12.879 40.912 16.234 1.00 74.81 358 LEU A CA 1
ATOM 2792 C C . LEU A 1 358 ? 14.024 39.968 15.851 1.00 74.81 358 LEU A C 1
ATOM 2794 O O . LEU A 1 358 ? 13.788 38.996 15.141 1.00 74.81 358 LEU A O 1
ATOM 2798 N N . LEU A 1 359 ? 15.250 40.238 16.313 1.00 74.25 359 LEU A N 1
ATOM 2799 C CA . LEU A 1 359 ? 16.376 39.333 16.078 1.00 74.25 359 LEU A CA 1
ATOM 2800 C C . LEU A 1 359 ? 16.202 38.054 16.897 1.00 74.25 359 LEU A C 1
ATOM 2802 O O . LEU A 1 359 ? 16.369 36.980 16.344 1.00 74.25 359 LEU A O 1
ATOM 2806 N N . GLU A 1 360 ? 15.767 38.156 18.152 1.00 72.75 360 GLU A N 1
ATOM 2807 C CA . GLU A 1 360 ? 15.392 37.011 18.992 1.00 72.75 360 GLU A CA 1
ATOM 2808 C C . GLU A 1 360 ? 14.285 36.172 18.334 1.00 72.75 360 GLU A C 1
ATOM 2810 O O . GLU A 1 360 ? 14.399 34.958 18.259 1.00 72.75 360 GLU A O 1
ATOM 2815 N N . PHE A 1 361 ? 13.266 36.791 17.731 1.00 76.81 361 PHE A N 1
ATOM 2816 C CA . PHE A 1 361 ? 12.255 36.065 16.957 1.00 76.81 361 PHE A CA 1
ATOM 2817 C C . PHE A 1 361 ? 12.803 35.420 15.674 1.00 76.81 361 PHE A C 1
ATOM 2819 O O . PHE A 1 361 ? 12.377 34.330 15.315 1.00 76.81 361 PHE A O 1
ATOM 2826 N N . LEU A 1 362 ? 13.739 36.049 14.964 1.00 72.38 362 LEU A N 1
ATOM 2827 C CA . LEU A 1 362 ? 14.329 35.460 13.754 1.00 72.38 362 LEU A CA 1
ATOM 2828 C C . LEU A 1 362 ? 15.348 34.351 14.064 1.00 72.38 362 LEU A C 1
ATOM 2830 O O . LEU A 1 362 ? 15.503 33.436 13.258 1.00 72.38 362 LEU A O 1
ATOM 2834 N N . LEU A 1 363 ? 16.025 34.429 15.212 1.00 74.12 363 LEU A N 1
ATOM 2835 C CA . LEU A 1 363 ? 17.005 33.446 15.680 1.00 74.12 363 LEU A CA 1
ATOM 2836 C C . LEU A 1 363 ? 16.341 32.274 16.428 1.00 74.12 363 LEU A C 1
ATOM 2838 O O . LEU A 1 363 ? 16.629 31.127 16.100 1.00 74.12 363 LEU A O 1
ATOM 2842 N N . ASP A 1 364 ? 15.410 32.541 17.351 1.00 67.94 364 ASP A N 1
ATOM 2843 C CA . ASP A 1 364 ? 14.734 31.527 18.185 1.00 67.94 364 ASP A CA 1
ATOM 2844 C C . ASP A 1 364 ? 13.313 31.170 17.709 1.00 67.94 364 ASP A C 1
ATOM 2846 O O . ASP A 1 364 ? 12.730 30.179 18.151 1.00 67.94 364 ASP A O 1
ATOM 2850 N N . GLY A 1 365 ? 12.723 31.949 16.798 1.00 61.69 365 GLY A N 1
ATOM 2851 C CA . GLY A 1 365 ? 11.431 31.651 16.161 1.00 61.69 365 GLY A CA 1
ATOM 2852 C C . GLY A 1 365 ? 11.553 30.811 14.888 1.00 61.69 365 GLY A C 1
ATOM 2853 O O . GLY A 1 365 ? 10.569 30.646 14.166 1.00 61.69 365 GLY A O 1
ATOM 2854 N N . ALA A 1 366 ? 12.731 30.252 14.598 1.00 67.25 366 ALA A N 1
ATOM 2855 C CA . ALA A 1 366 ? 12.844 29.207 13.592 1.00 67.25 366 ALA A CA 1
ATOM 2856 C C . ALA A 1 366 ? 12.030 27.975 14.051 1.00 67.25 366 ALA A C 1
ATOM 2858 O O . ALA A 1 366 ? 12.182 27.522 15.193 1.00 67.25 366 ALA A O 1
ATOM 2859 N N . PRO A 1 367 ? 11.138 27.426 13.202 1.00 63.34 367 PRO A N 1
ATOM 2860 C CA . PRO A 1 367 ? 10.346 26.263 13.574 1.00 63.34 367 PRO A CA 1
ATOM 2861 C C . PRO A 1 367 ? 11.284 25.103 13.885 1.00 63.34 367 PRO A C 1
ATOM 2863 O O . PRO A 1 367 ? 12.105 24.707 13.055 1.00 63.34 367 PRO A O 1
ATOM 2866 N N . HIS A 1 368 ? 11.166 24.559 15.093 1.00 59.53 368 HIS A N 1
ATOM 2867 C CA . HIS A 1 368 ? 11.989 23.429 15.487 1.00 59.53 368 HIS A CA 1
ATOM 2868 C C . HIS A 1 368 ? 11.515 22.196 14.727 1.00 59.53 368 HIS A C 1
ATOM 2870 O O . HIS A 1 368 ? 10.324 21.879 14.694 1.00 59.53 368 HIS A O 1
ATOM 2876 N N . VAL A 1 369 ? 12.455 21.489 14.109 1.00 57.81 369 VAL A N 1
ATOM 2877 C CA . VAL A 1 369 ? 12.166 20.225 13.442 1.00 57.81 369 VAL A CA 1
ATOM 2878 C C . VAL A 1 369 ? 11.872 19.184 14.519 1.00 57.81 369 VAL A C 1
ATOM 2880 O O . VAL A 1 369 ? 12.781 18.728 15.212 1.00 57.81 369 VAL A O 1
ATOM 2883 N N . LYS A 1 370 ? 10.600 18.806 14.680 1.00 49.69 370 LYS A N 1
ATOM 2884 C CA . LYS A 1 370 ? 10.229 17.639 15.481 1.00 49.69 370 LYS A CA 1
ATOM 2885 C C . LYS A 1 370 ? 9.990 16.472 14.542 1.00 49.69 370 LYS A C 1
ATOM 2887 O O . LYS A 1 370 ? 8.999 16.420 13.817 1.00 49.69 370 LYS A O 1
ATOM 2892 N N . GLU A 1 371 ? 10.895 15.503 14.598 1.00 51.09 371 GLU A N 1
ATOM 2893 C CA . GLU A 1 371 ? 10.700 14.206 13.961 1.00 51.09 371 GLU A CA 1
ATOM 2894 C C . GLU A 1 371 ? 9.516 13.502 14.635 1.00 51.09 371 GLU A C 1
ATOM 2896 O O . GLU A 1 371 ? 9.622 12.991 15.754 1.00 51.09 371 GLU A O 1
ATOM 2901 N N . GLN A 1 372 ? 8.357 13.490 13.978 1.00 50.00 372 GLN A N 1
ATOM 2902 C CA . GLN A 1 372 ? 7.236 12.681 14.431 1.00 50.00 372 GLN A CA 1
ATOM 2903 C C . GLN A 1 372 ? 7.273 11.349 13.693 1.00 50.00 372 GLN A C 1
ATOM 2905 O O . GLN A 1 372 ? 7.017 11.255 12.495 1.00 50.00 372 GLN A O 1
ATOM 2910 N N . LEU A 1 373 ? 7.577 10.293 14.449 1.00 52.03 373 LEU A N 1
ATOM 2911 C CA . LEU A 1 373 ? 7.413 8.920 13.991 1.00 52.03 373 LEU A CA 1
ATOM 2912 C C . LEU A 1 373 ? 5.916 8.612 13.892 1.00 52.03 373 LEU A C 1
ATOM 2914 O O . LEU A 1 373 ? 5.259 8.273 14.890 1.00 52.03 373 LEU A O 1
ATOM 2918 N N . LYS A 1 374 ? 5.369 8.776 12.690 1.00 57.09 374 LYS A N 1
ATOM 2919 C CA . LYS A 1 374 ? 3.998 8.403 12.370 1.00 57.09 374 LYS A CA 1
ATOM 2920 C C . LYS A 1 374 ? 4.009 6.946 11.946 1.00 57.09 374 LYS A C 1
ATOM 2922 O O . LYS A 1 374 ? 4.380 6.584 10.838 1.00 57.09 374 LYS A O 1
ATOM 2927 N N . ASP A 1 375 ? 3.668 6.109 12.907 1.00 66.56 375 ASP A N 1
ATOM 2928 C CA . ASP A 1 375 ? 3.579 4.670 12.732 1.00 66.56 375 ASP A CA 1
ATOM 2929 C C . ASP A 1 375 ? 2.119 4.306 12.450 1.00 66.56 375 ASP A C 1
ATOM 2931 O O . ASP A 1 375 ? 1.238 4.529 13.291 1.00 66.56 375 ASP A O 1
ATOM 2935 N N . SER A 1 376 ? 1.853 3.752 11.268 1.00 72.25 376 SER A N 1
ATOM 2936 C CA . SER A 1 376 ? 0.516 3.310 10.860 1.00 72.25 376 SER A CA 1
ATOM 2937 C C . SER A 1 376 ? -0.074 2.272 11.831 1.00 72.25 376 SER A C 1
ATOM 2939 O O . SER A 1 376 ? -1.293 2.183 11.988 1.00 72.25 376 SER A O 1
ATOM 2941 N N . ARG A 1 377 ? 0.766 1.548 12.584 1.00 76.38 377 ARG A N 1
ATOM 2942 C CA . ARG A 1 377 ? 0.344 0.637 13.658 1.00 76.38 377 ARG A CA 1
ATOM 2943 C C . ARG A 1 377 ? -0.234 1.368 14.866 1.00 76.38 377 ARG A C 1
ATOM 2945 O O . ARG A 1 377 ? -1.206 0.890 15.456 1.00 76.38 377 ARG A O 1
ATOM 2952 N N . ARG A 1 378 ? 0.308 2.539 15.229 1.00 81.56 378 ARG A N 1
ATOM 2953 C CA . ARG A 1 378 ? -0.200 3.335 16.363 1.00 81.56 378 ARG A CA 1
ATOM 2954 C C . ARG A 1 378 ? -1.660 3.728 16.164 1.00 81.56 378 ARG A C 1
ATOM 2956 O O . ARG A 1 378 ? -2.381 3.863 17.149 1.00 81.56 378 ARG A O 1
ATOM 2963 N N . LEU A 1 379 ? -2.114 3.885 14.917 1.00 84.44 379 LEU A N 1
ATOM 2964 C CA . LEU A 1 379 ? -3.529 4.103 14.608 1.00 84.44 379 LEU A CA 1
ATOM 2965 C C . LEU A 1 379 ? -4.387 2.914 15.061 1.00 84.44 379 LEU A C 1
ATOM 2967 O O . LEU A 1 379 ? -5.367 3.112 15.780 1.00 84.44 379 LEU A O 1
ATOM 2971 N N . VAL A 1 380 ? -4.000 1.694 14.676 1.00 86.50 380 VAL A N 1
ATOM 2972 C CA . VAL A 1 380 ? -4.711 0.457 15.038 1.00 86.50 380 VAL A CA 1
ATOM 2973 C C . VAL A 1 380 ? -4.690 0.252 16.552 1.00 86.50 380 VAL A C 1
ATOM 2975 O O . VAL A 1 380 ? -5.727 -0.033 17.142 1.00 86.50 380 VAL A O 1
ATOM 2978 N N . GLU A 1 381 ? -3.545 0.466 17.205 1.00 86.75 381 GLU A N 1
ATOM 2979 C CA . GLU A 1 381 ? -3.424 0.333 18.663 1.00 86.75 381 GLU A CA 1
ATOM 2980 C C . GLU A 1 381 ? -4.253 1.379 19.420 1.00 86.75 381 GLU A C 1
ATOM 2982 O O . GLU A 1 381 ? -4.915 1.042 20.402 1.00 86.75 381 GLU A O 1
ATOM 2987 N N . ARG A 1 382 ? -4.288 2.631 18.944 1.00 89.56 382 ARG A N 1
ATOM 2988 C CA . ARG A 1 382 ? -5.134 3.686 19.520 1.00 89.56 382 ARG A CA 1
ATOM 2989 C C . ARG A 1 382 ? -6.616 3.340 19.396 1.00 89.56 382 ARG A C 1
ATOM 2991 O O . ARG A 1 382 ? -7.347 3.472 20.373 1.00 89.56 382 ARG A O 1
ATOM 2998 N N . GLN A 1 383 ? -7.048 2.884 18.220 1.00 88.69 383 GLN A N 1
ATOM 2999 C CA . GLN A 1 383 ? -8.431 2.460 17.990 1.00 88.69 383 GLN A CA 1
ATOM 3000 C C . GLN A 1 383 ? -8.792 1.240 18.838 1.00 88.69 383 GLN A C 1
ATOM 3002 O O . GLN A 1 383 ? -9.860 1.208 19.442 1.00 88.69 383 GLN A O 1
ATOM 3007 N N . LEU A 1 384 ? -7.904 0.252 18.937 1.00 89.12 384 LEU A N 1
ATOM 3008 C CA . LEU A 1 384 ? -8.111 -0.916 19.786 1.00 89.12 384 LEU A CA 1
ATOM 3009 C C . LEU A 1 384 ? -8.273 -0.503 21.254 1.00 89.12 384 LEU A C 1
ATOM 3011 O O . LEU A 1 384 ? -9.264 -0.874 21.875 1.00 89.12 384 LEU A O 1
ATOM 3015 N N . LYS A 1 385 ? -7.356 0.318 21.782 1.00 89.62 385 LYS A N 1
ATOM 3016 C CA . LYS A 1 385 ? -7.418 0.809 23.164 1.00 89.62 385 LYS A CA 1
ATOM 3017 C C . LYS A 1 385 ? -8.718 1.568 23.440 1.00 89.62 385 LYS A C 1
ATOM 3019 O O . LYS A 1 385 ? -9.400 1.240 24.405 1.00 89.62 385 LYS A O 1
ATOM 3024 N N . ALA A 1 386 ? -9.096 2.501 22.567 1.00 91.19 386 ALA A N 1
ATOM 3025 C CA . ALA A 1 386 ? -10.337 3.259 22.712 1.00 91.19 386 ALA A CA 1
ATOM 3026 C C . ALA A 1 386 ? -11.577 2.346 22.724 1.00 91.19 386 ALA A C 1
ATOM 3028 O O . ALA A 1 386 ? -12.460 2.513 23.559 1.00 91.19 386 ALA A O 1
ATOM 3029 N N . ASN A 1 387 ? -11.642 1.341 21.843 1.00 89.25 387 ASN A N 1
ATOM 3030 C CA . ASN A 1 387 ? -12.768 0.403 21.815 1.00 89.25 387 ASN A CA 1
ATOM 3031 C C . ASN A 1 387 ? -12.808 -0.515 23.047 1.00 89.25 387 ASN A C 1
ATOM 3033 O O . ASN A 1 387 ? -13.895 -0.802 23.546 1.00 89.25 387 ASN A O 1
ATOM 3037 N N . CYS A 1 388 ? -11.650 -0.933 23.566 1.00 88.81 388 CYS A N 1
ATOM 3038 C CA . CYS A 1 388 ? -11.561 -1.680 24.820 1.00 88.81 388 CYS A CA 1
ATOM 3039 C C . CYS A 1 388 ? -12.028 -0.838 26.017 1.00 88.81 388 CYS A C 1
ATOM 3041 O O . CYS A 1 388 ? -12.813 -1.323 26.824 1.00 88.81 388 CYS A O 1
ATOM 3043 N N . GLU A 1 389 ? -11.603 0.424 26.116 1.00 90.50 389 GLU A N 1
ATOM 3044 C CA . GLU A 1 389 ? -12.044 1.351 27.170 1.00 90.50 389 GLU A CA 1
ATOM 3045 C C . GLU A 1 389 ? -13.554 1.602 27.103 1.00 90.50 389 GLU A C 1
ATOM 3047 O O . GLU A 1 389 ? -14.241 1.515 28.119 1.00 90.50 389 GLU A O 1
ATOM 3052 N N . LEU A 1 390 ? -14.099 1.830 25.903 1.00 89.25 390 LEU A N 1
ATOM 3053 C CA . LEU A 1 390 ? -15.544 1.958 25.709 1.00 89.25 390 LEU A CA 1
ATOM 3054 C C . LEU A 1 390 ? -16.288 0.689 26.137 1.00 89.25 390 LEU A C 1
ATOM 3056 O O . LEU A 1 390 ? -17.347 0.784 26.754 1.00 89.25 390 LEU A O 1
ATOM 3060 N N . PHE A 1 391 ? -15.754 -0.492 25.814 1.00 90.00 391 PHE A N 1
ATOM 3061 C CA . PHE A 1 391 ? -16.359 -1.770 26.188 1.00 90.00 391 PHE A CA 1
ATOM 3062 C C . PHE A 1 391 ? -16.351 -1.990 27.702 1.00 90.00 391 PHE A C 1
ATOM 3064 O O . PHE A 1 391 ? -17.372 -2.399 28.257 1.00 90.00 391 PHE A O 1
ATOM 3071 N N . ILE A 1 392 ? -15.236 -1.679 28.367 1.00 88.12 392 ILE A N 1
ATOM 3072 C CA . ILE A 1 392 ? -15.116 -1.746 29.827 1.00 88.12 392 ILE A CA 1
ATOM 3073 C C . ILE A 1 392 ? -16.124 -0.789 30.461 1.00 88.12 392 ILE A C 1
ATOM 3075 O O . ILE A 1 392 ? -16.947 -1.227 31.255 1.00 88.12 392 ILE A O 1
ATOM 3079 N N . ASN A 1 393 ? -16.148 0.480 30.044 1.00 88.81 393 ASN A N 1
ATOM 3080 C CA . ASN A 1 393 ? -17.071 1.477 30.589 1.00 88.81 393 ASN A CA 1
ATOM 3081 C C . ASN A 1 393 ? -18.538 1.072 30.399 1.00 88.81 393 ASN A C 1
ATOM 3083 O O . ASN A 1 393 ? -19.335 1.192 31.326 1.00 88.81 393 ASN A O 1
ATOM 3087 N N . TYR A 1 394 ? -18.895 0.551 29.223 1.00 88.50 394 TYR A N 1
ATOM 3088 C CA . TYR A 1 394 ? -20.247 0.071 28.953 1.00 88.50 394 TYR A CA 1
ATOM 3089 C C . TYR A 1 394 ? -20.623 -1.133 29.827 1.00 88.50 394 TYR A C 1
ATOM 3091 O O . TYR A 1 394 ? -21.711 -1.166 30.401 1.00 88.50 394 TYR A O 1
ATOM 3099 N N . SER A 1 395 ? -19.717 -2.103 29.956 1.00 86.56 395 SER A N 1
ATOM 3100 C CA . SER A 1 395 ? -19.928 -3.304 30.770 1.00 86.56 395 SER A CA 1
ATOM 3101 C C . SER A 1 395 ? -20.060 -2.954 32.253 1.00 86.56 395 SER A C 1
ATOM 3103 O O . SER A 1 395 ? -20.989 -3.414 32.914 1.00 86.56 395 SER A O 1
ATOM 3105 N N . THR A 1 396 ? -19.195 -2.074 32.760 1.00 86.94 396 THR A N 1
ATOM 3106 C CA . THR A 1 396 ? -19.251 -1.574 34.137 1.00 86.94 396 THR A CA 1
ATOM 3107 C C . THR A 1 396 ? -20.528 -0.777 34.385 1.00 86.94 396 THR A C 1
ATOM 3109 O O . THR A 1 396 ? -21.191 -1.001 35.395 1.00 86.94 396 THR A O 1
ATOM 3112 N N . PHE A 1 397 ? -20.948 0.084 33.451 1.00 86.94 397 PHE A N 1
ATOM 3113 C CA . PHE A 1 397 ? -22.213 0.817 33.561 1.00 86.94 397 PHE A CA 1
ATOM 3114 C C . PHE A 1 397 ? -23.432 -0.118 33.557 1.00 86.94 397 PHE A C 1
ATOM 3116 O O . PHE A 1 397 ? -24.378 0.094 34.306 1.00 86.94 397 PHE A O 1
ATOM 3123 N N . GLN A 1 398 ? -23.418 -1.213 32.794 1.00 84.94 398 GLN A N 1
ATOM 3124 C CA . GLN A 1 398 ? -24.516 -2.185 32.845 1.00 84.94 398 GLN A CA 1
ATOM 3125 C C . GLN A 1 398 ? -24.672 -2.884 34.206 1.00 84.94 398 GLN A C 1
ATOM 3127 O O . GLN A 1 398 ? -25.772 -3.362 34.518 1.00 84.94 398 GLN A O 1
ATOM 3132 N N . ILE A 1 399 ? -23.586 -2.981 34.978 1.00 83.12 399 ILE A N 1
ATOM 3133 C CA . ILE A 1 399 ? -23.545 -3.661 36.276 1.00 83.12 399 ILE A CA 1
ATOM 3134 C C . ILE A 1 399 ? -23.794 -2.665 37.417 1.00 83.12 399 ILE A C 1
ATOM 3136 O O . ILE A 1 399 ? -24.655 -2.910 38.261 1.00 83.12 399 ILE A O 1
ATOM 3140 N N . VAL A 1 400 ? -23.064 -1.546 37.419 1.00 84.06 400 VAL A N 1
ATOM 3141 C CA . VAL A 1 400 ? -22.969 -0.569 38.521 1.00 84.06 400 VAL A CA 1
ATOM 3142 C C . VAL A 1 400 ? -23.651 0.767 38.181 1.00 84.06 400 VAL A C 1
ATOM 3144 O O . VAL A 1 400 ? -23.704 1.655 39.022 1.00 84.06 400 VAL A O 1
ATOM 3147 N N . GLY A 1 401 ? -24.220 0.929 36.983 1.00 83.00 401 GLY A N 1
ATOM 3148 C CA . GLY A 1 401 ? -24.850 2.176 36.519 1.00 83.00 401 GLY A CA 1
ATOM 3149 C C . GLY A 1 401 ? -25.847 2.802 37.502 1.00 83.00 401 GLY A C 1
ATOM 3150 O O . GLY A 1 401 ? -25.682 3.971 37.841 1.00 83.00 401 GLY A O 1
ATOM 3151 N N . PRO A 1 402 ? -26.810 2.043 38.064 1.00 81.69 402 PRO A N 1
ATOM 3152 C CA . PRO A 1 402 ? -27.741 2.578 39.061 1.00 81.69 402 PRO A CA 1
ATOM 3153 C C . PRO A 1 402 ? -27.039 3.172 40.293 1.00 81.69 402 PRO A C 1
ATOM 3155 O O . PRO A 1 402 ? -27.480 4.181 40.843 1.00 81.69 402 PRO A O 1
ATOM 3158 N N . LEU A 1 403 ? -25.913 2.580 40.703 1.00 82.38 403 LEU A N 1
ATOM 3159 C CA . LEU A 1 403 ? -25.095 3.075 41.806 1.00 82.38 403 LEU A CA 1
ATOM 3160 C C . LEU A 1 403 ? -24.247 4.287 41.388 1.00 82.38 403 LEU A C 1
ATOM 3162 O O . LEU A 1 403 ? -24.142 5.230 42.166 1.00 82.38 403 LEU A O 1
ATOM 3166 N N . SER A 1 404 ? -23.678 4.316 40.176 1.00 82.44 404 SER A N 1
ATOM 3167 C CA . SER A 1 404 ? -22.923 5.487 39.696 1.00 82.44 404 SER A CA 1
ATOM 3168 C C . SER A 1 404 ? -23.814 6.711 39.482 1.00 82.44 404 SER A C 1
ATOM 3170 O O . SER A 1 404 ? -23.412 7.836 39.776 1.00 82.44 404 SER A O 1
ATOM 3172 N N . ASP A 1 405 ? -25.044 6.503 39.016 1.00 83.69 405 ASP A N 1
ATOM 3173 C CA . ASP A 1 405 ? -26.033 7.567 38.830 1.00 83.69 405 ASP A CA 1
ATOM 3174 C C . ASP A 1 405 ? -26.511 8.117 40.177 1.00 83.69 405 ASP A C 1
ATOM 3176 O O . ASP A 1 405 ? -26.781 9.310 40.314 1.00 83.69 405 ASP A O 1
ATOM 3180 N N . PHE A 1 406 ? -26.590 7.259 41.195 1.00 82.75 406 PHE A N 1
ATOM 3181 C CA . PHE A 1 406 ? -26.856 7.688 42.562 1.00 82.75 406 PHE A CA 1
ATOM 3182 C C . PHE A 1 406 ? -25.678 8.480 43.148 1.00 82.75 406 PHE A C 1
ATOM 3184 O O . PHE A 1 406 ? -25.889 9.558 43.700 1.00 82.75 406 PHE A O 1
ATOM 3191 N N . LEU A 1 407 ? -24.446 7.978 43.002 1.00 83.06 407 LEU A N 1
ATOM 3192 C CA . LEU A 1 407 ? -23.238 8.634 43.514 1.00 83.06 407 LEU A CA 1
ATOM 3193 C C . LEU A 1 407 ? -23.016 10.004 42.868 1.00 83.06 407 LEU A C 1
ATOM 3195 O O . LEU A 1 407 ? -22.797 10.972 43.580 1.00 83.06 407 LEU A O 1
ATOM 3199 N N . SER A 1 408 ? -23.184 10.124 41.551 1.00 83.62 408 SER A N 1
ATOM 3200 C CA . SER A 1 408 ? -23.060 11.418 40.866 1.00 83.62 408 SER A CA 1
ATOM 3201 C C . SER A 1 408 ? -24.110 12.435 41.325 1.00 83.62 408 SER A C 1
ATOM 3203 O O . SER A 1 408 ? -23.784 13.599 41.539 1.00 83.62 408 SER A O 1
ATOM 3205 N N . LYS A 1 409 ? -25.363 12.011 41.550 1.00 82.06 409 LYS A N 1
ATOM 3206 C CA . LYS A 1 409 ? -26.401 12.872 42.146 1.00 82.06 409 LYS A CA 1
ATOM 3207 C C . LYS A 1 409 ? -26.067 13.272 43.583 1.00 82.06 409 LYS A C 1
ATOM 3209 O O . LYS A 1 409 ? -26.354 14.400 43.977 1.00 82.06 409 LYS A O 1
ATOM 3214 N N . ALA A 1 410 ? -25.471 12.365 44.355 1.00 78.88 410 ALA A N 1
ATOM 3215 C CA . ALA A 1 410 ? -25.018 12.647 45.712 1.00 78.88 410 ALA A CA 1
ATOM 3216 C C . ALA A 1 410 ? -23.856 13.645 45.737 1.00 78.88 410 ALA A C 1
ATOM 3218 O O . ALA A 1 410 ? -23.898 14.576 46.537 1.00 78.88 410 ALA A O 1
ATOM 3219 N N . ASP A 1 411 ? -22.884 13.503 44.839 1.00 82.19 411 ASP A N 1
ATOM 3220 C CA . ASP A 1 411 ? -21.737 14.404 44.732 1.00 82.19 411 ASP A CA 1
ATOM 3221 C C . ASP A 1 411 ? -22.173 15.820 44.327 1.00 82.19 411 ASP A C 1
ATOM 3223 O O . ASP A 1 411 ? -21.822 16.781 45.007 1.00 82.19 411 ASP A O 1
ATOM 3227 N N . ILE A 1 412 ? -23.035 15.955 43.309 1.00 83.31 412 ILE A N 1
ATOM 3228 C CA . ILE A 1 412 ? -23.590 17.258 42.888 1.00 83.31 412 ILE A CA 1
ATOM 3229 C C . ILE A 1 412 ? -24.334 17.930 44.050 1.00 83.31 412 ILE A C 1
ATOM 3231 O O . ILE A 1 412 ? -24.145 19.113 44.329 1.00 83.31 412 ILE A O 1
ATOM 3235 N N . TYR A 1 413 ? -25.152 17.168 44.779 1.00 78.56 413 TYR A N 1
ATOM 3236 C CA . TYR A 1 413 ? -25.898 17.697 45.917 1.00 78.56 413 TYR A CA 1
ATOM 3237 C C . TYR A 1 413 ? -24.984 18.125 47.077 1.00 78.56 413 TYR A C 1
ATOM 3239 O O . TYR A 1 413 ? -25.265 19.128 47.738 1.00 78.56 413 TYR A O 1
ATOM 3247 N N . LEU A 1 414 ? -23.895 17.388 47.322 1.00 78.19 414 LEU A N 1
ATOM 3248 C CA . LEU A 1 414 ? -22.886 17.707 48.336 1.00 78.19 414 LEU A CA 1
ATOM 3249 C C . LEU A 1 414 ? -22.049 18.942 47.976 1.00 78.19 414 LEU A C 1
ATOM 3251 O O . LEU A 1 414 ? -21.616 19.653 48.882 1.00 78.19 414 LEU A O 1
ATOM 3255 N N . GLU A 1 415 ? -21.831 19.203 46.687 1.00 77.69 415 GLU A N 1
ATOM 3256 C CA . GLU A 1 415 ? -21.142 20.405 46.208 1.00 77.69 415 GLU A CA 1
ATOM 3257 C C . GLU A 1 415 ? -22.044 21.652 46.247 1.00 77.69 415 GLU A C 1
ATOM 3259 O O . GLU A 1 415 ? -21.583 22.734 46.618 1.00 77.69 415 GLU A O 1
ATOM 3264 N N . GLU A 1 416 ? -23.334 21.515 45.924 1.00 75.69 416 GLU A N 1
ATOM 3265 C CA . GLU A 1 416 ? -24.287 22.636 45.881 1.00 75.69 416 GLU A CA 1
ATOM 3266 C C . GLU A 1 416 ? -24.873 23.010 47.258 1.00 75.69 416 GLU A C 1
ATOM 3268 O O . GLU A 1 416 ? -25.246 24.166 47.488 1.00 75.69 416 GLU A O 1
ATOM 3273 N N . SER A 1 417 ? -24.942 22.068 48.205 1.00 61.38 417 SER A N 1
ATOM 3274 C CA . SER A 1 417 ? -25.643 22.257 49.484 1.00 61.38 417 SER A CA 1
ATOM 3275 C C . SER A 1 417 ? -24.691 22.444 50.672 1.00 61.38 417 SER A C 1
ATOM 3277 O O . SER A 1 417 ? -23.854 21.597 50.969 1.00 61.38 417 SER A O 1
ATOM 3279 N N . LYS A 1 418 ? -24.874 23.522 51.454 1.00 58.12 418 LYS A N 1
ATOM 3280 C CA . LYS A 1 418 ? -24.139 23.745 52.724 1.00 58.12 418 LYS A CA 1
ATOM 3281 C C . LYS A 1 418 ? -24.560 22.789 53.853 1.00 58.12 418 LYS A C 1
ATOM 3283 O O . LYS A 1 418 ? -23.821 22.631 54.826 1.00 58.12 418 LYS A O 1
ATOM 3288 N N . GLU A 1 419 ? -25.727 22.155 53.737 1.00 57.03 419 GLU A N 1
ATOM 3289 C CA . GLU A 1 419 ? -26.224 21.149 54.677 1.00 57.03 419 GLU A CA 1
ATOM 3290 C C . GLU A 1 419 ? -25.884 19.736 54.185 1.00 57.03 419 GLU A C 1
ATOM 3292 O O . GLU A 1 419 ? -26.412 19.260 53.186 1.00 57.03 419 GLU A O 1
ATOM 3297 N N . LYS A 1 420 ? -25.019 19.035 54.925 1.00 61.81 420 LYS A N 1
ATOM 3298 C CA . LYS A 1 420 ? -24.475 17.708 54.570 1.00 61.81 420 LYS A CA 1
ATOM 3299 C C . LYS A 1 420 ? -25.455 16.537 54.770 1.00 61.81 420 LYS A C 1
ATOM 3301 O O . LYS A 1 420 ? -25.042 15.379 54.773 1.00 61.81 420 LYS A O 1
ATOM 3306 N N . ASN A 1 421 ? -26.740 16.813 54.989 1.00 63.03 421 ASN A N 1
ATOM 3307 C CA . ASN A 1 421 ? -27.715 15.783 55.335 1.00 63.03 421 ASN A CA 1
ATOM 3308 C C . ASN A 1 421 ? -28.339 15.195 54.067 1.00 63.03 421 ASN A C 1
ATOM 3310 O O . ASN A 1 421 ? -29.329 15.702 53.554 1.00 63.03 421 ASN A O 1
ATOM 3314 N N . LEU A 1 422 ? -27.762 14.096 53.582 1.00 62.66 422 LEU A N 1
ATOM 3315 C CA . LEU A 1 422 ? -28.295 13.309 52.461 1.00 62.66 422 LEU A CA 1
ATOM 3316 C C . LEU A 1 422 ? -29.627 12.622 52.817 1.00 62.66 422 LEU A C 1
ATOM 3318 O O . LEU A 1 422 ? -30.483 12.438 51.962 1.00 62.66 422 LEU A O 1
ATOM 3322 N N . SER A 1 423 ? -29.842 12.289 54.091 1.00 61.81 423 SER A N 1
ATOM 3323 C CA . SER A 1 423 ? -31.017 11.551 54.579 1.00 61.81 423 SER A CA 1
ATOM 3324 C C . SER A 1 423 ? -32.335 12.336 54.556 1.00 61.81 423 SER A C 1
ATOM 3326 O O . SER A 1 423 ? -33.395 11.733 54.726 1.00 61.81 423 SER A O 1
ATOM 3328 N N . SER A 1 424 ? -32.299 13.658 54.349 1.00 62.84 424 SER A N 1
ATOM 3329 C CA . SER A 1 424 ? -33.504 14.493 54.217 1.00 62.84 424 SER A CA 1
ATOM 3330 C C . SER A 1 424 ? -34.122 14.428 52.817 1.00 62.84 424 SER A C 1
ATOM 3332 O O . SER A 1 424 ? -35.279 14.807 52.632 1.00 62.84 424 SER A O 1
ATOM 3334 N N . GLN A 1 425 ? -33.375 13.928 51.831 1.00 68.88 425 GLN A N 1
ATOM 3335 C CA . GLN A 1 425 ? -33.811 13.856 50.445 1.00 68.88 425 GLN A CA 1
ATOM 3336 C C . GLN A 1 425 ? -34.612 12.579 50.165 1.00 68.88 425 GLN A C 1
ATOM 3338 O O . GLN A 1 425 ? -34.219 11.471 50.529 1.00 68.88 425 GLN A O 1
ATOM 3343 N N . ASN A 1 426 ? -35.731 12.716 49.447 1.00 66.25 426 ASN A N 1
ATOM 3344 C CA . ASN A 1 426 ? -36.633 11.595 49.148 1.00 66.25 426 ASN A CA 1
ATOM 3345 C C . ASN A 1 426 ? -35.995 10.493 48.285 1.00 66.25 426 ASN A C 1
ATOM 3347 O O . ASN A 1 426 ? -36.411 9.342 48.375 1.00 66.25 426 ASN A O 1
ATOM 3351 N N . TRP A 1 427 ? -34.988 10.838 47.482 1.00 72.12 427 TRP A N 1
ATOM 3352 C CA . TRP A 1 427 ? -34.259 9.915 46.608 1.00 72.12 427 TRP A CA 1
ATOM 3353 C C . TRP A 1 427 ? -33.064 9.232 47.297 1.00 72.12 427 TRP A C 1
ATOM 3355 O O . TRP A 1 427 ? -32.530 8.271 46.754 1.00 72.12 427 TRP A O 1
ATOM 3365 N N . ALA A 1 428 ? -32.667 9.690 48.489 1.00 72.25 428 ALA A N 1
ATOM 3366 C CA . ALA A 1 428 ? -31.550 9.154 49.276 1.00 72.25 428 ALA A CA 1
ATOM 3367 C C . ALA A 1 428 ? -32.014 8.450 50.567 1.00 72.25 428 ALA A C 1
ATOM 3369 O O . ALA A 1 428 ? -31.240 8.246 51.504 1.00 72.25 428 ALA A O 1
ATOM 3370 N N . LYS A 1 429 ? -33.294 8.059 50.622 1.00 78.06 429 LYS A N 1
ATOM 3371 C CA . LYS A 1 429 ? -33.833 7.232 51.706 1.00 78.06 429 LYS A CA 1
ATOM 3372 C C . LYS A 1 429 ? -33.178 5.849 51.703 1.00 78.06 429 LYS A C 1
ATOM 3374 O O . LYS A 1 429 ? -32.878 5.295 50.647 1.00 78.06 429 LYS A O 1
ATOM 3379 N N . ALA A 1 430 ? -33.020 5.273 52.896 1.00 74.75 430 ALA A N 1
ATOM 3380 C CA . ALA A 1 430 ? -32.375 3.973 53.091 1.00 74.75 430 ALA A CA 1
ATOM 3381 C C . ALA A 1 430 ? -33.047 2.830 52.303 1.00 74.75 430 ALA A C 1
ATOM 3383 O O . ALA A 1 430 ? -32.354 1.930 51.844 1.00 74.75 430 ALA A O 1
ATOM 3384 N N . GLU A 1 431 ? -34.367 2.890 52.104 1.00 78.06 431 GLU A N 1
ATOM 3385 C CA . GLU A 1 431 ? -35.128 1.906 51.316 1.00 78.06 431 GLU A CA 1
ATOM 3386 C C . GLU A 1 431 ? -34.747 1.944 49.828 1.00 78.06 431 GLU A C 1
ATOM 3388 O O . GLU A 1 431 ? -34.409 0.917 49.251 1.00 78.06 431 GLU A O 1
ATOM 3393 N N . VAL A 1 432 ? -34.684 3.139 49.232 1.00 78.62 432 VAL A N 1
ATOM 3394 C CA . VAL A 1 432 ? -34.301 3.327 47.820 1.00 78.62 432 VAL A CA 1
ATOM 3395 C C . VAL A 1 432 ? -32.845 2.912 47.589 1.00 78.62 432 VAL A C 1
ATOM 3397 O O . VAL A 1 432 ? -32.518 2.289 46.584 1.00 78.62 432 VAL A O 1
ATOM 3400 N N . LEU A 1 433 ? -31.966 3.209 48.548 1.00 80.69 433 LEU A N 1
ATOM 3401 C CA . LEU A 1 433 ? -30.577 2.750 48.544 1.00 80.69 433 LEU A CA 1
ATOM 3402 C C . LEU A 1 433 ? -30.468 1.222 48.619 1.00 80.69 433 LEU A C 1
ATOM 3404 O O . LEU A 1 433 ? -29.673 0.633 47.887 1.00 80.69 433 LEU A O 1
ATOM 3408 N N . ALA A 1 434 ? -31.262 0.578 49.478 1.00 82.31 434 ALA A N 1
ATOM 3409 C CA . ALA A 1 434 ? -31.295 -0.877 49.586 1.00 82.31 434 ALA A CA 1
ATOM 3410 C C . ALA A 1 434 ? -31.774 -1.527 48.279 1.00 82.31 434 ALA A C 1
ATOM 3412 O O . ALA A 1 434 ? -31.169 -2.506 47.841 1.00 82.31 434 ALA A O 1
ATOM 3413 N N . ASP A 1 435 ? -32.777 -0.943 47.619 1.00 84.50 435 ASP A N 1
ATOM 3414 C CA . ASP A 1 435 ? -33.278 -1.410 46.324 1.00 84.50 435 ASP A CA 1
ATOM 3415 C C . ASP A 1 435 ? -32.228 -1.262 45.210 1.00 84.50 435 ASP A C 1
ATOM 3417 O O . ASP A 1 435 ? -31.984 -2.215 44.469 1.00 84.50 435 ASP A O 1
ATOM 3421 N N . ILE A 1 436 ? -31.531 -0.119 45.135 1.00 83.69 436 ILE A N 1
ATOM 3422 C CA . ILE A 1 436 ? -30.444 0.115 44.163 1.00 83.69 436 ILE A CA 1
ATOM 3423 C C . ILE A 1 436 ? -29.291 -0.875 44.381 1.00 83.69 436 ILE A C 1
ATOM 3425 O O . ILE A 1 436 ? -28.748 -1.436 43.424 1.00 83.69 436 ILE A O 1
ATOM 3429 N N . VAL A 1 437 ? -28.909 -1.123 45.638 1.00 84.38 437 VAL A N 1
ATOM 3430 C CA . VAL A 1 437 ? -27.851 -2.087 45.975 1.00 84.38 437 VAL A CA 1
ATOM 3431 C C . VAL A 1 437 ? -28.290 -3.516 45.647 1.00 84.38 437 VAL A C 1
ATOM 3433 O O . VAL A 1 437 ? -27.503 -4.271 45.073 1.00 84.38 437 VAL A O 1
ATOM 3436 N N . ALA A 1 438 ? -29.538 -3.889 45.943 1.00 86.00 438 ALA A N 1
ATOM 3437 C CA . ALA A 1 438 ? -30.092 -5.196 45.595 1.00 86.00 438 ALA A CA 1
ATOM 3438 C C . ALA A 1 438 ? -30.169 -5.401 44.070 1.00 86.00 438 ALA A C 1
ATOM 3440 O O . ALA A 1 438 ? -29.871 -6.489 43.569 1.00 86.00 438 ALA A O 1
ATOM 3441 N N . GLU A 1 439 ? -30.506 -4.354 43.313 1.00 85.44 439 GLU A N 1
ATOM 3442 C CA . GLU A 1 439 ? -30.481 -4.362 41.851 1.00 85.44 439 GLU A CA 1
ATOM 3443 C C . GLU A 1 439 ? -29.056 -4.543 41.308 1.00 85.44 439 GLU A C 1
ATOM 3445 O O . GLU A 1 439 ? -28.833 -5.395 40.445 1.00 85.44 439 GLU A O 1
ATOM 3450 N N . CYS A 1 440 ? -28.069 -3.827 41.856 1.00 84.19 440 CYS A N 1
ATOM 3451 C CA . CYS A 1 440 ? -26.663 -3.992 41.479 1.00 84.19 440 CYS A CA 1
ATOM 3452 C C . CYS A 1 440 ? -26.150 -5.406 41.794 1.00 84.19 440 CYS A C 1
ATOM 3454 O O . CYS A 1 440 ? -25.510 -6.031 40.950 1.00 84.19 440 CYS A O 1
ATOM 3456 N N . GLN A 1 441 ? -26.480 -5.966 42.963 1.00 84.94 441 GLN A N 1
ATOM 3457 C CA . GLN A 1 441 ? -26.116 -7.341 43.325 1.00 84.94 441 GLN A CA 1
ATOM 3458 C C . GLN A 1 441 ? -26.736 -8.373 42.372 1.00 84.94 441 GLN A C 1
ATOM 3460 O O . GLN A 1 441 ? -26.060 -9.316 41.950 1.00 84.94 441 GLN A O 1
ATOM 3465 N N . ARG A 1 442 ? -27.997 -8.177 41.963 1.00 86.06 442 ARG A N 1
ATOM 3466 C CA . ARG A 1 442 ? -28.644 -9.022 40.948 1.00 86.06 442 ARG A CA 1
ATOM 3467 C C . ARG A 1 442 ? -27.965 -8.877 39.581 1.00 86.06 442 ARG A C 1
ATOM 3469 O O . ARG A 1 442 ? -27.736 -9.884 38.910 1.00 86.06 442 ARG A O 1
ATOM 3476 N N . ASN A 1 443 ? -27.599 -7.658 39.184 1.00 85.62 443 ASN A N 1
ATOM 3477 C CA . ASN A 1 443 ? -26.882 -7.396 37.934 1.00 85.62 443 ASN A CA 1
ATOM 3478 C C . ASN A 1 443 ? -25.497 -8.059 37.915 1.00 85.62 443 ASN A C 1
ATOM 3480 O O . ASN A 1 443 ? -25.141 -8.658 36.902 1.00 85.62 443 ASN A O 1
ATOM 3484 N N . ILE A 1 444 ? -24.758 -8.036 39.029 1.00 84.44 444 ILE A N 1
ATOM 3485 C CA . ILE A 1 444 ? -23.489 -8.766 39.179 1.00 84.44 444 ILE A CA 1
ATOM 3486 C C . ILE A 1 444 ? -23.714 -10.270 38.972 1.00 84.44 444 ILE A C 1
ATOM 3488 O O . ILE A 1 444 ? -22.975 -10.899 38.223 1.00 84.44 444 ILE A O 1
ATOM 3492 N N . GLY A 1 445 ? -24.752 -10.851 39.580 1.00 82.25 445 GLY A N 1
ATOM 3493 C CA . GLY A 1 445 ? -25.023 -12.288 39.468 1.00 82.25 445 GLY A CA 1
ATOM 3494 C C . GLY A 1 445 ? -25.422 -12.756 38.063 1.00 82.25 445 GLY A C 1
ATOM 3495 O O . GLY A 1 445 ? -25.048 -13.854 37.660 1.00 82.25 445 GLY A O 1
ATOM 3496 N N . VAL A 1 446 ? -26.169 -11.943 37.308 1.00 84.38 446 VAL A N 1
ATOM 3497 C CA . VAL A 1 446 ? -26.755 -12.355 36.016 1.00 84.38 446 VAL A CA 1
ATOM 3498 C C . VAL A 1 446 ? -25.973 -11.827 34.810 1.00 84.38 446 VAL A C 1
ATOM 3500 O O . VAL A 1 446 ? -25.722 -12.572 33.862 1.00 84.38 446 VAL A O 1
ATOM 3503 N N . LYS A 1 447 ? -25.578 -10.547 34.815 1.00 83.06 447 LYS A N 1
ATOM 3504 C CA . LYS A 1 447 ? -24.951 -9.905 33.648 1.00 83.06 447 LYS A CA 1
ATOM 3505 C C . LYS A 1 447 ? -23.459 -10.210 33.547 1.00 83.06 447 LYS A C 1
ATOM 3507 O O . LYS A 1 447 ? -22.970 -10.393 32.436 1.00 83.06 447 LYS A O 1
ATOM 3512 N N . LEU A 1 448 ? -22.747 -10.332 34.672 1.00 83.19 448 LEU A N 1
ATOM 3513 C CA . LEU A 1 448 ? -21.304 -10.606 34.665 1.00 83.19 448 LEU A CA 1
ATOM 3514 C C . LEU A 1 448 ? -20.960 -11.958 34.002 1.00 83.19 448 LEU A C 1
ATOM 3516 O O . LEU A 1 448 ? -20.116 -11.959 33.103 1.00 83.19 448 LEU A O 1
ATOM 3520 N N . PRO A 1 449 ? -21.637 -13.087 34.317 1.00 83.81 449 PRO A N 1
ATOM 3521 C CA . PRO A 1 449 ? -21.366 -14.357 33.636 1.00 83.81 449 PRO A CA 1
ATOM 3522 C C . PRO A 1 449 ? -21.748 -14.332 32.150 1.00 83.81 449 PRO A C 1
ATOM 3524 O O . PRO A 1 449 ? -21.084 -14.960 31.329 1.00 83.81 449 PRO A O 1
ATOM 3527 N N . SER A 1 450 ? -22.798 -13.585 31.787 1.00 84.25 450 SER A N 1
ATOM 3528 C CA . SER A 1 450 ? -23.229 -13.421 30.392 1.00 84.25 450 SER A CA 1
ATOM 3529 C C . SER A 1 450 ? -22.192 -12.661 29.552 1.00 84.25 450 SER A C 1
ATOM 3531 O O . SER A 1 450 ? -21.842 -13.085 28.446 1.00 84.25 450 SER A O 1
ATOM 3533 N N . ILE A 1 451 ? -21.633 -11.577 30.103 1.00 83.56 451 ILE A N 1
ATOM 3534 C CA . ILE A 1 451 ? -20.545 -10.817 29.473 1.00 83.56 451 ILE A CA 1
ATOM 3535 C C . ILE A 1 451 ? -19.298 -11.694 29.347 1.00 83.56 451 ILE A C 1
ATOM 3537 O O . ILE A 1 451 ? -18.708 -11.745 28.271 1.00 83.56 451 ILE A O 1
ATOM 3541 N N . GLN A 1 452 ? -18.936 -12.438 30.398 1.00 83.06 452 GLN A N 1
ATOM 3542 C CA . GLN A 1 452 ? -17.791 -13.347 30.363 1.00 83.06 452 GLN A CA 1
ATOM 3543 C C . GLN A 1 452 ? -17.950 -14.428 29.282 1.00 83.06 452 GLN A C 1
ATOM 3545 O O . GLN A 1 452 ? -17.031 -14.647 28.495 1.00 83.06 452 GLN A O 1
ATOM 3550 N N . ARG A 1 453 ? -19.131 -15.052 29.175 1.00 82.06 453 ARG A N 1
ATOM 3551 C CA . ARG A 1 453 ? -19.421 -16.038 28.123 1.00 82.06 453 ARG A CA 1
ATOM 3552 C C . ARG A 1 453 ? -19.309 -15.428 26.727 1.00 82.06 453 ARG A C 1
ATOM 3554 O O . ARG A 1 453 ? -18.719 -16.028 25.835 1.00 82.06 453 ARG A O 1
ATOM 3561 N N . SER A 1 454 ? -19.831 -14.217 26.547 1.00 80.56 454 SER A N 1
ATOM 3562 C CA . SER A 1 454 ? -19.724 -13.492 25.277 1.00 80.56 454 SER A CA 1
ATOM 3563 C C . SER A 1 454 ? -18.262 -13.169 24.946 1.00 80.56 454 SER A C 1
ATOM 3565 O O . SER A 1 454 ? -17.828 -13.354 23.814 1.00 80.56 454 SER A O 1
ATOM 3567 N N . MET A 1 455 ? -17.456 -12.754 25.928 1.00 82.00 455 MET A N 1
ATOM 3568 C CA . MET A 1 455 ? -16.022 -12.519 25.731 1.00 82.00 455 MET A CA 1
ATOM 3569 C C . MET A 1 455 ? -15.284 -13.793 25.309 1.00 82.00 455 MET A C 1
ATOM 3571 O O . MET A 1 455 ? -14.485 -13.720 24.382 1.00 82.00 455 MET A O 1
ATOM 3575 N N . GLN A 1 456 ? -15.591 -14.946 25.909 1.00 80.31 456 GLN A N 1
ATOM 3576 C CA . GLN A 1 456 ? -14.996 -16.242 25.545 1.00 80.31 456 GLN A CA 1
ATOM 3577 C C . GLN A 1 456 ? -15.337 -16.665 24.114 1.00 80.31 456 GLN A C 1
ATOM 3579 O O . GLN A 1 456 ? -14.475 -17.152 23.385 1.00 80.31 456 GLN A O 1
ATOM 3584 N N . LEU A 1 457 ? -16.575 -16.414 23.685 1.00 78.31 457 LEU A N 1
ATOM 3585 C CA . LEU A 1 457 ? -17.048 -16.725 22.335 1.00 78.31 457 LEU A CA 1
ATOM 3586 C C . LEU A 1 457 ? -16.309 -15.926 21.247 1.00 78.31 457 LEU A C 1
ATOM 3588 O O . LEU A 1 457 ? -16.037 -16.428 20.153 1.00 78.31 457 LEU A O 1
ATOM 3592 N N . TYR A 1 458 ? -15.983 -14.662 21.530 1.00 76.38 458 TYR A N 1
ATOM 3593 C CA . TYR A 1 458 ? -15.336 -13.772 20.562 1.00 76.38 458 TYR A CA 1
ATOM 3594 C C . TYR A 1 458 ? -13.808 -13.765 20.666 1.00 76.38 458 TYR A C 1
ATOM 3596 O O . TYR A 1 458 ? -13.135 -13.667 19.637 1.00 76.38 458 TYR A O 1
ATOM 3604 N N . ILE A 1 459 ? -13.255 -13.843 21.876 1.00 78.81 459 ILE A N 1
ATOM 3605 C CA . ILE A 1 459 ? -11.826 -13.710 22.161 1.00 78.81 459 ILE A CA 1
ATOM 3606 C C . ILE A 1 459 ? -11.273 -15.089 22.528 1.00 78.81 459 ILE A C 1
ATOM 3608 O O . ILE A 1 459 ? -11.350 -15.521 23.670 1.00 78.81 459 ILE A O 1
ATOM 3612 N N . SER A 1 460 ? -10.644 -15.762 21.562 1.00 65.12 460 SER A N 1
ATOM 3613 C CA . SER A 1 460 ? -10.043 -17.090 21.766 1.00 65.12 460 SER A CA 1
ATOM 3614 C C . SER A 1 460 ? -8.850 -17.086 22.745 1.00 65.12 460 SER A C 1
ATOM 3616 O O . SER A 1 460 ? -8.456 -18.137 23.248 1.00 65.12 460 SER A O 1
ATOM 3618 N N . ASN A 1 461 ? -8.233 -15.921 23.005 1.00 74.44 461 ASN A N 1
ATOM 3619 C CA . ASN A 1 461 ? -7.057 -15.798 23.871 1.00 74.44 461 ASN A CA 1
ATOM 3620 C C . ASN A 1 461 ? -7.435 -15.457 25.324 1.00 74.44 461 ASN A C 1
ATOM 3622 O O . ASN A 1 461 ? -7.809 -14.321 25.631 1.00 74.44 461 ASN A O 1
ATOM 3626 N N . LYS A 1 462 ? -7.201 -16.419 26.225 1.00 72.31 462 LYS A N 1
ATOM 3627 C CA . LYS A 1 462 ? -7.446 -16.311 27.673 1.00 72.31 462 LYS A CA 1
ATOM 3628 C C . LYS A 1 462 ? -6.694 -15.162 28.354 1.00 72.31 462 LYS A C 1
ATOM 3630 O O . LYS A 1 462 ? -7.202 -14.586 29.310 1.00 72.31 462 LYS A O 1
ATOM 3635 N N . GLU A 1 463 ? -5.501 -14.799 27.884 1.00 71.00 463 GLU A N 1
ATOM 3636 C CA . GLU A 1 463 ? -4.735 -13.683 28.459 1.00 71.00 463 GLU A CA 1
ATOM 3637 C C . GLU A 1 463 ? -5.376 -12.335 28.120 1.00 71.00 463 GLU A C 1
ATOM 3639 O O . GLU A 1 463 ? -5.492 -11.458 28.975 1.00 71.00 463 GLU A O 1
ATOM 3644 N N . THR A 1 464 ? -5.841 -12.177 26.877 1.00 75.50 464 THR A N 1
ATOM 3645 C CA . THR A 1 464 ? -6.519 -10.948 26.439 1.00 75.50 464 THR A CA 1
ATOM 3646 C C . THR A 1 464 ? -7.892 -10.819 27.096 1.00 75.50 464 THR A C 1
ATOM 3648 O O . THR A 1 464 ? -8.263 -9.726 27.523 1.00 75.50 464 THR A O 1
ATOM 3651 N N . GLU A 1 465 ? -8.611 -11.935 27.250 1.00 77.50 465 GLU A N 1
ATOM 3652 C CA . GLU A 1 465 ? -9.840 -12.007 28.046 1.00 77.50 465 GLU A CA 1
ATOM 3653 C C . GLU A 1 465 ? -9.582 -11.551 29.488 1.00 77.50 465 GLU A C 1
ATOM 3655 O O . GLU A 1 465 ? -10.270 -10.657 29.975 1.00 77.50 465 GLU A O 1
ATOM 3660 N N . PHE A 1 466 ? -8.552 -12.088 30.151 1.00 76.56 466 PHE A N 1
ATOM 3661 C CA . PHE A 1 466 ? -8.225 -11.733 31.533 1.00 76.56 466 PHE A CA 1
ATOM 3662 C C . PHE A 1 466 ? -7.890 -10.244 31.701 1.00 76.56 466 PHE A C 1
ATOM 3664 O O . PHE A 1 466 ? -8.351 -9.614 32.653 1.00 76.56 466 PHE A O 1
ATOM 3671 N N . ILE A 1 467 ? -7.125 -9.663 30.770 1.00 78.56 467 ILE A N 1
ATOM 3672 C CA . ILE A 1 467 ? -6.775 -8.233 30.793 1.00 78.56 467 ILE A CA 1
ATOM 3673 C C . ILE A 1 467 ? -8.025 -7.353 30.682 1.00 78.56 467 ILE A C 1
ATOM 3675 O O . ILE A 1 467 ? -8.110 -6.342 31.374 1.00 78.56 467 ILE A O 1
ATOM 3679 N N . LEU A 1 468 ? -8.989 -7.725 29.836 1.00 77.75 468 LEU A N 1
ATOM 3680 C CA . LEU A 1 468 ? -10.233 -6.973 29.652 1.00 77.75 468 LEU A CA 1
ATOM 3681 C C . LEU A 1 468 ? -11.252 -7.219 30.769 1.00 77.75 468 LEU A C 1
ATOM 3683 O O . LEU A 1 468 ? -12.032 -6.328 31.087 1.00 77.75 468 LEU A O 1
ATOM 3687 N N . TYR A 1 469 ? -11.245 -8.409 31.366 1.00 78.88 469 TYR A N 1
ATOM 3688 C CA . TYR A 1 469 ? -12.171 -8.789 32.428 1.00 78.88 469 TYR A CA 1
ATOM 3689 C C . TYR A 1 469 ? -11.764 -8.219 33.792 1.00 78.88 469 TYR A C 1
ATOM 3691 O O . TYR A 1 469 ? -12.622 -7.860 34.594 1.00 78.88 469 TYR A O 1
ATOM 3699 N N . LYS A 1 470 ? -10.458 -8.082 34.060 1.00 82.94 470 LYS A N 1
ATOM 3700 C CA . LYS A 1 470 ? -9.934 -7.590 35.345 1.00 82.94 470 LYS A CA 1
ATOM 3701 C C . LYS A 1 470 ? -10.440 -6.191 35.755 1.00 82.94 470 LYS A C 1
ATOM 3703 O O . LYS A 1 470 ? -10.645 -6.014 36.943 1.00 82.94 470 LYS A O 1
ATOM 3708 N N . PRO A 1 471 ? -10.612 -5.203 34.858 1.00 79.12 471 PRO A N 1
ATOM 3709 C CA . PRO A 1 471 ? -11.200 -3.905 35.209 1.00 79.12 471 PRO A CA 1
ATOM 3710 C C . PRO A 1 471 ? -12.723 -3.926 35.409 1.00 79.12 471 PRO A C 1
ATOM 3712 O O . PRO A 1 471 ? -13.266 -2.974 35.959 1.00 79.12 471 PRO A O 1
ATOM 3715 N N . ILE A 1 472 ? -13.410 -4.954 34.897 1.00 76.88 472 ILE A N 1
ATOM 3716 C CA . ILE A 1 472 ? -14.873 -5.098 34.981 1.00 76.88 472 ILE A CA 1
ATOM 3717 C C . ILE A 1 472 ? -15.271 -5.808 36.283 1.00 76.88 472 ILE A C 1
ATOM 3719 O O . ILE A 1 472 ? -16.306 -5.490 36.866 1.00 76.88 472 ILE A O 1
ATOM 3723 N N . LYS A 1 473 ? -14.460 -6.783 36.710 1.00 71.50 473 LYS A N 1
ATOM 3724 C CA . LYS A 1 473 ? -14.581 -7.490 37.989 1.00 71.50 473 LYS A CA 1
ATOM 3725 C C . LYS A 1 473 ? -14.050 -6.639 39.137 1.00 71.50 473 LYS A C 1
ATOM 3727 O O . LYS A 1 473 ? -14.704 -6.666 40.203 1.00 71.50 473 LYS A O 1
#

Foldseek 3Di:
DVVVVVLVVLLVVQVVLVVCVVPDVVSVVVNVVVVVVVLVVCCVVPVVVLLVVLVVLLPDPQLLSSLVVLLVVLQVVLVVLLVVVCSRHVDDDPVSLVSSLVSVVSNLVSSLVVLLPDLDLLSLLSLLCCLVPPRPDPVLVPDPSNVSVNVSSVVSSVSSQVVSLVSLVVCLVCVQQVDDDDPVLLCLVVVLVVLVVVVVVVVPDDPPDDDDDDDDDPPDPPPPPPPDPDDPPDPADDRVCPPPVNARRSLVSLLVSLVSCLSRHDLVSSQVSNLSSLVSNLNSLLVSLVVSCVPPNVLLSLLSSLLNLVVSLVSCVVVQVSQWDFDFDFAQVVLVVLVVVCVVCVVQCPDPDPPHSVVCCVVVVGGDGDGDGPGSSVVSVVSSVVSLVVSLVVLLCQQCVLVVVVVVVLVVCCVVDPDNDLCVDPCSPPVNVVVSVVSSVVSCVPVLVVSLVSNVSRPVDPVVSCVSSVSND

Organism: Artemia franciscana (NCBI:txid6661)

InterPro domains:
  IPR007265 Conserved oligomeric Golgi complex, subunit 3 [PTHR13302] (16-473)
  IPR048685 Conserved oligomeric Golgi complex subunit 3, C-terminal [PF20671] (25-335)

pLDDT: mean 76.25, std 15.41, range [31.38, 92.31]

Sequence (473 aa):
MLIWRFKKEVAGISGYIESSVSSVAAHELALADCQESYINQRKALTKPSIAGSVQDILSMKDTCTLLRAGCALMMRVVQDEYDLYFAFFTLKCSEFENFLEDLLLAFYDGLRSRLIKVAHMETLAELCSILRSEMLTDYVVSSESLGAFVRMTVQLLADIQERLVYRAHIYIQEDILGYKPSHGDLAYPDKLVMIESIAESLQSVPATGGLRRSDSQLSMLSVASSVYDGAPKSRSGTSPADLHGMWYPPLRRALLCLSKLSRCADRNAFQGLSQEILQAVCSSIGGAAARIKSEKSQIDGMLFQIKHLLILREQIAPFQVDFTVKEINLDFSHIKDTAMNVLQKPSRMFSFSTNNVLLEFLLDGAPHVKEQLKDSRRLVERQLKANCELFINYSTFQIVGPLSDFLSKADIYLEESKEKNLSSQNWAKAEVLADIVAECQRNIGVKLPSIQRSMQLYISNKETEFILYKPIK

Radius of gyration: 36.3 Å; chains: 1; bounding box: 83×96×104 Å